Protein 7C8E (pdb70)

B-factor: mean 69.37, std 17.16, range [23.92, 131.04]

Radius of gyration: 26.43 Å; Cα contacts (8 Å, |Δi|>4): 566; chains: 4; bounding box: 63×60×62 Å

Organism: Homo sapiens (NCBI:txid9606)

Foldseek 3Di:
DLVVLLVQLVVCVVVVVLVSNCVSLLVVLVVLAADDVSSLVSNLVSLCSQLVVLLVVLVVLVVVLVVCVVVPVVPVNVVSVVVSVVSLVSLVCSLVVVLCSLVVGQCVSDPALLSNLSSLLSNLLSLLSQLQSDDDPSNVVSLVSSQVSLVSSQVSCVVHPQLLQLSNLVSLQVVLVSCCRRVVHLVCSLVSLVVSLVRNVPVVVDDDPVSVVRSVVSSVSSVVCNVVSD/DLVVLLVQLVVCVVVVVLVSVQVSLLVVLQVLAAQDPSSLVSNVVSLCSQLVVLLVVLVVLVVVLVVCVVVVPVPVNVVSVVVNVVSLVVLVVSLCVVLVSLVPRQCVSDDALLSNLSSLLVNLQSLLSNLQNDDDVSNVVSLVVNVVSLVRSQVSCPPRPALLQLSNLVSLLVVLVSCVRSVVHLPVSLVSLVVSLVSNPPCLVPDDPVSNVSSVVSSVSSVVVNVVSD/DDDDD/DDDDDD

Sequence (471 aa):
DREDLVYQAKLAEQAERYDEMVESMKKVAGMDVELTVEERNLLSVAYKNVIGARRASWRIISSIEQKEENKGGEDKLKMIREYRQMVETELKLICCDILDVLDKHLIPAANTGESKVFYYKMKGDYHRYLAEFATGNDRKEAAENSLVAYKAASDIAMTELPPTHPIRLGLALNFSVFYYEILNSPDRACRLAKAAFDDAIAELDTLSEESYKDSTLIMQLLRDNLTLWTDREDLVYQAKLAEQAERYDEMVESMKKVAGMDVELTVEERNLLSVAYKNVIGARRASWRIISSIEQKEENKGGEDKLKMIREYRQMVETELKLICCDILDVLDKHLIPAANTGESKVFYYKMKGDYHRYLAEFATGNDRKEAAENSLVAYKAASDIAMTELPPTHPIRLGLALNFSVFYYEILNSPDRACRLAKAAFDDAIAELDTLSEESYKDSTLIMQLLRDNLTLWTRRRNNGRRRNN

InterPro domains:
  IPR000308 14-3-3 protein [PIRSF000868] (2-242)
  IPR000308 14-3-3 protein [PR00305] (36-65)
  IPR000308 14-3-3 protein [PR00305] (85-109)
  IPR000308 14-3-3 protein [PR00305] (116-138)
  IPR000308 14-3-3 protein [PR00305] (151-177)
  IPR000308 14-3-3 protein [PR00305] (178-204)
  IPR000308 14-3-3 protein [PR00305] (205-234)
  IPR000308 14-3-3 protein [PTHR18860] (4-235)
  IPR023409 14-3-3 protein, conserved site [PS00796] (42-52)
  IPR023409 14-3-3 protein, conserved site [PS00797] (214-233)
  IPR023410 14-3-3 domain [PF00244] (11-232)
  IPR023410 14-3-3 domain [SM00101] (4-245)
  IPR036815 14-3-3 domain superfamily [G3DSA:1.20.190.20] (1-247)
  IPR036815 14-3-3 domain superfamily [SSF48445] (1-234)

Solvent-accessible surface area: 22714 Å² total

Nearest PDB structures (foldseek):
  7v9b-assembly1_A  TM=9.834E-01  e=3.217E-27  Homo sapiens
  8dgp-assembly2_D  TM=9.892E-01  e=2.354E-26  Homo sapiens
  6gkf-assembly2_D  TM=9.773E-01  e=4.494E-19  Homo sapiens
  6twz-assembly1_A  TM=9.702E-01  e=7.641E-19  Homo sapiens
  3spr-assembly1_A-2  TM=9.731E-01  e=1.484E-18  Homo sapiens

GO terms:
  GO:0005886 plasma membrane (C, IDA)
  GO:0002753 cytoplasmic pattern recognition receptor signaling pathway (P, IDA)
  GO:0035332 positive regulation of hippo signaling (P, IDA)
  GO:0005737 cytoplasm (C, IDA)
  GO:0005783 endoplasmic reticulum (C, IDA)
  GO:0042308 negative regulation of protein import into nucleus (P, IDA)
  GO:0035591 signaling adaptor activity (F, IDA)
  GO:0030007 intracellular potassium ion homeostasis (P, IDA)
  GO:0034122 negative regulation of toll-like receptor signaling pathway (P, IDA)
  GO:0140311 protein sequestering activity (F, IDA)
  GO:0070972 protein localization to endoplasmic reticulum (P, IDA)
  GO:0031966 mitochondrial membrane (C, IC)
  GO:0005246 calcium channel regulator activity (F, IDA)
  GO:0051480 regulation of cytosolic calcium ion concentration (P, IDA)
  GO:1905913 negative regulation of calcium ion export across plasma membrane (P, IDA)
  GO:0019855 calcium channel inhibitor activity (F, IDA)
  GO:0044325 transmembrane transporter binding (F, IPI)
  GO:0031625 ubiquitin protein ligase binding (F, IPI)
  GO:0034605 cellular response to heat (P, IDA)
  GO:0005634 nucleus (C, IDA)

Secondary structure (DSSP, 8-state):
-HHHHHHHHHHHHHHT-HHHHHHHHHHHHTT-----HHHHHHHHHHHHHHHHHHHHHHHHHHHHHHHHHSS---STHHHHHHHHHHHHHHHHHHHHHHHHHIIIIITTT--SHHHHHHHHHHHHHHHHHHHHH--TH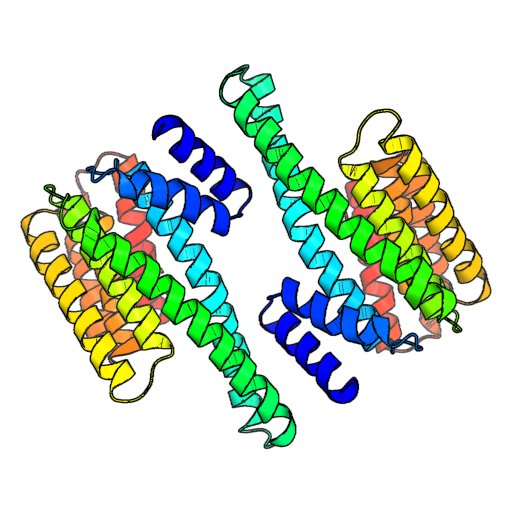HHHHHHHHHHHHHHHHHHHHHHHS-TT-HHHHHHHHHHHHHHHHTS--HHHHHHHHHHHHHHHHHHTTS--HHHHHHHHHHHHHHHHHHHHH-/-HHHHHHHHHHHHHHT-HHHHHHHHHHHHTT-S---HHHHHHHHHHHHHHHHHHHHHHHHHHHHHHHTTSS--TTHHHHHHHHHHHHHHHHHHHHHHHHHHIIIIIHHH--SHHHHHHHHHHHHHHHHHHHHH--HHHHHHHHHHHHHHHHHHHHHHHHHS-TT-HHHHHHHHHHHHHHHHTS--HHHHHHHHHHHHHHHTGGGGGS-HHHHHHHHHHHHHHHHHHHHT-/-----/-PPP--

Structure (mmCIF, N/CA/C/O backbone):
data_7C8E
#
_entry.id   7C8E
#
_cell.length_a   59.470
_cell.length_b   83.350
_cell.length_c   118.810
_cell.angle_alpha   90.000
_cell.angle_beta   90.000
_cell.angle_gamma   90.000
#
_symmetry.space_group_name_H-M   'P 21 21 21'
#
loop_
_entity.id
_entity.type
_entity.pdbx_description
1 polymer '14-3-3 protein epsilon'
2 polymer 9J10
3 non-polymer 2-AMINO-2-HYDROXYMETHYL-PROPANE-1,3-DIOL
4 water water
#
loop_
_atom_site.group_PDB
_atom_site.id
_atom_site.type_symbol
_atom_site.label_atom_id
_atom_site.label_alt_id
_atom_site.label_comp_id
_atom_site.label_asym_id
_atom_site.label_entity_id
_atom_site.label_seq_id
_atom_site.pdbx_PDB_ins_code
_atom_site.Cartn_x
_atom_site.Cartn_y
_atom_site.Cartn_z
_atom_site.occupancy
_atom_site.B_iso_or_equiv
_atom_site.auth_seq_id
_atom_site.auth_comp_id
_atom_site.auth_asym_id
_atom_site.auth_atom_id
_atom_site.pdbx_PDB_model_num
ATOM 1 N N . ASP A 1 37 ? -19.900 7.137 23.746 1.00 99.53 3 ASP A N 1
ATOM 2 C CA . ASP A 1 37 ? -18.554 7.093 24.393 1.00 100.15 3 ASP A CA 1
ATOM 3 C C . ASP A 1 37 ? -17.894 5.750 24.053 1.00 99.80 3 ASP A C 1
ATOM 4 O O . ASP A 1 37 ? -16.849 5.766 23.366 1.00 98.32 3 ASP A O 1
ATOM 9 N N . ARG A 1 38 ? -18.499 4.641 24.502 1.00 96.68 4 ARG A N 1
ATOM 10 C CA . ARG A 1 38 ? -18.028 3.246 24.261 1.00 92.20 4 ARG A CA 1
ATOM 11 C C . ARG A 1 38 ? -17.946 3.004 22.749 1.00 85.51 4 ARG A C 1
ATOM 12 O O . ARG A 1 38 ? -17.014 2.313 22.308 1.00 85.11 4 ARG A O 1
ATOM 20 N N . GLU A 1 39 ? -18.894 3.560 21.991 1.00 82.88 5 GLU A N 1
ATOM 21 C CA . GLU A 1 39 ? -18.980 3.421 20.514 1.00 84.09 5 GLU A CA 1
ATOM 22 C C . GLU A 1 39 ? -17.699 4.007 19.914 1.00 83.66 5 GLU A C 1
ATOM 23 O O . GLU A 1 39 ? -17.072 3.337 19.067 1.00 82.05 5 GLU A O 1
ATOM 29 N N . ASP A 1 40 ? -17.324 5.204 20.378 1.00 86.90 6 ASP A N 1
ATOM 30 C CA . ASP A 1 40 ? -16.132 5.972 19.926 1.00 89.25 6 ASP A CA 1
ATOM 31 C C . ASP A 1 40 ? -14.870 5.185 20.302 1.00 88.50 6 ASP A C 1
ATOM 32 O O . ASP A 1 40 ? -14.027 4.963 19.406 1.00 87.57 6 ASP A O 1
ATOM 37 N N . LEU A 1 41 ? -14.766 4.769 21.573 1.00 82.95 7 LEU A N 1
ATOM 38 C CA . LEU A 1 41 ? -13.619 4.009 22.146 1.00 75.96 7 LEU A CA 1
ATOM 39 C C . LEU A 1 41 ? -13.365 2.725 21.343 1.00 71.40 7 LEU A C 1
ATOM 40 O O . LEU A 1 41 ? -12.185 2.409 21.100 1.00 68.41 7 LEU A O 1
ATOM 45 N N . VAL A 1 42 ? -14.425 2.008 20.958 1.00 69.10 8 VAL A N 1
ATOM 46 C CA . VAL A 1 42 ? -14.330 0.674 20.292 1.00 66.91 8 VAL A CA 1
ATOM 47 C C . VAL A 1 42 ? -13.833 0.857 18.851 1.00 65.67 8 VAL A C 1
ATOM 48 O O . VAL A 1 42 ? -13.005 0.036 18.412 1.00 67.46 8 VAL A O 1
ATOM 52 N N . TYR A 1 43 ? -14.299 1.885 18.137 1.00 65.01 9 TYR A N 1
ATOM 53 C CA . TYR A 1 43 ? -13.874 2.159 16.739 1.00 66.26 9 TYR A CA 1
ATOM 54 C C . TYR A 1 43 ? -12.443 2.715 16.724 1.00 68.84 9 TYR A C 1
ATOM 55 O O . TYR A 1 43 ? -11.738 2.488 15.728 1.00 71.45 9 TYR A O 1
ATOM 64 N N . GLN A 1 44 ? -12.034 3.425 17.781 1.00 71.22 10 GLN A N 1
ATOM 65 C CA . GLN A 1 44 ? -10.636 3.898 17.984 1.00 71.11 10 GLN A CA 1
ATOM 66 C C . GLN A 1 44 ? -9.719 2.686 18.201 1.00 67.90 10 GLN A C 1
ATOM 67 O O . GLN A 1 44 ? -8.563 2.737 17.743 1.00 66.71 10 GLN A O 1
ATOM 73 N N . ALA A 1 45 ? -10.222 1.646 18.876 1.00 67.45 11 ALA A N 1
ATOM 74 C CA . ALA A 1 45 ? -9.498 0.390 19.195 1.00 68.62 11 ALA A CA 1
ATOM 75 C C . ALA A 1 45 ? -9.350 -0.490 17.943 1.00 70.30 11 ALA A C 1
ATOM 76 O O . ALA A 1 45 ? -8.349 -1.229 17.861 1.00 71.67 11 ALA A O 1
ATOM 78 N N . LYS A 1 46 ? -10.309 -0.434 17.012 1.00 70.22 12 LYS A N 1
ATOM 79 C CA . LYS A 1 46 ? -10.230 -1.127 15.696 1.00 68.85 12 LYS A CA 1
ATOM 80 C C . LYS A 1 46 ? -9.156 -0.464 14.826 1.00 67.86 12 LYS A C 1
ATOM 81 O O . LYS A 1 46 ? -8.344 -1.197 14.236 1.00 68.15 12 LYS A O 1
ATOM 87 N N . LEU A 1 47 ? -9.174 0.870 14.737 1.00 67.29 13 LEU A N 1
ATOM 88 C CA . LEU A 1 47 ? -8.154 1.674 14.008 1.00 69.78 13 LEU A CA 1
ATOM 89 C C . LEU A 1 47 ? -6.757 1.322 14.539 1.00 69.10 13 LEU A C 1
ATOM 90 O O . LEU A 1 47 ? -5.840 1.135 13.710 1.00 69.45 13 LEU A O 1
ATOM 95 N N . ALA A 1 48 ? -6.608 1.248 15.867 1.00 66.05 14 ALA A N 1
ATOM 96 C CA . ALA A 1 48 ? -5.351 0.891 16.565 1.00 63.95 14 ALA A CA 1
ATOM 97 C C . ALA A 1 48 ? -4.910 -0.515 16.142 1.00 63.50 14 ALA A C 1
ATOM 98 O O . ALA A 1 48 ? -3.727 -0.678 15.778 1.00 65.04 14 ALA A O 1
ATOM 100 N N . GLU A 1 49 ? -5.830 -1.485 16.175 1.00 61.78 15 GLU A N 1
ATOM 101 C CA . GLU A 1 49 ? -5.589 -2.885 15.728 1.00 61.36 15 GLU A CA 1
ATOM 102 C C . GLU A 1 49 ? -4.971 -2.875 14.326 1.00 60.52 15 GLU A C 1
ATOM 103 O O . GLU A 1 49 ? -3.974 -3.593 14.122 1.00 60.30 15 GLU A O 1
ATOM 109 N N . GLN A 1 50 ? -5.541 -2.085 13.409 1.00 59.54 16 GLN A N 1
ATOM 110 C CA . GLN A 1 50 ? -5.176 -2.059 11.965 1.00 57.96 16 GLN A CA 1
ATOM 111 C C . GLN A 1 50 ? -3.807 -1.399 11.775 1.00 55.20 16 GLN A C 1
ATOM 112 O O . GLN A 1 50 ? -3.034 -1.903 10.944 1.00 54.32 16 GLN A O 1
ATOM 118 N N . ALA A 1 51 ? -3.523 -0.325 12.518 1.00 53.04 17 ALA A N 1
ATOM 119 C CA . ALA A 1 51 ? -2.219 0.378 12.518 1.00 53.35 17 ALA A CA 1
ATOM 120 C C . ALA A 1 51 ? -1.181 -0.451 13.282 1.00 54.62 17 ALA A C 1
ATOM 121 O O . ALA A 1 51 ? 0.017 -0.113 13.211 1.00 55.25 17 ALA A O 1
ATOM 123 N N . GLU A 1 52 ? -1.631 -1.495 13.984 1.00 56.07 18 GLU A N 1
ATOM 124 C CA . GLU A 1 52 ? -0.784 -2.402 14.800 1.00 56.61 18 GLU A CA 1
ATOM 125 C C . GLU A 1 52 ? -0.103 -1.556 15.879 1.00 58.54 18 GLU A C 1
ATOM 126 O O . GLU A 1 52 ? 1.066 -1.829 16.214 1.00 62.51 18 GLU A O 1
ATOM 132 N N . ARG A 1 53 ? -0.836 -0.563 16.390 1.00 57.94 19 ARG A N 1
ATOM 133 C CA . ARG A 1 53 ? -0.438 0.310 17.522 1.00 57.48 19 ARG A CA 1
ATOM 134 C C . ARG A 1 53 ? -1.223 -0.160 18.754 1.00 59.52 19 ARG A C 1
ATOM 135 O O . ARG A 1 53 ? -2.255 0.463 19.086 1.00 61.83 19 ARG A O 1
ATOM 143 N N . TYR A 1 54 ? -0.751 -1.235 19.390 1.00 58.08 20 TYR A N 1
ATOM 144 C CA . TYR A 1 54 ? -1.479 -1.994 20.440 1.00 57.06 20 TYR A CA 1
ATOM 145 C C . TYR A 1 54 ? -1.344 -1.313 21.811 1.00 55.54 20 TYR A C 1
ATOM 146 O O . TYR A 1 54 ? -2.062 -1.726 22.739 1.00 52.99 20 TYR A O 1
ATOM 155 N N . ASP A 1 55 ? -0.460 -0.318 21.945 1.00 55.98 21 ASP A N 1
ATOM 156 C CA . ASP A 1 55 ? -0.325 0.498 23.184 1.00 56.26 21 ASP A CA 1
ATOM 157 C C . ASP A 1 55 ? -1.540 1.427 23.302 1.00 54.43 21 ASP A C 1
ATOM 158 O O . ASP A 1 55 ? -1.987 1.662 24.441 1.00 53.47 21 ASP A O 1
ATOM 163 N N . GLU A 1 56 ? -2.053 1.918 22.168 1.00 53.47 22 GLU A N 1
ATOM 164 C CA . GLU A 1 56 ? -3.265 2.781 22.090 1.00 53.26 22 GLU A CA 1
ATOM 165 C C . GLU A 1 56 ? -4.522 1.903 22.185 1.00 50.61 22 GLU A C 1
ATOM 166 O O . GLU A 1 56 ? -5.466 2.281 22.906 1.00 49.30 22 GLU A O 1
ATOM 172 N N . MET A 1 57 ? -4.527 0.772 21.482 1.00 48.70 23 MET A N 1
ATOM 173 C CA . MET A 1 57 ? -5.616 -0.239 21.510 1.00 49.63 23 MET A CA 1
ATOM 174 C C . MET A 1 57 ? -5.913 -0.640 22.964 1.00 49.78 23 MET A C 1
ATOM 175 O O . MET A 1 57 ? -7.102 -0.730 23.323 1.00 49.33 23 MET A O 1
ATOM 180 N N . VAL A 1 58 ? -4.873 -0.879 23.767 1.00 50.47 24 VAL A N 1
ATOM 181 C CA . VAL A 1 58 ? -5.010 -1.217 25.213 1.00 52.17 24 VAL A CA 1
ATOM 182 C C . VAL A 1 58 ? -5.730 -0.060 25.910 1.00 54.56 24 VAL A C 1
ATOM 183 O O . VAL A 1 58 ? -6.683 -0.346 26.654 1.00 61.06 24 VAL A O 1
ATOM 187 N N . GLU A 1 59 ? -5.298 1.185 25.674 1.00 54.07 25 GLU A N 1
ATOM 188 C CA . GLU A 1 59 ? -5.910 2.401 26.277 1.00 54.64 25 GLU A CA 1
ATOM 189 C C . GLU A 1 59 ? -7.414 2.414 26.007 1.00 56.00 25 GLU A C 1
ATOM 190 O O . GLU A 1 59 ? -8.180 2.379 26.984 1.00 54.12 25 GLU A O 1
ATOM 196 N N . SER A 1 60 ? -7.802 2.463 24.728 1.00 60.28 26 SER A N 1
ATOM 197 C CA . SER A 1 60 ? -9.212 2.455 24.252 1.00 61.70 26 SER A CA 1
ATOM 198 C C . SER A 1 60 ? -10.032 1.438 25.057 1.00 65.23 26 SER A C 1
ATOM 199 O O . SER A 1 60 ? -11.035 1.846 25.678 1.00 68.73 26 SER A O 1
ATOM 202 N N . MET A 1 61 ? -9.602 0.173 25.070 1.00 65.60 27 MET A N 1
ATOM 203 C CA . MET A 1 61 ? -10.391 -0.968 25.608 1.00 65.16 27 MET A CA 1
ATOM 204 C C . MET A 1 61 ? -10.410 -0.954 27.142 1.00 65.31 27 MET A C 1
ATOM 205 O O . MET A 1 61 ? -11.398 -1.456 27.704 1.00 69.86 27 MET A O 1
ATOM 210 N N . LYS A 1 62 ? -9.377 -0.414 27.796 1.00 64.01 28 LYS A N 1
ATOM 211 C CA . LYS A 1 62 ? -9.332 -0.272 29.278 1.00 62.49 28 LYS A CA 1
ATOM 212 C C . LYS A 1 62 ? -10.377 0.751 29.730 1.00 63.82 28 LYS A C 1
ATOM 213 O O . LYS A 1 62 ? -10.946 0.562 30.816 1.00 62.68 28 LYS A O 1
ATOM 219 N N . LYS A 1 63 ? -10.591 1.801 28.934 1.00 67.07 29 LYS A N 1
ATOM 220 C CA . LYS A 1 63 ? -11.591 2.869 29.201 1.00 70.81 29 LYS A CA 1
ATOM 221 C C . LYS A 1 63 ? -12.994 2.256 29.138 1.00 72.50 29 LYS A C 1
ATOM 222 O O . LYS A 1 63 ? -13.818 2.559 30.027 1.00 77.31 29 LYS A O 1
ATOM 228 N N . VAL A 1 64 ? -13.242 1.414 28.132 1.00 71.06 30 VAL A N 1
ATOM 229 C CA . VAL A 1 64 ? -14.490 0.609 27.995 1.00 68.87 30 VAL A CA 1
ATOM 230 C C . VAL A 1 64 ? -14.658 -0.214 29.279 1.00 68.33 30 VAL A C 1
ATOM 231 O O . VAL A 1 64 ? -15.674 -0.029 29.969 1.00 70.58 30 VAL A O 1
ATOM 235 N N . ALA A 1 65 ? -13.657 -1.034 29.612 1.00 68.85 31 ALA A N 1
ATOM 236 C CA . ALA A 1 65 ? -13.672 -2.010 30.728 1.00 72.55 31 ALA A CA 1
ATOM 237 C C . ALA A 1 65 ? -13.814 -1.306 32.087 1.00 77.93 31 ALA A C 1
ATOM 238 O O . ALA A 1 65 ? -14.111 -2.006 33.077 1.00 78.63 31 ALA A O 1
ATOM 240 N N . GLY A 1 66 ? -13.587 0.011 32.143 1.00 85.15 32 GLY A N 1
ATOM 241 C CA . GLY A 1 66 ? -13.758 0.832 33.359 1.00 89.42 32 GLY A CA 1
ATOM 242 C C . GLY A 1 66 ? -15.224 1.073 33.684 1.00 94.43 32 GLY A C 1
ATOM 243 O O . GLY A 1 66 ? -15.532 1.322 34.869 1.00 98.27 32 GLY A O 1
ATOM 244 N N . MET A 1 67 ? -16.100 0.974 32.677 1.00 98.02 33 MET A N 1
ATOM 245 C CA . MET A 1 67 ? -17.548 1.315 32.767 1.00 100.18 33 MET A CA 1
ATOM 246 C C . MET A 1 67 ? -18.335 0.217 33.505 1.00 103.23 33 MET A C 1
ATOM 247 O O . MET A 1 67 ? -19.571 0.368 33.616 1.00 101.27 33 MET A O 1
ATOM 252 N N . ASP A 1 68 ? -17.659 -0.831 34.002 1.00 108.09 34 ASP A N 1
ATOM 253 C CA . ASP A 1 68 ? -18.261 -1.936 34.800 1.00 111.01 34 ASP A CA 1
ATOM 254 C C . ASP A 1 68 ? -19.464 -2.506 34.044 1.00 109.59 34 ASP A C 1
ATOM 255 O O . ASP A 1 68 ? -20.582 -2.446 34.593 1.00 116.25 34 ASP A O 1
ATOM 260 N N . VAL A 1 69 ? -19.240 -3.022 32.833 1.00 103.73 35 VAL A N 1
ATOM 261 C CA . VAL A 1 69 ? -20.313 -3.534 31.926 1.00 99.24 35 VAL A CA 1
ATOM 262 C C . VAL A 1 69 ? -19.979 -4.971 31.517 1.00 97.35 35 VAL A C 1
ATOM 263 O O . VAL A 1 69 ? -18.804 -5.367 31.636 1.00 93.99 35 VAL A O 1
ATOM 267 N N . GLU A 1 70 ? -20.998 -5.717 31.077 1.00 99.08 36 GLU A N 1
ATOM 268 C CA . GLU A 1 70 ? -20.850 -6.956 30.270 1.00 98.61 36 GLU A CA 1
ATOM 269 C C . GLU A 1 70 ? -20.384 -6.529 28.873 1.00 93.89 36 GLU A C 1
ATOM 270 O O . GLU A 1 70 ? -21.152 -5.820 28.195 1.00 94.22 36 GLU A O 1
ATOM 276 N N . LEU A 1 71 ? -19.163 -6.905 28.482 1.00 87.71 37 LEU A N 1
ATOM 277 C CA . LEU A 1 71 ? -18.586 -6.583 27.150 1.00 85.97 37 LEU A CA 1
ATOM 278 C C . LEU A 1 71 ? -19.287 -7.440 26.090 1.00 84.76 37 LEU A C 1
ATOM 279 O O . LEU A 1 71 ? -19.575 -8.615 26.396 1.00 87.85 37 LEU A O 1
ATOM 284 N N . THR A 1 72 ? -19.542 -6.885 24.897 1.00 79.54 38 THR A N 1
ATOM 285 C CA . THR A 1 72 ? -19.944 -7.664 23.690 1.00 75.76 38 THR A CA 1
ATOM 286 C C . THR A 1 72 ? -18.745 -8.534 23.306 1.00 73.48 38 THR A C 1
ATOM 287 O O . THR A 1 72 ? -17.627 -8.194 23.730 1.00 75.18 38 THR A O 1
ATOM 291 N N . VAL A 1 73 ? -18.955 -9.603 22.537 1.00 72.15 39 VAL A N 1
ATOM 292 C CA . VAL A 1 73 ? -17.871 -10.573 22.195 1.00 73.71 39 VAL A CA 1
ATOM 293 C C . VAL A 1 73 ? -16.741 -9.822 21.477 1.00 75.15 39 VAL A C 1
ATOM 294 O O . VAL A 1 73 ? -15.567 -10.199 21.684 1.00 76.87 39 VAL A O 1
ATOM 298 N N . GLU A 1 74 ? -17.085 -8.802 20.679 1.00 74.26 40 GLU A N 1
ATOM 299 C CA . GLU A 1 74 ? -16.124 -7.936 19.938 1.00 74.27 40 GLU A CA 1
ATOM 300 C C . GLU A 1 74 ? -15.207 -7.209 20.932 1.00 73.10 40 GLU A C 1
ATOM 301 O O . GLU A 1 74 ? -13.977 -7.300 20.778 1.00 77.82 40 GLU A O 1
ATOM 307 N N . GLU A 1 75 ? -15.790 -6.518 21.914 1.00 70.04 41 GLU A N 1
ATOM 308 C CA . GLU A 1 75 ? -15.052 -5.804 22.991 1.00 67.00 41 GLU A CA 1
ATOM 309 C C . GLU A 1 75 ? -14.123 -6.793 23.708 1.00 64.66 41 GLU A C 1
ATOM 310 O O . GLU A 1 75 ? -12.958 -6.435 23.948 1.00 63.34 41 GLU A O 1
ATOM 316 N N . ARG A 1 76 ? -14.613 -7.999 24.014 1.00 64.82 42 ARG A N 1
ATOM 317 C CA . ARG A 1 76 ? -13.835 -9.061 24.710 1.00 67.68 42 ARG A CA 1
ATOM 318 C C . ARG A 1 76 ? -12.601 -9.422 23.877 1.00 65.94 42 ARG A C 1
ATOM 319 O O . ARG A 1 76 ? -11.498 -9.479 24.455 1.00 65.76 42 ARG A O 1
ATOM 327 N N . ASN A 1 77 ? -12.786 -9.664 22.576 1.00 64.82 43 ASN A N 1
ATOM 328 C CA . ASN A 1 77 ? -11.703 -10.092 21.648 1.00 66.04 43 ASN A CA 1
ATOM 329 C C . ASN A 1 77 ? -10.706 -8.943 21.477 1.00 63.36 43 ASN A C 1
ATOM 330 O O . ASN A 1 77 ? -9.492 -9.180 21.628 1.00 61.33 43 ASN A O 1
ATOM 335 N N . LEU A 1 78 ? -11.212 -7.747 21.169 1.00 62.34 44 LEU A N 1
ATOM 336 C CA . LEU A 1 78 ? -10.401 -6.514 21.015 1.00 62.08 44 LEU A CA 1
ATOM 337 C C . LEU A 1 78 ? -9.526 -6.348 22.263 1.00 62.34 44 LEU A C 1
ATOM 338 O O . LEU A 1 78 ? -8.311 -6.133 22.100 1.00 64.18 44 LEU A O 1
ATOM 343 N N . LEU A 1 79 ? -10.114 -6.475 23.458 1.00 60.03 45 LEU A N 1
ATOM 344 C CA . LEU A 1 79 ? -9.378 -6.356 24.745 1.00 59.19 45 LEU A CA 1
ATOM 345 C C . LEU A 1 79 ? -8.265 -7.404 24.765 1.00 58.04 45 LEU A C 1
ATOM 346 O O . LEU A 1 79 ? -7.096 -7.018 24.968 1.00 58.36 45 LEU A O 1
ATOM 351 N N . SER A 1 80 ? -8.626 -8.673 24.549 1.00 57.73 46 SER A N 1
ATOM 352 C CA . SER A 1 80 ? -7.705 -9.838 24.627 1.00 58.75 46 SER A CA 1
ATOM 353 C C . SER A 1 80 ? -6.517 -9.620 23.683 1.00 58.38 46 SER A C 1
ATOM 354 O O . SER A 1 80 ? -5.372 -9.666 24.175 1.00 60.65 46 SER A O 1
ATOM 357 N N . VAL A 1 81 ? -6.794 -9.362 22.398 1.00 55.27 47 VAL A N 1
ATOM 358 C CA . VAL A 1 81 ? -5.786 -9.172 21.310 1.00 51.31 47 VAL A CA 1
ATOM 359 C C . VAL A 1 81 ? -4.828 -8.041 21.689 1.00 50.06 47 VAL A C 1
ATOM 360 O O . VAL A 1 81 ? -3.609 -8.279 21.644 1.00 51.50 47 VAL A O 1
ATOM 364 N N . ALA A 1 82 ? -5.372 -6.865 22.027 1.00 49.47 48 ALA A N 1
ATOM 365 C CA . ALA A 1 82 ? -4.630 -5.630 22.395 1.00 49.59 48 ALA A CA 1
ATOM 366 C C . ALA A 1 82 ? -3.580 -5.926 23.475 1.00 48.73 48 ALA A C 1
ATOM 367 O O . ALA A 1 82 ? -2.433 -5.447 23.343 1.00 46.42 48 ALA A O 1
ATOM 369 N N . TYR A 1 83 ? -3.968 -6.675 24.511 1.00 47.91 49 TYR A N 1
ATOM 370 C CA . TYR A 1 83 ? -3.099 -7.064 25.653 1.00 47.02 49 TYR A CA 1
ATOM 371 C C . TYR A 1 83 ? -2.175 -8.212 25.236 1.00 45.75 49 TYR A C 1
ATOM 372 O O . TYR A 1 83 ? -0.995 -8.180 25.619 1.00 42.17 49 TYR A O 1
ATOM 381 N N . LYS A 1 84 ? -2.707 -9.184 24.485 1.00 48.38 50 LYS A N 1
ATOM 382 C CA . LYS A 1 84 ? -1.965 -10.354 23.933 1.00 50.72 50 LYS A CA 1
ATOM 383 C C . LYS A 1 84 ? -0.735 -9.857 23.167 1.00 50.30 50 LYS A C 1
ATOM 384 O O . LYS A 1 84 ? 0.366 -10.399 23.392 1.00 50.25 50 LYS A O 1
ATOM 390 N N . ASN A 1 85 ? -0.925 -8.858 22.301 1.00 48.78 51 ASN A N 1
ATOM 391 C CA . ASN A 1 85 ? 0.130 -8.302 21.413 1.00 48.21 51 ASN A CA 1
ATOM 392 C C . ASN A 1 85 ? 1.167 -7.534 22.241 1.00 49.59 51 ASN A C 1
ATOM 393 O O . ASN A 1 85 ? 2.376 -7.750 21.997 1.00 50.69 51 ASN A O 1
ATOM 398 N N . VAL A 1 86 ? 0.725 -6.684 23.178 1.00 49.64 52 VAL A N 1
ATOM 399 C CA . VAL A 1 86 ? 1.620 -5.832 24.022 1.00 47.73 52 VAL A CA 1
ATOM 400 C C . VAL A 1 86 ? 2.505 -6.740 24.884 1.00 46.60 52 VAL A C 1
ATOM 401 O O . VAL A 1 86 ? 3.723 -6.514 24.882 1.00 47.43 52 VAL A O 1
ATOM 405 N N . ILE A 1 87 ? 1.927 -7.721 25.586 1.00 45.41 53 ILE A N 1
ATOM 406 C CA . ILE A 1 87 ? 2.704 -8.761 26.328 1.00 45.27 53 ILE A CA 1
ATOM 407 C C . ILE A 1 87 ? 3.480 -9.589 25.296 1.00 45.72 53 ILE A C 1
ATOM 408 O O . ILE A 1 87 ? 4.671 -9.867 25.536 1.00 48.27 53 ILE A O 1
ATOM 413 N N . GLY A 1 88 ? 2.840 -9.944 24.177 1.00 44.08 54 GLY A N 1
ATOM 414 C CA . GLY A 1 88 ? 3.447 -10.775 23.121 1.00 43.46 54 GLY A CA 1
ATOM 415 C C . GLY A 1 88 ? 4.865 -10.328 22.826 1.00 43.03 54 GLY A C 1
ATOM 416 O O . GLY A 1 88 ? 5.793 -11.134 23.036 1.00 42.80 54 GLY A O 1
ATOM 417 N N . ALA A 1 89 ? 5.011 -9.067 22.403 1.00 43.36 55 ALA A N 1
ATOM 418 C CA . ALA A 1 89 ? 6.273 -8.411 21.978 1.00 43.43 55 ALA A CA 1
ATOM 419 C C . ALA A 1 89 ? 7.354 -8.554 23.060 1.00 44.34 55 ALA A C 1
ATOM 420 O O . ALA A 1 89 ? 8.488 -8.955 22.724 1.00 43.54 55 ALA A O 1
ATOM 422 N N . ARG A 1 90 ? 7.010 -8.229 24.308 1.00 45.13 56 ARG A N 1
ATOM 423 C CA . ARG A 1 90 ? 7.908 -8.324 25.490 1.00 46.18 56 ARG A CA 1
ATOM 424 C C . ARG A 1 90 ? 8.407 -9.764 25.662 1.00 44.89 56 ARG A C 1
ATOM 425 O O . ARG A 1 90 ? 9.603 -9.942 25.959 1.00 43.94 56 ARG A O 1
ATOM 433 N N . ARG A 1 91 ? 7.516 -10.745 25.501 1.00 44.76 57 ARG A N 1
ATOM 434 C CA . ARG A 1 91 ? 7.823 -12.186 25.685 1.00 46.30 57 ARG A CA 1
ATOM 435 C C . ARG A 1 91 ? 8.840 -12.632 24.628 1.00 48.74 57 ARG A C 1
ATOM 436 O O . ARG A 1 91 ? 9.798 -13.342 25.000 1.00 50.04 57 ARG A O 1
ATOM 444 N N . ALA A 1 92 ? 8.630 -12.227 23.369 1.00 50.27 58 ALA A N 1
ATOM 445 C CA . ALA A 1 92 ? 9.525 -12.492 22.215 1.00 49.72 58 ALA A CA 1
ATOM 446 C C . ALA A 1 92 ? 10.906 -11.875 22.473 1.00 50.59 58 ALA A C 1
ATOM 447 O O . ALA A 1 92 ? 11.907 -12.565 22.215 1.00 50.30 58 ALA A O 1
ATOM 449 N N . SER A 1 93 ? 10.949 -10.629 22.967 1.00 52.31 59 SER A N 1
ATOM 450 C CA . SER A 1 93 ? 12.180 -9.930 23.431 1.00 52.19 59 SER A CA 1
ATOM 451 C C . SER A 1 93 ? 12.878 -10.783 24.497 1.00 50.85 59 SER A C 1
ATOM 452 O O . SER A 1 93 ? 14.025 -11.212 24.253 1.00 50.43 59 SER A O 1
ATOM 455 N N . TRP A 1 94 ? 12.193 -11.038 25.617 1.00 49.29 60 TRP A N 1
ATOM 456 C CA . TRP A 1 94 ? 12.719 -11.805 26.778 1.00 49.62 60 TRP A CA 1
ATOM 457 C C . TRP A 1 94 ? 13.343 -13.123 26.305 1.00 48.48 60 TRP A C 1
ATOM 458 O O . TRP A 1 94 ? 14.476 -13.416 26.728 1.00 48.37 60 TRP A O 1
ATOM 469 N N . ARG A 1 95 ? 12.628 -13.882 25.470 1.00 48.06 61 ARG A N 1
ATOM 470 C CA . ARG A 1 95 ? 13.136 -15.141 24.862 1.00 50.06 61 ARG A CA 1
ATOM 471 C C . ARG A 1 95 ? 14.486 -14.861 24.188 1.00 50.77 61 ARG A C 1
ATOM 472 O O . ARG A 1 95 ? 15.465 -15.569 24.495 1.00 49.81 61 ARG A O 1
ATOM 480 N N . ILE A 1 96 ? 14.535 -13.845 23.326 1.00 51.97 62 ILE A N 1
ATOM 481 C CA . ILE A 1 96 ? 15.719 -13.516 22.477 1.00 54.02 62 ILE A CA 1
ATOM 482 C C . ILE A 1 96 ? 16.872 -13.018 23.366 1.00 54.29 62 ILE A C 1
ATOM 483 O O . ILE A 1 96 ? 18.030 -13.381 23.075 1.00 53.56 62 ILE A O 1
ATOM 488 N N . ILE A 1 97 ? 16.585 -12.230 24.407 1.00 54.30 63 ILE A N 1
ATOM 489 C CA . ILE A 1 97 ? 17.629 -11.719 25.348 1.00 57.28 63 ILE A CA 1
ATOM 490 C C . ILE A 1 97 ? 18.149 -12.888 26.194 1.00 58.26 63 ILE A C 1
ATOM 491 O O . ILE A 1 97 ? 19.385 -12.995 26.346 1.00 55.95 63 ILE A O 1
ATOM 496 N N . SER A 1 98 ? 17.246 -13.719 26.729 1.00 59.05 64 SER A N 1
ATOM 497 C CA . SER A 1 98 ? 17.575 -14.951 27.497 1.00 60.80 64 SER A CA 1
ATOM 498 C C . SER A 1 98 ? 18.468 -15.873 26.655 1.00 62.36 64 SER A C 1
ATOM 499 O O . SER A 1 98 ? 19.369 -16.503 27.239 1.00 64.27 64 SER A O 1
ATOM 502 N N . SER A 1 99 ? 18.225 -15.951 25.340 1.00 64.01 65 SER A N 1
ATOM 503 C CA . SER A 1 99 ? 19.013 -16.765 24.375 1.00 65.14 65 SER A CA 1
ATOM 504 C C . SER A 1 99 ? 20.451 -16.245 24.313 1.00 64.42 65 SER A C 1
ATOM 505 O O . SER A 1 99 ? 21.382 -17.063 24.433 1.00 62.82 65 SER A O 1
ATOM 508 N N . ILE A 1 100 ? 20.610 -14.932 24.127 1.00 66.60 66 ILE A N 1
ATOM 509 C CA . ILE A 1 100 ? 21.929 -14.239 24.020 1.00 68.29 66 ILE A CA 1
ATOM 510 C C . ILE A 1 100 ? 22.699 -14.449 25.331 1.00 74.08 66 ILE A C 1
ATOM 511 O O . ILE A 1 100 ? 23.920 -14.689 25.251 1.00 74.56 66 ILE A O 1
ATOM 516 N N . GLU A 1 101 ? 22.003 -14.389 26.477 1.00 81.06 67 GLU A N 1
ATOM 517 C CA . GLU A 1 101 ? 22.565 -14.615 27.841 1.00 81.31 67 GLU A CA 1
ATOM 518 C C . GLU A 1 101 ? 23.084 -16.054 27.947 1.00 83.69 67 GLU A C 1
ATOM 519 O O . GLU A 1 101 ? 24.234 -16.223 28.388 1.00 85.72 67 GLU A O 1
ATOM 525 N N . GLN A 1 102 ? 22.267 -17.038 27.551 1.00 88.94 68 GLN A N 1
ATOM 526 C CA . GLN A 1 102 ? 22.587 -18.493 27.626 1.00 95.86 68 GLN A CA 1
ATOM 527 C C . GLN A 1 102 ? 23.668 -18.854 26.595 1.00 100.16 68 GLN A C 1
ATOM 528 O O . GLN A 1 102 ? 24.425 -19.813 26.855 1.00 104.17 68 GLN A O 1
ATOM 534 N N . LYS A 1 103 ? 23.742 -18.116 25.481 1.00 100.50 69 LYS A N 1
ATOM 535 C CA . LYS A 1 103 ? 24.751 -18.310 24.403 1.00 101.44 69 LYS A CA 1
ATOM 536 C C . LYS A 1 103 ? 26.033 -17.530 24.734 1.00 102.61 69 LYS A C 1
ATOM 537 O O . LYS A 1 103 ? 26.988 -17.626 23.940 1.00 105.44 69 LYS A O 1
ATOM 543 N N . GLU A 1 104 ? 26.049 -16.777 25.844 1.00 102.58 70 GLU A N 1
ATOM 544 C CA . GLU A 1 104 ? 27.232 -16.020 26.349 1.00 103.43 70 GLU A CA 1
ATOM 545 C C . GLU A 1 104 ? 27.697 -16.581 27.704 1.00 105.41 70 GLU A C 1
ATOM 546 O O . GLU A 1 104 ? 28.843 -16.285 28.090 1.00 104.59 70 GLU A O 1
ATOM 552 N N . GLU A 1 105 ? 26.847 -17.339 28.407 1.00 109.87 71 GLU A N 1
ATOM 553 C CA . GLU A 1 105 ? 27.243 -18.159 29.586 1.00 112.36 71 GLU A CA 1
ATOM 554 C C . GLU A 1 105 ? 28.098 -19.337 29.107 1.00 118.82 71 GLU A C 1
ATOM 555 O O . GLU A 1 105 ? 29.167 -19.564 29.706 1.00 122.24 71 GLU A O 1
ATOM 561 N N . ASN A 1 106 ? 27.630 -20.044 28.067 1.00 123.98 72 ASN A N 1
ATOM 562 C CA . ASN A 1 106 ? 28.271 -21.254 27.476 1.00 122.54 72 ASN A CA 1
ATOM 563 C C . ASN A 1 106 ? 29.615 -20.885 26.835 1.00 118.86 72 ASN A C 1
ATOM 564 O O . ASN A 1 106 ? 30.629 -21.522 27.192 1.00 115.91 72 ASN A O 1
ATOM 569 N N . LYS A 1 107 ? 29.620 -19.909 25.919 1.00 115.43 73 LYS A N 1
ATOM 570 C CA . LYS A 1 107 ? 30.850 -19.385 25.260 1.00 114.23 73 LYS A CA 1
ATOM 571 C C . LYS A 1 107 ? 31.829 -18.887 26.334 1.00 116.86 73 LYS A C 1
ATOM 572 O O . LYS A 1 107 ? 33.049 -18.950 26.084 1.00 124.21 73 LYS A O 1
ATOM 578 N N . GLY A 1 108 ? 31.312 -18.404 27.472 1.00 112.95 74 GLY A N 1
ATOM 579 C CA . GLY A 1 108 ? 32.098 -18.065 28.675 1.00 110.42 74 GLY A CA 1
ATOM 580 C C . GLY A 1 108 ? 32.602 -16.628 28.672 1.00 111.32 74 GLY A C 1
ATOM 581 O O . GLY A 1 108 ? 33.415 -16.301 29.559 1.00 116.45 74 GLY A O 1
ATOM 582 N N . GLY A 1 109 ? 32.151 -15.800 27.721 1.00 108.81 75 GLY A N 1
ATOM 583 C CA . GLY A 1 109 ? 32.414 -14.346 27.690 1.00 106.23 75 GLY A CA 1
ATOM 584 C C . GLY A 1 109 ? 31.543 -13.620 28.703 1.00 105.78 75 GLY A C 1
ATOM 585 O O . GLY A 1 109 ? 30.400 -13.264 28.348 1.00 105.76 75 GLY A O 1
ATOM 586 N N . GLU A 1 110 ? 32.071 -13.396 29.912 1.00 105.49 76 GLU A N 1
ATOM 587 C CA . GLU A 1 110 ? 31.297 -13.056 31.141 1.00 105.37 76 GLU A CA 1
ATOM 588 C C . GLU A 1 110 ? 31.108 -11.538 31.289 1.00 104.80 76 GLU A C 1
ATOM 589 O O . GLU A 1 110 ? 30.096 -11.134 31.895 1.00 105.79 76 GLU A O 1
ATOM 595 N N . ASP A 1 111 ? 32.036 -10.727 30.776 1.00 106.06 77 ASP A N 1
ATOM 596 C CA . ASP A 1 111 ? 32.101 -9.266 31.066 1.00 111.87 77 ASP A CA 1
ATOM 597 C C . ASP A 1 111 ? 30.957 -8.531 30.343 1.00 114.81 77 ASP A C 1
ATOM 598 O O . ASP A 1 111 ? 30.444 -7.539 30.915 1.00 114.06 77 ASP A O 1
ATOM 603 N N . LYS A 1 112 ? 30.551 -9.009 29.158 1.00 113.27 78 LYS A N 1
ATOM 604 C CA . LYS A 1 112 ? 29.423 -8.449 28.358 1.00 105.60 78 LYS A CA 1
ATOM 605 C C . LYS A 1 112 ? 28.081 -8.811 29.014 1.00 100.99 78 LYS A C 1
ATOM 606 O O . LYS A 1 112 ? 27.114 -8.047 28.830 1.00 104.24 78 LYS A O 1
ATOM 608 N N . LEU A 1 113 ? 28.029 -9.917 29.767 1.00 92.12 79 LEU A N 1
ATOM 609 C CA . LEU A 1 113 ? 26.787 -10.473 30.374 1.00 88.24 79 LEU A CA 1
ATOM 610 C C . LEU A 1 113 ? 26.281 -9.582 31.519 1.00 87.74 79 LEU A C 1
ATOM 611 O O . LEU A 1 113 ? 25.179 -9.868 32.028 1.00 87.60 79 LEU A O 1
ATOM 613 N N . LYS A 1 114 ? 27.046 -8.559 31.921 1.00 88.29 80 LYS A N 1
ATOM 614 C CA . LYS A 1 114 ? 26.668 -7.599 32.995 1.00 85.58 80 LYS A CA 1
ATOM 615 C C . LYS A 1 114 ? 25.504 -6.725 32.510 1.00 83.46 80 LYS A C 1
ATOM 616 O O . LYS A 1 114 ? 24.542 -6.547 33.279 1.00 76.82 80 LYS A O 1
ATOM 618 N N . MET A 1 115 ? 25.608 -6.204 31.281 1.00 85.11 81 MET A N 1
ATOM 619 C CA . MET A 1 115 ? 24.585 -5.350 30.610 1.00 82.36 81 MET A CA 1
ATOM 620 C C . MET A 1 115 ? 23.301 -6.151 30.379 1.00 79.71 81 MET A C 1
ATOM 621 O O . MET A 1 115 ? 22.220 -5.627 30.691 1.00 79.58 81 MET A O 1
ATOM 626 N N . ILE A 1 116 ? 23.437 -7.364 29.835 1.00 77.71 82 ILE A N 1
ATOM 627 C CA . ILE A 1 116 ? 22.319 -8.229 29.346 1.00 74.82 82 ILE A CA 1
ATOM 628 C C . ILE A 1 116 ? 21.332 -8.484 30.493 1.00 74.60 82 ILE A C 1
ATOM 629 O O . ILE A 1 116 ? 20.109 -8.420 30.254 1.00 77.35 82 ILE A O 1
ATOM 634 N N . ARG A 1 117 ? 21.839 -8.765 31.693 1.00 72.37 83 ARG A N 1
ATOM 635 C CA . ARG A 1 117 ? 21.018 -9.234 32.838 1.00 71.44 83 ARG A CA 1
ATOM 636 C C . ARG A 1 117 ? 20.213 -8.064 33.408 1.00 67.84 83 ARG A C 1
ATOM 637 O O . ARG A 1 117 ? 19.172 -8.337 34.014 1.00 65.75 83 ARG A O 1
ATOM 645 N N . GLU A 1 118 ? 20.671 -6.824 33.201 1.00 70.18 84 GLU A N 1
ATOM 646 C CA . GLU A 1 118 ? 19.911 -5.576 33.502 1.00 72.42 84 GLU A CA 1
ATOM 647 C C . GLU A 1 118 ? 18.846 -5.364 32.420 1.00 72.62 84 GLU A C 1
ATOM 648 O O . GLU A 1 118 ? 17.753 -4.857 32.746 1.00 74.66 84 GLU A O 1
ATOM 654 N N . TYR A 1 119 ? 19.177 -5.719 31.175 1.00 72.76 85 TYR A N 1
ATOM 655 C CA . TYR A 1 119 ? 18.314 -5.547 29.979 1.00 71.50 85 TYR A CA 1
ATOM 656 C C . TYR A 1 119 ? 17.233 -6.628 29.962 1.00 69.50 85 TYR A C 1
ATOM 657 O O . TYR A 1 119 ? 16.127 -6.333 29.487 1.00 73.14 85 TYR A O 1
ATOM 666 N N . ARG A 1 120 ? 17.542 -7.835 30.447 1.00 67.48 86 ARG A N 1
ATOM 667 C CA . ARG A 1 120 ? 16.524 -8.892 30.678 1.00 68.50 86 ARG A CA 1
ATOM 668 C C . ARG A 1 120 ? 15.584 -8.423 31.796 1.00 69.28 86 ARG A C 1
ATOM 669 O O . ARG A 1 120 ? 14.357 -8.404 31.560 1.00 73.95 86 ARG A O 1
ATOM 677 N N . GLN A 1 121 ? 16.148 -8.052 32.952 1.00 65.09 87 GLN A N 1
ATOM 678 C CA . GLN A 1 121 ? 15.399 -7.617 34.162 1.00 64.60 87 GLN A CA 1
ATOM 679 C C . GLN A 1 121 ? 14.477 -6.442 33.811 1.00 63.17 87 GLN A C 1
ATOM 680 O O . GLN A 1 121 ? 13.339 -6.426 34.323 1.00 63.44 87 GLN A O 1
ATOM 686 N N . MET A 1 122 ? 14.936 -5.498 32.979 1.00 61.35 88 MET A N 1
ATOM 687 C CA . MET A 1 122 ? 14.094 -4.379 32.473 1.00 62.06 88 MET A CA 1
ATOM 688 C C . MET A 1 122 ? 12.827 -4.961 31.833 1.00 58.23 88 MET A C 1
ATOM 689 O O . MET A 1 122 ? 11.720 -4.569 32.240 1.00 54.58 88 MET A O 1
ATOM 694 N N . VAL A 1 123 ? 12.997 -5.878 30.878 1.00 55.63 89 VAL A N 1
ATOM 695 C CA . VAL A 1 123 ? 11.887 -6.513 30.108 1.00 52.87 89 VAL A CA 1
ATOM 696 C C . VAL A 1 123 ? 10.995 -7.290 31.080 1.00 50.75 89 VAL A C 1
ATOM 697 O O . VAL A 1 123 ? 9.762 -7.206 30.944 1.00 49.63 89 VAL A O 1
ATOM 701 N N . GLU A 1 124 ? 11.601 -8.009 32.026 1.00 51.48 90 GLU A N 1
ATOM 702 C CA . GLU A 1 124 ? 10.875 -8.759 33.088 1.00 52.73 90 GLU A CA 1
ATOM 703 C C . GLU A 1 124 ? 9.945 -7.789 33.833 1.00 51.64 90 GLU A C 1
ATOM 704 O O . GLU A 1 124 ? 8.791 -8.172 34.090 1.00 51.62 90 GLU A O 1
ATOM 710 N N . THR A 1 125 ? 10.403 -6.567 34.128 1.00 50.10 91 THR A N 1
ATOM 711 C CA . THR A 1 125 ? 9.601 -5.531 34.836 1.00 50.22 91 THR A CA 1
ATOM 712 C C . THR A 1 125 ? 8.387 -5.155 33.974 1.00 51.22 91 THR A C 1
ATOM 713 O O . THR A 1 125 ? 7.251 -5.189 34.506 1.00 51.91 91 THR A O 1
ATOM 717 N N . GLU A 1 126 ? 8.618 -4.816 32.698 1.00 50.31 92 GLU A N 1
ATOM 718 C CA . GLU A 1 126 ? 7.557 -4.449 31.721 1.00 47.33 92 GLU A CA 1
ATOM 719 C C . GLU A 1 126 ? 6.510 -5.563 31.691 1.00 44.97 92 GLU A C 1
ATOM 720 O O . GLU A 1 126 ? 5.316 -5.244 31.784 1.00 44.60 92 GLU A O 1
ATOM 726 N N . LEU A 1 127 ? 6.955 -6.817 31.579 1.00 42.34 93 LEU A N 1
ATOM 727 C CA . LEU A 1 127 ? 6.067 -8.008 31.625 1.00 42.40 93 LEU A CA 1
ATOM 728 C C . LEU A 1 127 ? 5.240 -7.957 32.913 1.00 42.20 93 LEU A C 1
ATOM 729 O O . LEU A 1 127 ? 3.996 -7.888 32.816 1.00 39.93 93 LEU A O 1
ATOM 734 N N . LYS A 1 128 ? 5.916 -7.965 34.068 1.00 43.29 94 LYS A N 1
ATOM 735 C CA . LYS A 1 128 ? 5.274 -8.026 35.408 1.00 44.22 94 LYS A CA 1
ATOM 736 C C . LYS A 1 128 ? 4.204 -6.936 35.465 1.00 45.99 94 LYS A C 1
ATOM 737 O O . LYS A 1 128 ? 3.107 -7.228 35.962 1.00 50.27 94 LYS A O 1
ATOM 739 N N . LEU A 1 129 ? 4.505 -5.748 34.932 1.00 45.90 95 LEU A N 1
ATOM 740 C CA . LEU A 1 129 ? 3.602 -4.567 34.989 1.00 47.59 95 LEU A CA 1
ATOM 741 C C . LEU A 1 129 ? 2.386 -4.776 34.076 1.00 46.05 95 LEU A C 1
ATOM 742 O O . LEU A 1 129 ? 1.263 -4.472 34.528 1.00 45.58 95 LEU A O 1
ATOM 747 N N . ILE A 1 130 ? 2.590 -5.282 32.855 1.00 45.92 96 ILE A N 1
ATOM 748 C CA . ILE A 1 130 ? 1.486 -5.558 31.883 1.00 46.10 96 ILE A CA 1
ATOM 749 C C . ILE A 1 130 ? 0.543 -6.594 32.508 1.00 44.36 96 ILE A C 1
ATOM 750 O O . ILE A 1 130 ? -0.641 -6.264 32.690 1.00 43.26 96 ILE A O 1
ATOM 755 N N . CYS A 1 131 ? 1.062 -7.785 32.832 1.00 43.37 97 CYS A N 1
ATOM 756 C CA . CYS A 1 131 ? 0.327 -8.899 33.494 1.00 42.60 97 CYS A CA 1
ATOM 757 C C . CYS A 1 131 ? -0.479 -8.357 34.682 1.00 43.33 97 CYS A C 1
ATOM 758 O O . CYS A 1 131 ? -1.702 -8.583 34.722 1.00 44.63 97 CYS A O 1
ATOM 761 N N . CYS A 1 132 ? 0.177 -7.643 35.601 1.00 43.31 98 CYS A N 1
ATOM 762 C CA . CYS A 1 132 ? -0.454 -7.028 36.798 1.00 43.41 98 CYS A CA 1
ATOM 763 C C . CYS A 1 132 ? -1.550 -6.046 36.383 1.00 44.79 98 CYS A C 1
ATOM 764 O O . CYS A 1 132 ? -2.590 -6.011 37.070 1.00 46.93 98 CYS A O 1
ATOM 767 N N . ASP A 1 133 ? -1.322 -5.270 35.319 1.00 45.95 99 ASP A N 1
ATOM 768 C CA . ASP A 1 133 ? -2.280 -4.236 34.843 1.00 46.93 99 ASP A CA 1
ATOM 769 C C . ASP A 1 133 ? -3.596 -4.908 34.434 1.00 47.43 99 ASP A C 1
ATOM 770 O O . ASP A 1 133 ? -4.656 -4.462 34.919 1.00 46.83 99 ASP A O 1
ATOM 775 N N . ILE A 1 134 ? -3.525 -5.930 33.573 1.00 47.76 100 ILE A N 1
ATOM 776 C CA . ILE A 1 134 ? -4.716 -6.669 33.056 1.00 46.86 100 ILE A CA 1
ATOM 777 C C . ILE A 1 134 ? -5.384 -7.407 34.222 1.00 46.56 100 ILE A C 1
ATOM 778 O O . ILE A 1 134 ? -6.616 -7.289 34.345 1.00 47.13 100 ILE A O 1
ATOM 783 N N . LEU A 1 135 ? -4.617 -8.113 35.060 1.00 45.62 101 LEU A N 1
ATOM 784 C CA . LEU A 1 135 ? -5.174 -8.900 36.196 1.00 45.50 101 LEU A CA 1
ATOM 785 C C . LEU A 1 135 ? -5.982 -7.972 37.110 1.00 46.03 101 LEU A C 1
ATOM 786 O O . LEU A 1 135 ? -7.105 -8.344 37.486 1.00 42.99 101 LEU A O 1
ATOM 791 N N . ASP A 1 136 ? -5.430 -6.803 37.435 1.00 50.71 102 ASP A N 1
ATOM 792 C CA . ASP A 1 136 ? -6.123 -5.746 38.220 1.00 56.95 102 ASP A CA 1
ATOM 793 C C . ASP A 1 136 ? -7.449 -5.410 37.511 1.00 59.23 102 ASP A C 1
ATOM 794 O O . ASP A 1 136 ? -8.486 -5.337 38.201 1.00 61.16 102 ASP A O 1
ATOM 799 N N . VAL A 1 137 ? -7.431 -5.256 36.181 1.00 58.27 103 VAL A N 1
ATOM 800 C CA . VAL A 1 137 ? -8.638 -4.965 35.343 1.00 55.25 103 VAL A CA 1
ATOM 801 C C . VAL A 1 137 ? -9.600 -6.162 35.401 1.00 54.17 103 VAL A C 1
ATOM 802 O O . VAL A 1 137 ? -10.807 -5.928 35.571 1.00 56.15 103 VAL A O 1
ATOM 806 N N . LEU A 1 138 ? -9.092 -7.392 35.269 1.00 52.05 104 LEU A N 1
ATOM 807 C CA . LEU A 1 138 ? -9.906 -8.639 35.339 1.00 52.03 104 LEU A CA 1
ATOM 808 C C . LEU A 1 138 ? -10.551 -8.757 36.724 1.00 52.72 104 LEU A C 1
ATOM 809 O O . LEU A 1 138 ? -11.771 -8.987 36.780 1.00 51.26 104 LEU A O 1
ATOM 814 N N . ASP A 1 139 ? -9.751 -8.602 37.783 1.00 56.58 105 ASP A N 1
ATOM 815 C CA . ASP A 1 139 ? -10.150 -8.838 39.197 1.00 61.19 105 ASP A CA 1
ATOM 816 C C . ASP A 1 139 ? -11.175 -7.789 39.643 1.00 64.07 105 ASP A C 1
ATOM 817 O O . ASP A 1 139 ? -12.131 -8.180 40.336 1.00 65.56 105 ASP A O 1
ATOM 822 N N . LYS A 1 140 ? -10.984 -6.518 39.270 1.00 67.44 106 LYS A N 1
ATOM 823 C CA . LYS A 1 140 ? -11.719 -5.366 39.868 1.00 71.06 106 LYS A CA 1
ATOM 824 C C . LYS A 1 140 ? -12.975 -5.016 39.056 1.00 71.24 106 LYS A C 1
ATOM 825 O O . LYS A 1 140 ? -13.889 -4.421 39.661 1.00 73.19 106 LYS A O 1
ATOM 831 N N . HIS A 1 141 ? -13.037 -5.356 37.762 1.00 71.76 107 HIS A N 1
ATOM 832 C CA . HIS A 1 141 ? -14.082 -4.853 36.823 1.00 74.11 107 HIS A CA 1
ATOM 833 C C . HIS A 1 141 ? -14.794 -5.999 36.095 1.00 70.43 107 HIS A C 1
ATOM 834 O O . HIS A 1 141 ? -16.016 -6.141 36.274 1.00 68.03 107 HIS A O 1
ATOM 841 N N . LEU A 1 142 ? -14.058 -6.769 35.294 1.00 69.75 108 LEU A N 1
ATOM 842 C CA . LEU A 1 142 ? -14.628 -7.733 34.318 1.00 69.67 108 LEU A CA 1
ATOM 843 C C . LEU A 1 142 ? -15.290 -8.898 35.066 1.00 68.68 108 LEU A C 1
ATOM 844 O O . LEU A 1 142 ? -16.510 -9.070 34.878 1.00 69.60 108 LEU A O 1
ATOM 849 N N . ILE A 1 143 ? -14.536 -9.636 35.895 1.00 64.89 109 ILE A N 1
ATOM 850 C CA . ILE A 1 143 ? -15.034 -10.831 36.649 1.00 64.10 109 ILE A CA 1
ATOM 851 C C . ILE A 1 143 ? -16.157 -10.418 37.602 1.00 66.89 109 ILE A C 1
ATOM 852 O O . ILE A 1 143 ? -17.199 -11.071 37.632 1.00 67.92 109 ILE A O 1
ATOM 857 N N . PRO A 1 144 ? -15.993 -9.355 38.425 1.00 71.00 110 PRO A N 1
ATOM 858 C CA . PRO A 1 144 ? -17.088 -8.865 39.265 1.00 72.58 110 PRO A CA 1
ATOM 859 C C . PRO A 1 144 ? -18.392 -8.610 38.489 1.00 74.30 110 PRO A C 1
ATOM 860 O O . PRO A 1 144 ? -19.443 -8.979 38.979 1.00 76.91 110 PRO A O 1
ATOM 864 N N . ALA A 1 145 ? -18.292 -8.013 37.298 1.00 75.91 111 ALA A N 1
ATOM 865 C CA . ALA A 1 145 ? -19.437 -7.548 36.481 1.00 77.91 111 ALA A CA 1
ATOM 866 C C . ALA A 1 145 ? -19.649 -8.471 35.274 1.00 79.06 111 ALA A C 1
ATOM 867 O O . ALA A 1 145 ? -20.035 -7.956 34.206 1.00 80.72 111 ALA A O 1
ATOM 869 N N . ALA A 1 146 ? -19.418 -9.778 35.437 1.00 80.35 112 ALA A N 1
ATOM 870 C CA . ALA A 1 146 ? -19.606 -10.803 34.382 1.00 83.88 112 ALA A CA 1
ATOM 871 C C . ALA A 1 146 ? -20.586 -11.873 34.874 1.00 89.57 112 ALA A C 1
ATOM 872 O O . ALA A 1 146 ? -20.137 -12.820 35.558 1.00 93.39 112 ALA A O 1
ATOM 874 N N . ASN A 1 147 ? -21.871 -11.708 34.538 1.00 95.02 113 ASN A N 1
ATOM 875 C CA . ASN A 1 147 ? -22.967 -12.684 34.792 1.00 97.52 113 ASN A CA 1
ATOM 876 C C . ASN A 1 147 ? -23.400 -13.278 33.445 1.00 99.60 113 ASN A C 1
ATOM 877 O O . ASN A 1 147 ? -24.401 -12.794 32.877 1.00 103.05 113 ASN A O 1
ATOM 882 N N . THR A 1 148 ? -22.649 -14.276 32.961 1.00 96.18 114 THR A N 1
ATOM 883 C CA . THR A 1 148 ? -22.780 -14.915 31.620 1.00 91.64 114 THR A CA 1
ATOM 884 C C . THR A 1 148 ? -21.732 -16.026 31.504 1.00 84.78 114 THR A C 1
ATOM 885 O O .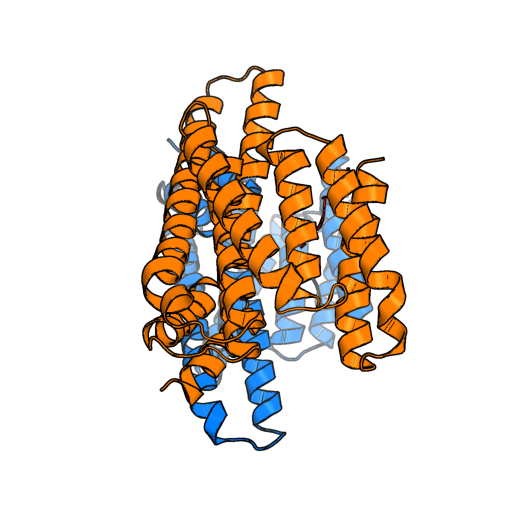 THR A 1 148 ? -20.546 -15.749 31.766 1.00 80.26 114 THR A O 1
ATOM 889 N N . GLY A 1 149 ? -22.158 -17.231 31.121 1.00 82.63 115 GLY A N 1
ATOM 890 C CA . GLY A 1 149 ? -21.302 -18.432 31.087 1.00 86.90 115 GLY A CA 1
ATOM 891 C C . GLY A 1 149 ? -20.007 -18.184 30.333 1.00 88.01 115 GLY A C 1
ATOM 892 O O . GLY A 1 149 ? -18.931 -18.474 30.899 1.00 83.11 115 GLY A O 1
ATOM 893 N N . GLU A 1 150 ? -20.110 -17.663 29.104 1.00 90.65 116 GLU A N 1
ATOM 894 C CA . GLU A 1 150 ? -18.966 -17.430 28.182 1.00 89.11 116 GLU A CA 1
ATOM 895 C C . GLU A 1 150 ? -17.957 -16.499 28.862 1.00 87.69 116 GLU A C 1
ATOM 896 O O . GLU A 1 150 ? -16.874 -16.986 29.245 1.00 88.73 116 GLU A O 1
ATOM 902 N N . SER A 1 151 ? -18.319 -15.221 29.026 1.00 83.42 117 SER A N 1
ATOM 903 C CA . SER A 1 151 ? -17.464 -14.146 29.598 1.00 79.47 117 SER A CA 1
ATOM 904 C C . SER A 1 151 ? -16.711 -14.669 30.828 1.00 74.37 117 SER A C 1
ATOM 905 O O . SER A 1 151 ? -15.476 -14.512 30.869 1.00 74.74 117 SER A O 1
ATOM 908 N N . LYS A 1 152 ? -17.424 -15.283 31.779 1.00 67.56 118 LYS A N 1
ATOM 909 C CA . LYS A 1 152 ? -16.829 -15.856 33.016 1.00 68.19 118 LYS A CA 1
ATOM 910 C C . LYS A 1 152 ? -15.657 -16.779 32.645 1.00 66.43 118 LYS A C 1
ATOM 911 O O . LYS A 1 152 ? -14.551 -16.555 33.166 1.00 65.15 118 LYS A O 1
ATOM 917 N N . VAL A 1 153 ? -15.881 -17.760 31.765 1.00 66.11 119 VAL A N 1
ATOM 918 C CA . VAL A 1 153 ? -14.843 -18.735 31.305 1.00 65.46 119 VAL A CA 1
ATOM 919 C C . VAL A 1 153 ? -13.704 -17.960 30.631 1.00 66.28 119 VAL A C 1
ATOM 920 O O . VAL A 1 153 ? -12.528 -18.213 30.969 1.00 66.82 119 VAL A O 1
ATOM 924 N N . PHE A 1 154 ? -14.064 -17.063 29.707 1.00 65.63 120 PHE A N 1
ATOM 925 C CA . PHE A 1 154 ? -13.150 -16.197 28.918 1.00 62.67 120 PHE A CA 1
ATOM 926 C C . PHE A 1 154 ? -12.199 -15.451 29.859 1.00 64.36 120 PHE A C 1
ATOM 927 O O . PHE A 1 154 ? -10.984 -15.473 29.602 1.00 71.99 120 PHE A O 1
ATOM 935 N N . TYR A 1 155 ? -12.736 -14.823 30.912 1.00 61.17 121 TYR A N 1
ATOM 936 C CA . TYR A 1 155 ? -11.984 -13.947 31.851 1.00 58.06 121 TYR A CA 1
ATOM 937 C C . TYR A 1 155 ? -11.104 -14.785 32.786 1.00 58.51 121 TYR A C 1
ATOM 938 O O . TYR A 1 155 ? -9.978 -14.349 33.084 1.00 58.17 121 TYR A O 1
ATOM 947 N N . TYR A 1 156 ? -11.588 -15.940 33.247 1.00 60.84 122 TYR A N 1
ATOM 948 C CA . TYR A 1 156 ? -10.808 -16.864 34.112 1.00 62.13 122 TYR A CA 1
ATOM 949 C C . TYR A 1 156 ? -9.680 -17.472 33.273 1.00 60.33 122 TYR A C 1
ATOM 950 O O . TYR A 1 156 ? -8.575 -17.681 33.815 1.00 59.24 122 TYR A O 1
ATOM 959 N N . LYS A 1 157 ? -9.943 -17.719 31.985 1.00 59.77 123 LYS A N 1
ATOM 960 C CA . LYS A 1 157 ? -8.921 -18.161 30.997 1.00 59.37 123 LYS A CA 1
ATOM 961 C C . LYS A 1 157 ? -7.827 -17.087 30.924 1.00 58.34 123 LYS A C 1
ATOM 962 O O . LYS A 1 157 ? -6.664 -17.380 31.287 1.00 57.53 123 LYS A O 1
ATOM 968 N N . MET A 1 158 ? -8.214 -15.886 30.493 1.00 55.69 124 MET A N 1
ATOM 969 C CA . MET A 1 158 ? -7.368 -14.665 30.425 1.00 54.86 124 MET A CA 1
ATOM 970 C C . MET A 1 158 ? -6.517 -14.540 31.697 1.00 52.44 124 MET A C 1
ATOM 971 O O . MET A 1 158 ? -5.298 -14.359 31.578 1.00 50.14 124 MET A O 1
ATOM 976 N N . LYS A 1 159 ? -7.140 -14.648 32.872 1.00 52.13 125 LYS A N 1
ATOM 977 C CA . LYS A 1 159 ? -6.450 -14.592 34.190 1.00 52.02 125 LYS A CA 1
ATOM 978 C C . LYS A 1 159 ? -5.352 -15.667 34.241 1.00 49.07 125 LYS A C 1
ATOM 979 O O . LYS A 1 159 ? -4.225 -15.345 34.670 1.00 44.86 125 LYS A O 1
ATOM 985 N N . GLY A 1 160 ? -5.671 -16.893 33.819 1.00 47.99 126 GLY A N 1
ATOM 986 C CA . GLY A 1 160 ? -4.728 -18.026 33.800 1.00 49.02 126 GLY A CA 1
ATOM 987 C C . GLY A 1 160 ? -3.567 -17.768 32.857 1.00 49.25 126 GLY A C 1
ATOM 988 O O . GLY A 1 160 ? -2.407 -17.998 33.262 1.00 48.99 126 GLY A O 1
ATOM 989 N N . ASP A 1 161 ? -3.870 -17.297 31.644 1.00 49.01 127 ASP A N 1
ATOM 990 C CA . ASP A 1 161 ? -2.875 -16.989 30.584 1.00 48.69 127 ASP A CA 1
ATOM 991 C C . ASP A 1 161 ? -1.817 -16.030 31.140 1.00 48.87 127 ASP A C 1
ATOM 992 O O . ASP A 1 161 ? -0.624 -16.266 30.880 1.00 49.92 127 ASP A O 1
ATOM 997 N N . TYR A 1 162 ? -2.234 -15.002 31.887 1.00 48.89 128 TYR A N 1
ATOM 998 C CA . TYR A 1 162 ? -1.353 -13.893 32.345 1.00 47.64 128 TYR A CA 1
ATOM 999 C C . TYR A 1 162 ? -0.526 -14.370 33.547 1.00 48.35 128 TYR A C 1
ATOM 1000 O O . TYR A 1 162 ? 0.701 -14.142 33.544 1.00 49.99 128 TYR A O 1
ATOM 1009 N N . HIS A 1 163 ? -1.138 -15.077 34.498 1.00 48.37 129 HIS A N 1
ATOM 1010 C CA . HIS A 1 163 ? -0.405 -15.836 35.549 1.00 48.30 129 HIS A CA 1
ATOM 1011 C C . HIS A 1 163 ? 0.643 -16.745 34.882 1.00 47.16 129 HIS A C 1
ATOM 1012 O O . HIS A 1 163 ? 1.759 -16.867 35.434 1.00 46.28 129 HIS A O 1
ATOM 1019 N N . ARG A 1 164 ? 0.306 -17.356 33.737 1.00 45.17 130 ARG A N 1
ATOM 1020 C CA . ARG A 1 164 ? 1.227 -18.248 32.977 1.00 43.62 130 ARG A CA 1
ATOM 1021 C C . ARG A 1 164 ? 2.412 -17.427 32.462 1.00 43.43 130 ARG A C 1
ATOM 1022 O O . ARG A 1 164 ? 3.555 -17.885 32.637 1.00 42.56 130 ARG A O 1
ATOM 1030 N N . TYR A 1 165 ? 2.147 -16.260 31.865 1.00 43.56 131 TYR A N 1
ATOM 1031 C CA . TYR A 1 165 ? 3.187 -15.353 31.308 1.00 44.40 131 TYR A CA 1
ATOM 1032 C C . TYR A 1 165 ? 4.079 -14.845 32.450 1.00 45.97 131 TYR A C 1
ATOM 1033 O O . TYR A 1 165 ? 5.290 -14.631 32.207 1.00 45.72 131 TYR A O 1
ATOM 1042 N N . LEU A 1 166 ? 3.501 -14.670 33.648 1.00 46.47 132 LEU A N 1
ATOM 1043 C CA . LEU A 1 166 ? 4.242 -14.384 34.910 1.00 46.96 132 LEU A CA 1
ATOM 1044 C C . LEU A 1 166 ? 5.128 -15.589 35.265 1.00 48.66 132 LEU A C 1
ATOM 1045 O O . LEU A 1 166 ? 6.310 -15.370 35.600 1.00 49.42 132 LEU A O 1
ATOM 1050 N N . ALA A 1 167 ? 4.580 -16.807 35.176 1.00 50.19 133 ALA A N 1
ATOM 1051 C CA . ALA A 1 167 ? 5.283 -18.090 35.431 1.00 50.48 133 ALA A CA 1
ATOM 1052 C C . ALA A 1 167 ? 6.432 -18.292 34.428 1.00 50.58 133 ALA A C 1
ATOM 1053 O O . ALA A 1 167 ? 7.450 -18.904 34.811 1.00 48.73 133 ALA A O 1
ATOM 1055 N N . GLU A 1 168 ? 6.274 -17.806 33.192 1.00 51.34 134 GLU A N 1
ATOM 1056 C CA . GLU A 1 168 ? 7.240 -18.019 32.080 1.00 53.55 134 GLU A CA 1
ATOM 1057 C C . GLU A 1 168 ? 8.641 -17.563 32.505 1.00 56.33 134 GLU A C 1
ATOM 1058 O O . GLU A 1 168 ? 9.572 -18.372 32.387 1.00 57.96 134 GLU A O 1
ATOM 1064 N N . PHE A 1 169 ? 8.782 -16.323 32.986 1.00 59.75 135 PHE A N 1
ATOM 1065 C CA . PHE A 1 169 ? 10.092 -15.669 33.256 1.00 60.86 135 PHE A CA 1
ATOM 1066 C C . PHE A 1 169 ? 10.454 -15.731 34.747 1.00 64.16 135 PHE A C 1
ATOM 1067 O O . PHE A 1 169 ? 11.626 -15.446 35.061 1.00 67.37 135 PHE A O 1
ATOM 1075 N N . ALA A 1 170 ? 9.504 -16.075 35.627 1.00 65.69 136 ALA A N 1
ATOM 1076 C CA . ALA A 1 170 ? 9.709 -16.180 37.095 1.00 66.54 136 ALA A CA 1
ATOM 1077 C C . ALA A 1 170 ? 10.624 -17.369 37.424 1.00 68.44 136 ALA A C 1
ATOM 1078 O O . ALA A 1 170 ? 10.827 -18.229 36.539 1.00 72.86 136 ALA A O 1
ATOM 1080 N N . THR A 1 171 ? 11.168 -17.392 38.648 1.00 67.63 137 THR A N 1
ATOM 1081 C CA . THR A 1 171 ? 11.980 -18.503 39.223 1.00 65.16 137 THR A CA 1
ATOM 1082 C C . THR A 1 171 ? 11.836 -18.501 40.748 1.00 63.79 137 THR A C 1
ATOM 1083 O O . THR A 1 171 ? 11.650 -17.411 41.322 1.00 61.12 137 THR A O 1
ATOM 1087 N N . GLY A 1 172 ? 11.935 -19.681 41.367 1.00 65.85 138 GLY A N 1
ATOM 1088 C CA . GLY A 1 172 ? 11.799 -19.875 42.824 1.00 68.37 138 GLY A CA 1
ATOM 1089 C C . GLY A 1 172 ? 10.363 -19.681 43.274 1.00 69.39 138 GLY A C 1
ATOM 1090 O O . GLY A 1 172 ? 9.464 -19.804 42.423 1.00 69.67 138 GLY A O 1
ATOM 1091 N N . ASN A 1 173 ? 10.157 -19.359 44.556 1.00 72.69 139 ASN A N 1
ATOM 1092 C CA . ASN A 1 173 ? 8.817 -19.181 45.185 1.00 73.82 139 ASN A CA 1
ATOM 1093 C C . ASN A 1 173 ? 7.903 -18.367 44.253 1.00 77.78 139 ASN A C 1
ATOM 1094 O O . ASN A 1 173 ? 6.673 -18.593 44.301 1.00 85.32 139 ASN A O 1
ATOM 1096 N N . ASP A 1 174 ? 8.471 -17.461 43.442 1.00 75.59 140 ASP A N 1
ATOM 1097 C CA . ASP A 1 174 ? 7.736 -16.622 42.452 1.00 71.87 140 ASP A CA 1
ATOM 1098 C C . ASP A 1 174 ? 7.029 -17.528 41.440 1.00 66.25 140 ASP A C 1
ATOM 1099 O O . ASP A 1 174 ? 5.794 -17.449 41.325 1.00 59.89 140 ASP A O 1
ATOM 1104 N N . ARG A 1 175 ? 7.804 -18.359 40.742 1.00 66.82 141 ARG A N 1
ATOM 1105 C CA . ARG A 1 175 ? 7.318 -19.274 39.675 1.00 69.07 141 ARG A CA 1
ATOM 1106 C C . ARG A 1 175 ? 6.237 -20.208 40.236 1.00 69.06 141 ARG A C 1
ATOM 1107 O O . ARG A 1 175 ? 5.246 -20.439 39.514 1.00 67.53 141 ARG A O 1
ATOM 1115 N N . LYS A 1 176 ? 6.426 -20.720 41.461 1.00 70.46 142 LYS A N 1
ATOM 1116 C CA . LYS A 1 176 ? 5.466 -21.615 42.172 1.00 72.26 142 LYS A CA 1
ATOM 1117 C C . LYS A 1 176 ? 4.158 -20.856 42.452 1.00 70.63 142 LYS A C 1
ATOM 1118 O O . LYS A 1 176 ? 3.073 -21.439 42.214 1.00 69.72 142 LYS A O 1
ATOM 1124 N N . GLU A 1 177 ? 4.256 -19.618 42.950 1.00 65.92 143 GLU A N 1
ATOM 1125 C CA . GLU A 1 177 ? 3.093 -18.772 43.330 1.00 63.68 143 GLU A CA 1
ATOM 1126 C C . GLU A 1 177 ? 2.224 -18.538 42.088 1.00 61.09 143 GLU A C 1
ATOM 1127 O O . GLU A 1 177 ? 1.004 -18.803 42.155 1.00 58.49 143 GLU A O 1
ATOM 1129 N N . ALA A 1 178 ? 2.850 -18.086 40.996 1.00 61.42 144 ALA A N 1
ATOM 1130 C CA . ALA A 1 178 ? 2.205 -17.746 39.706 1.00 60.22 144 ALA A CA 1
ATOM 1131 C C . ALA A 1 178 ? 1.604 -19.007 39.076 1.00 58.66 144 ALA A C 1
ATOM 1132 O O . ALA A 1 178 ? 0.460 -18.931 38.598 1.00 59.83 144 ALA A O 1
ATOM 1134 N N . ALA A 1 179 ? 2.347 -20.120 39.078 1.00 56.77 145 ALA A N 1
ATOM 1135 C CA . ALA A 1 179 ? 1.913 -21.430 38.534 1.00 54.20 145 ALA A CA 1
ATOM 1136 C C . ALA A 1 179 ? 0.639 -21.893 39.252 1.00 53.30 145 ALA A C 1
ATOM 1137 O O . ALA A 1 179 ? -0.278 -22.374 38.553 1.00 52.62 145 ALA A O 1
ATOM 1139 N N . GLU A 1 180 ? 0.581 -21.737 40.582 1.00 51.76 146 GLU A N 1
ATOM 1140 C CA . GLU A 1 180 ? -0.599 -22.087 41.420 1.00 52.68 146 GLU A CA 1
ATOM 1141 C C . GLU A 1 180 ? -1.808 -21.264 40.956 1.00 54.50 146 GLU A C 1
ATOM 1142 O O . GLU A 1 180 ? -2.867 -21.869 40.709 1.00 55.68 146 GLU A O 1
ATOM 1144 N N . ASN A 1 181 ? -1.643 -19.944 40.814 1.00 55.17 147 ASN A N 1
ATOM 1145 C CA . ASN A 1 181 ? -2.720 -18.991 40.414 1.00 57.36 147 ASN A CA 1
ATOM 1146 C C . ASN A 1 181 ? -3.177 -19.255 38.971 1.00 56.00 147 ASN A C 1
ATOM 1147 O O . ASN A 1 181 ? -4.395 -19.150 38.701 1.00 54.07 147 ASN A O 1
ATOM 1152 N N . SER A 1 182 ? -2.225 -19.528 38.074 1.00 54.35 148 SER A N 1
ATOM 1153 C CA . SER A 1 182 ? -2.453 -19.907 36.655 1.00 52.01 148 SER A CA 1
ATOM 1154 C C . SER A 1 182 ? -3.354 -21.147 36.615 1.00 52.64 148 SER A C 1
ATOM 1155 O O . SER A 1 182 ? -4.433 -21.084 35.978 1.00 50.04 148 SER A O 1
ATOM 1158 N N . LEU A 1 183 ? -2.924 -22.218 37.296 1.00 51.82 149 LEU A N 1
ATOM 1159 C CA . LEU A 1 183 ? -3.655 -23.509 37.411 1.00 51.92 149 LEU A CA 1
ATOM 1160 C C . LEU A 1 183 ? -5.060 -23.229 37.952 1.00 52.21 149 LEU A C 1
ATOM 1161 O O . LEU A 1 183 ? -6.033 -23.482 37.218 1.00 55.13 149 LEU A O 1
ATOM 1166 N N . VAL A 1 184 ? -5.143 -22.691 39.170 1.00 49.59 150 VAL A N 1
ATOM 1167 C CA . VAL A 1 184 ? -6.423 -22.417 39.886 1.00 50.48 150 VAL A CA 1
ATOM 1168 C C . VAL A 1 184 ? -7.388 -21.720 38.915 1.00 51.28 150 VAL A C 1
ATOM 1169 O O . VAL A 1 184 ? -8.566 -22.102 38.884 1.00 51.65 150 VAL A O 1
ATOM 1173 N N . ALA A 1 185 ? -6.902 -20.752 38.135 1.00 54.37 151 ALA A N 1
ATOM 1174 C CA . ALA A 1 185 ? -7.705 -19.954 37.178 1.00 56.58 151 ALA A CA 1
ATOM 1175 C C . ALA A 1 185 ? -8.176 -20.830 36.007 1.00 57.29 151 ALA A C 1
ATOM 1176 O O . ALA A 1 185 ? -9.315 -20.636 35.559 1.00 58.22 151 ALA A O 1
ATOM 1178 N N . TYR A 1 186 ? -7.341 -21.756 35.526 1.00 59.65 152 TYR A N 1
ATOM 1179 C CA . TYR A 1 186 ? -7.670 -22.673 34.401 1.00 61.68 152 TYR A CA 1
ATOM 1180 C C . TYR A 1 186 ? -8.677 -23.745 34.854 1.00 64.84 152 TYR A C 1
ATOM 1181 O O . TYR A 1 186 ? -9.599 -24.040 34.067 1.00 67.23 152 TYR A O 1
ATOM 1190 N N . LYS A 1 187 ? -8.505 -24.315 36.057 1.00 65.70 153 LYS A N 1
ATOM 1191 C CA . LYS A 1 187 ? -9.453 -25.289 36.679 1.00 64.25 153 LYS A CA 1
ATOM 1192 C C . LYS A 1 187 ? -10.801 -24.602 36.946 1.00 65.12 153 LYS A C 1
ATOM 1193 O O . LYS A 1 187 ? -11.847 -25.259 36.764 1.00 66.42 153 LYS A O 1
ATOM 1199 N N . ALA A 1 188 ? -10.773 -23.334 37.373 1.00 65.61 154 ALA A N 1
ATOM 1200 C CA . ALA A 1 188 ? -11.967 -22.508 37.674 1.00 66.09 154 ALA A CA 1
ATOM 1201 C C . ALA A 1 188 ? -12.719 -22.177 36.378 1.00 66.37 154 ALA A C 1
ATOM 1202 O O . ALA A 1 188 ? -13.959 -22.103 36.430 1.00 70.11 154 ALA A O 1
ATOM 1204 N N . ALA A 1 189 ? -11.998 -21.984 35.267 1.00 65.00 155 ALA A N 1
ATOM 1205 C CA . ALA A 1 189 ? -12.562 -21.748 33.916 1.00 64.67 155 ALA A CA 1
ATOM 1206 C C . ALA A 1 189 ? -13.057 -23.071 33.320 1.00 66.80 155 ALA A C 1
ATOM 1207 O O . ALA A 1 189 ? -14.144 -23.066 32.704 1.00 69.25 155 ALA A O 1
ATOM 1209 N N . SER A 1 190 ? -12.286 -24.153 33.485 1.00 66.82 156 SER A N 1
ATOM 1210 C CA . SER A 1 190 ? -12.606 -25.516 32.983 1.00 69.63 156 SER A CA 1
ATOM 1211 C C . SER A 1 190 ? -13.927 -25.987 33.592 1.00 74.17 156 SER A C 1
ATOM 1212 O O . SER A 1 190 ? -14.851 -26.318 32.822 1.00 74.75 156 SER A O 1
ATOM 1215 N N . ASP A 1 191 ? -13.998 -26.003 34.925 1.00 80.11 157 ASP A N 1
ATOM 1216 C CA . ASP A 1 191 ? -15.217 -26.345 35.704 1.00 82.42 157 ASP A CA 1
ATOM 1217 C C . ASP A 1 191 ? -16.431 -25.678 35.046 1.00 77.96 157 ASP A C 1
ATOM 1218 O O . ASP A 1 191 ? -17.384 -26.403 34.715 1.00 77.86 157 ASP A O 1
ATOM 1223 N N . ILE A 1 192 ? -16.368 -24.357 34.842 1.00 74.05 158 ILE A N 1
ATOM 1224 C CA 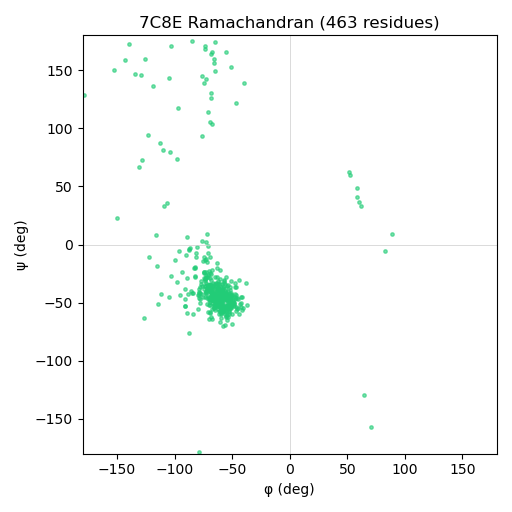. ILE A 1 192 ? -17.493 -23.505 34.346 1.00 73.24 158 ILE A CA 1
ATOM 1225 C C . ILE A 1 192 ? -17.744 -23.807 32.863 1.00 71.77 158 ILE A C 1
ATOM 1226 O O . ILE A 1 192 ? -18.924 -23.831 32.462 1.00 70.13 158 ILE A O 1
ATOM 1231 N N . ALA A 1 193 ? -16.681 -24.026 32.085 1.00 72.07 159 ALA A N 1
ATOM 1232 C CA . ALA A 1 193 ? -16.740 -24.335 30.636 1.00 75.24 159 ALA A CA 1
ATOM 1233 C C . ALA A 1 193 ? -17.491 -25.655 30.405 1.00 73.36 159 ALA A C 1
ATOM 1234 O O . ALA A 1 193 ? -18.348 -25.701 29.498 1.00 69.09 159 ALA A O 1
ATOM 1236 N N . MET A 1 194 ? -17.181 -26.683 31.201 1.00 72.29 160 MET A N 1
ATOM 1237 C CA . MET A 1 194 ? -17.745 -28.053 31.065 1.00 73.33 160 MET A CA 1
ATOM 1238 C C . MET A 1 194 ? -19.245 -28.066 31.403 1.00 72.35 160 MET A C 1
ATOM 1239 O O . MET A 1 194 ? -19.920 -28.997 30.934 1.00 70.64 160 MET A O 1
ATOM 1244 N N . THR A 1 195 ? -19.753 -27.088 32.168 1.00 72.87 161 THR A N 1
ATOM 1245 C CA . THR A 1 195 ? -21.174 -27.025 32.621 1.00 71.88 161 THR A CA 1
ATOM 1246 C C . THR A 1 195 ? -22.010 -26.105 31.717 1.00 71.96 161 THR A C 1
ATOM 1247 O O . THR A 1 195 ? -23.210 -26.399 31.564 1.00 72.95 161 THR A O 1
ATOM 1251 N N . GLU A 1 196 ? -21.427 -25.041 31.151 1.00 71.90 162 GLU A N 1
ATOM 1252 C CA . GLU A 1 196 ? -22.201 -23.955 30.486 1.00 75.85 162 GLU A CA 1
ATOM 1253 C C . GLU A 1 196 ? -21.801 -23.755 29.017 1.00 79.22 162 GLU A C 1
ATOM 1254 O O . GLU A 1 196 ? -22.526 -23.006 28.331 1.00 81.18 162 GLU A O 1
ATOM 1260 N N . LEU A 1 197 ? -20.711 -24.373 28.543 1.00 82.38 163 LEU A N 1
ATOM 1261 C CA . LEU A 1 197 ? -20.316 -24.358 27.105 1.00 81.08 163 LEU A CA 1
ATOM 1262 C C . LEU A 1 197 ? -20.308 -25.787 26.568 1.00 78.60 163 LEU A C 1
ATOM 1263 O O . LEU A 1 197 ? -19.803 -26.694 27.230 1.00 75.80 163 LEU A O 1
ATOM 1268 N N . PRO A 1 198 ? -20.857 -26.032 25.353 1.00 74.66 164 PRO A N 1
ATOM 1269 C CA . PRO A 1 198 ? -20.672 -27.318 24.683 1.00 72.61 164 PRO A CA 1
ATOM 1270 C C . PRO A 1 198 ? -19.204 -27.470 24.287 1.00 73.00 164 PRO A C 1
ATOM 1271 O O . PRO A 1 198 ? -18.456 -26.493 24.303 1.00 76.67 164 PRO A O 1
ATOM 1275 N N . PRO A 1 199 ? -18.732 -28.685 23.925 1.00 68.97 165 PRO A N 1
ATOM 1276 C CA . PRO A 1 199 ? -17.314 -28.894 23.635 1.00 68.18 165 PRO A CA 1
ATOM 1277 C C . PRO A 1 199 ? -16.879 -28.219 22.322 1.00 66.12 165 PRO A C 1
ATOM 1278 O O . PRO A 1 199 ? -15.697 -27.946 22.172 1.00 67.43 165 PRO A O 1
ATOM 1282 N N . THR A 1 200 ? -17.835 -27.960 21.422 1.00 62.81 166 THR A N 1
ATOM 1283 C CA . THR A 1 200 ? -17.633 -27.287 20.110 1.00 63.08 166 THR A CA 1
ATOM 1284 C C . THR A 1 200 ? -17.189 -25.833 20.314 1.00 64.77 166 THR A C 1
ATOM 1285 O O . THR A 1 200 ? -16.356 -25.360 19.514 1.00 65.62 166 THR A O 1
ATOM 1289 N N . HIS A 1 201 ? -17.738 -25.159 21.333 1.00 63.75 167 HIS A N 1
ATOM 1290 C CA . HIS A 1 201 ? -17.527 -23.716 21.638 1.00 60.43 167 HIS A CA 1
ATOM 1291 C C . HIS A 1 201 ? -16.040 -23.371 21.575 1.00 58.00 167 HIS A C 1
ATOM 1292 O O . HIS A 1 201 ? -15.241 -23.950 22.309 1.00 58.64 167 HIS A O 1
ATOM 1299 N N . PRO A 1 202 ? -15.620 -22.417 20.711 1.00 56.01 168 PRO A N 1
ATOM 1300 C CA . PRO A 1 202 ? -14.197 -22.122 20.528 1.00 55.85 168 PRO A CA 1
ATOM 1301 C C . PRO A 1 202 ? -13.524 -21.625 21.818 1.00 54.75 168 PRO A C 1
ATOM 1302 O O . PRO A 1 202 ? -12.408 -22.029 22.077 1.00 53.75 168 PRO A O 1
ATOM 1306 N N . ILE A 1 203 ? -14.217 -20.805 22.612 1.00 55.91 169 ILE A N 1
ATOM 1307 C CA . ILE A 1 203 ? -13.684 -20.245 23.892 1.00 59.39 169 ILE A CA 1
ATOM 1308 C C . ILE A 1 203 ? -13.351 -21.393 24.858 1.00 60.66 169 ILE A C 1
ATOM 1309 O O . ILE A 1 203 ? -12.419 -21.215 25.662 1.00 63.94 169 ILE A O 1
ATOM 1314 N N . ARG A 1 204 ? -14.049 -22.530 24.780 1.00 60.20 170 ARG A N 1
ATOM 1315 C CA . ARG A 1 204 ? -13.757 -23.710 25.640 1.00 62.28 170 ARG A CA 1
ATOM 1316 C C . ARG A 1 204 ? -12.543 -24.470 25.087 1.00 60.43 170 ARG A C 1
ATOM 1317 O O . ARG A 1 204 ? -11.744 -24.983 25.903 1.00 59.72 170 ARG A O 1
ATOM 1325 N N . LEU A 1 205 ? -12.427 -24.575 23.761 1.00 57.96 171 LEU A N 1
ATOM 1326 C CA . LEU A 1 205 ? -11.258 -25.210 23.095 1.00 56.53 171 LEU A CA 1
ATOM 1327 C C . LEU A 1 205 ? -10.026 -24.335 23.354 1.00 53.69 171 LEU A C 1
ATOM 1328 O O . LEU A 1 205 ? -8.983 -24.887 23.754 1.00 51.76 171 LEU A O 1
ATOM 1333 N N . GLY A 1 206 ? -10.160 -23.021 23.149 1.00 51.46 172 GLY A N 1
ATOM 1334 C CA . GLY A 1 206 ? -9.122 -22.023 23.471 1.00 51.78 172 GLY A CA 1
ATOM 1335 C C . GLY A 1 206 ? -8.551 -22.263 24.858 1.00 51.70 172 GLY A C 1
ATOM 1336 O O . GLY A 1 206 ? -7.330 -22.467 24.969 1.00 53.91 172 GLY A O 1
ATOM 1337 N N . LEU A 1 207 ? -9.419 -22.260 25.874 1.00 50.86 173 LEU A N 1
ATOM 1338 C CA . LEU A 1 207 ? -9.092 -22.590 27.289 1.00 49.22 173 LEU A CA 1
ATOM 1339 C C . LEU A 1 207 ? -8.361 -23.940 27.340 1.00 47.13 173 LEU A C 1
ATOM 1340 O O . LEU A 1 207 ? -7.314 -24.036 28.020 1.00 44.32 173 LEU A O 1
ATOM 1345 N N . ALA A 1 208 ? -8.890 -24.943 26.638 1.00 45.47 174 ALA A N 1
ATOM 1346 C CA . ALA A 1 208 ? -8.325 -26.309 26.592 1.00 46.27 174 ALA A CA 1
ATOM 1347 C C . ALA A 1 208 ? -6.953 -26.282 25.904 1.00 45.62 174 ALA A C 1
ATOM 1348 O O . ALA A 1 208 ? -6.081 -27.090 26.300 1.00 46.65 174 ALA A O 1
ATOM 1350 N N . LEU A 1 209 ? -6.768 -25.396 24.918 1.00 42.94 175 LEU A N 1
ATOM 1351 C CA . LEU A 1 209 ? -5.500 -25.269 24.151 1.00 41.74 175 LEU A CA 1
ATOM 1352 C C . LEU A 1 209 ? -4.427 -24.683 25.073 1.00 40.89 175 LEU A C 1
ATOM 1353 O O . LEU A 1 209 ? -3.356 -25.299 25.184 1.00 39.62 175 LEU A O 1
ATOM 1358 N N . ASN A 1 210 ? -4.734 -23.555 25.723 1.00 41.99 176 ASN A N 1
ATOM 1359 C CA . ASN A 1 210 ? -3.807 -22.783 26.597 1.00 42.00 176 ASN A CA 1
ATOM 1360 C C . ASN A 1 210 ? -3.526 -23.568 27.887 1.00 43.25 176 ASN A C 1
ATOM 1361 O O . ASN A 1 210 ? -2.384 -23.493 28.378 1.00 42.21 176 ASN A O 1
ATOM 1366 N N . PHE A 1 211 ? -4.512 -24.297 28.419 1.00 45.79 177 PHE A N 1
ATOM 1367 C CA . PHE A 1 211 ? -4.329 -25.174 29.607 1.00 50.24 177 PHE A CA 1
ATOM 1368 C C . PHE A 1 211 ? -3.310 -26.274 29.262 1.00 49.90 177 PHE A C 1
ATOM 1369 O O . PHE A 1 211 ? -2.418 -26.547 30.085 1.00 50.67 177 PHE A O 1
ATOM 1377 N N . SER A 1 212 ? -3.426 -26.885 28.077 1.00 48.90 178 SER A N 1
ATOM 1378 C CA . SER A 1 212 ? -2.499 -27.943 27.593 1.00 48.03 178 SER A CA 1
ATOM 1379 C C . SER A 1 212 ? -1.097 -27.341 27.464 1.00 46.54 178 SER A C 1
ATOM 1380 O O . SER A 1 212 ? -0.116 -28.038 27.774 1.00 44.11 178 SER A O 1
ATOM 1383 N N . VAL A 1 213 ? -1.021 -26.083 27.025 1.00 47.63 179 VAL A N 1
ATOM 1384 C CA . VAL A 1 213 ? 0.256 -25.326 26.860 1.00 49.03 179 VAL A CA 1
ATOM 1385 C C . VAL A 1 213 ? 0.844 -25.098 28.258 1.00 51.10 179 VAL A C 1
ATOM 1386 O O . VAL A 1 213 ? 2.065 -25.300 28.427 1.00 53.88 179 VAL A O 1
ATOM 1390 N N . PHE A 1 214 ? 0.001 -24.719 29.224 1.00 50.33 180 PHE A N 1
ATOM 1391 C CA . PHE A 1 214 ? 0.384 -24.535 30.648 1.00 50.48 180 PHE A CA 1
ATOM 1392 C C . PHE A 1 214 ? 1.075 -25.814 31.149 1.00 50.06 180 PHE A C 1
ATOM 1393 O O . PHE A 1 214 ? 2.239 -25.735 31.589 1.00 48.21 180 PHE A O 1
ATOM 1401 N N . TYR A 1 215 ? 0.387 -26.957 31.055 1.00 50.45 181 TYR A N 1
ATOM 1402 C CA . TYR A 1 215 ? 0.895 -28.295 31.466 1.00 50.73 181 TYR A CA 1
ATOM 1403 C C . TYR A 1 215 ? 2.251 -28.566 30.799 1.00 48.16 181 TYR A C 1
ATOM 1404 O O . TYR A 1 215 ? 3.208 -28.899 31.512 1.00 44.97 181 TYR A O 1
ATOM 1413 N N . TYR A 1 216 ? 2.337 -28.407 29.478 1.00 48.76 182 TYR A N 1
ATOM 1414 C CA . TYR A 1 216 ? 3.556 -28.716 28.688 1.00 50.93 182 TYR A CA 1
ATOM 1415 C C . TYR A 1 216 ? 4.713 -27.817 29.131 1.00 52.59 182 TYR A C 1
ATOM 1416 O O . TYR A 1 216 ? 5.806 -28.346 29.399 1.00 53.91 182 TYR A O 1
ATOM 1425 N N . GLU A 1 217 ? 4.482 -26.502 29.184 1.00 54.87 183 GLU A N 1
ATOM 1426 C CA . GLU A 1 217 ? 5.555 -25.477 29.308 1.00 55.22 183 GLU A CA 1
ATOM 1427 C C . GLU A 1 217 ? 5.881 -25.214 30.785 1.00 53.69 183 GLU A C 1
ATOM 1428 O O . GLU A 1 217 ? 7.075 -25.130 31.089 1.00 56.51 183 GLU A O 1
ATOM 1434 N N . ILE A 1 218 ? 4.878 -25.101 31.663 1.00 52.78 184 ILE A N 1
ATOM 1435 C CA . ILE A 1 218 ? 5.055 -24.609 33.066 1.00 53.43 184 ILE A CA 1
ATOM 1436 C C . ILE A 1 218 ? 5.331 -25.787 34.015 1.00 56.02 184 ILE A C 1
ATOM 1437 O O . ILE A 1 218 ? 6.346 -25.720 34.737 1.00 57.84 184 ILE A O 1
ATOM 1442 N N . LEU A 1 219 ? 4.478 -26.819 34.018 1.00 57.98 185 LEU A N 1
ATOM 1443 C CA . LEU A 1 219 ? 4.618 -28.019 34.896 1.00 57.07 185 LEU A CA 1
ATOM 1444 C C . LEU A 1 219 ? 5.620 -29.016 34.286 1.00 56.77 185 LEU A C 1
ATOM 1445 O O . LEU A 1 219 ? 5.932 -30.015 34.961 1.00 55.04 185 LEU A O 1
ATOM 1450 N N . ASN A 1 220 ? 6.082 -28.768 33.054 1.00 57.23 186 ASN A N 1
ATOM 1451 C CA . ASN A 1 220 ? 7.056 -29.614 32.312 1.00 57.37 186 ASN A CA 1
ATOM 1452 C C . ASN A 1 220 ? 6.474 -31.025 32.172 1.00 54.98 186 ASN A C 1
ATOM 1453 O O . ASN A 1 220 ? 7.194 -31.993 32.450 1.00 55.62 186 ASN A O 1
ATOM 1458 N N . SER A 1 221 ? 5.219 -31.122 31.727 1.00 54.38 187 SER A N 1
ATOM 1459 C CA . SER A 1 221 ? 4.387 -32.354 31.765 1.00 53.10 187 SER A CA 1
ATOM 1460 C C . SER A 1 221 ? 3.799 -32.640 30.385 1.00 51.08 187 SER A C 1
ATOM 1461 O O . SER A 1 221 ? 2.606 -32.434 30.168 1.00 49.73 187 SER A O 1
ATOM 1466 N N . PRO A 1 222 ? 4.627 -33.104 29.414 1.00 50.21 188 PRO A N 1
ATOM 1467 C CA . PRO A 1 222 ? 4.175 -33.381 28.046 1.00 48.81 188 PRO A CA 1
ATOM 1468 C C . PRO A 1 222 ? 2.964 -34.315 27.876 1.00 50.25 188 PRO A C 1
ATOM 1469 O O . PRO A 1 222 ? 2.212 -34.091 26.948 1.00 49.30 188 PRO A O 1
ATOM 1473 N N . ASP A 1 223 ? 2.817 -35.337 28.729 1.00 53.18 189 ASP A N 1
ATOM 1474 C CA . ASP A 1 223 ? 1.729 -36.350 28.627 1.00 55.50 189 ASP A CA 1
ATOM 1475 C C . ASP A 1 223 ? 0.387 -35.684 28.922 1.00 54.66 189 ASP A C 1
ATOM 1476 O O . ASP A 1 223 ? -0.510 -35.784 28.077 1.00 52.36 189 ASP A O 1
ATOM 1481 N N . ARG A 1 224 ? 0.272 -35.036 30.084 1.00 58.27 190 ARG A N 1
ATOM 1482 C CA . ARG A 1 224 ? -0.968 -34.351 30.544 1.00 62.18 190 ARG A CA 1
ATOM 1483 C C . ARG A 1 224 ? -1.328 -33.247 29.541 1.00 59.39 190 ARG A C 1
ATOM 1484 O O . ARG A 1 224 ? -2.538 -33.030 29.319 1.00 57.04 190 ARG A O 1
ATOM 1492 N N . ALA A 1 225 ? -0.316 -32.611 28.939 1.00 56.35 191 ALA A N 1
ATOM 1493 C CA . ALA A 1 225 ? -0.451 -31.589 27.873 1.00 56.29 191 ALA A CA 1
ATOM 1494 C C . ALA A 1 225 ? -1.116 -32.203 26.638 1.00 55.92 191 ALA A C 1
ATOM 1495 O O . ALA A 1 225 ? -2.110 -31.633 26.158 1.00 56.64 191 ALA A O 1
ATOM 1497 N N . CYS A 1 226 ? -0.571 -33.317 26.140 1.00 56.61 192 CYS A N 1
ATOM 1498 C CA . CYS A 1 226 ? -1.098 -34.070 24.970 1.00 56.62 192 CYS A CA 1
ATOM 1499 C C . CYS A 1 226 ? -2.476 -34.651 25.313 1.00 58.21 192 CYS A C 1
ATOM 1500 O O . CYS A 1 226 ? -3.410 -34.485 24.503 1.00 59.50 192 CYS A O 1
ATOM 1503 N N . ARG A 1 227 ? -2.597 -35.293 26.481 1.00 59.43 193 ARG A N 1
ATOM 1504 C CA . ARG A 1 227 ? -3.852 -35.934 26.959 1.00 58.59 193 ARG A CA 1
ATOM 1505 C C . ARG A 1 227 ? -4.952 -34.871 27.083 1.00 56.26 193 ARG A C 1
ATOM 1506 O O . ARG A 1 227 ? -6.072 -35.150 26.635 1.00 55.13 193 ARG A O 1
ATOM 1514 N N . LEU A 1 228 ? -4.648 -33.695 27.639 1.00 57.21 194 LEU A N 1
ATOM 1515 C CA . LEU A 1 228 ? -5.658 -32.617 27.839 1.00 61.00 194 LEU A CA 1
ATOM 1516 C C . LEU A 1 228 ? -6.070 -32.037 26.479 1.00 61.00 194 LEU A C 1
ATOM 1517 O O . LEU A 1 228 ? -7.291 -31.874 26.254 1.00 60.68 194 LEU A O 1
ATOM 1522 N N . ALA A 1 229 ? -5.093 -31.740 25.616 1.00 59.65 195 ALA A N 1
ATOM 1523 C CA . ALA A 1 229 ? -5.291 -31.141 24.276 1.00 61.24 195 ALA A CA 1
ATOM 1524 C C . ALA A 1 229 ? -6.193 -32.047 23.429 1.00 65.75 195 ALA A C 1
ATOM 1525 O O . ALA A 1 229 ? -7.240 -31.556 22.962 1.00 71.78 195 ALA A O 1
ATOM 1527 N N . LYS A 1 230 ? -5.798 -33.313 23.244 1.00 65.88 196 LYS A N 1
ATOM 1528 C CA . LYS A 1 230 ? -6.537 -34.334 22.446 1.00 64.10 196 LYS A CA 1
ATOM 1529 C C . LYS A 1 230 ? -7.957 -34.506 22.999 1.00 63.27 196 LYS A C 1
ATOM 1530 O O . LYS A 1 230 ? -8.897 -34.500 22.186 1.00 66.00 196 LYS A O 1
ATOM 1536 N N . ALA A 1 231 ? -8.099 -34.657 24.322 1.00 62.55 197 ALA A N 1
ATOM 1537 C CA . ALA A 1 231 ? -9.381 -34.889 25.038 1.00 62.08 197 ALA A CA 1
ATOM 1538 C C . ALA A 1 231 ? -10.426 -33.838 24.642 1.00 60.95 197 ALA A C 1
ATOM 1539 O O . ALA A 1 231 ? -11.620 -34.195 24.575 1.00 58.37 197 ALA A O 1
ATOM 1541 N N . ALA A 1 232 ? -9.993 -32.591 24.425 1.00 59.45 198 ALA A N 1
ATOM 1542 C CA . ALA A 1 232 ? -10.840 -31.447 24.016 1.00 59.85 198 ALA A CA 1
ATOM 1543 C C . ALA A 1 232 ? -11.196 -31.586 22.534 1.00 62.32 198 ALA A C 1
ATOM 1544 O O . ALA A 1 232 ? -12.371 -31.363 22.174 1.00 65.22 198 ALA A O 1
ATOM 1546 N N . PHE A 1 233 ? -10.196 -31.916 21.714 1.00 63.53 199 PHE A N 1
ATOM 1547 C CA . PHE A 1 233 ? -10.340 -32.214 20.266 1.00 64.12 199 PHE A CA 1
ATOM 1548 C C . PHE A 1 233 ? -11.444 -33.265 20.099 1.00 63.76 199 PHE A C 1
ATOM 1549 O O . PHE A 1 233 ? -12.404 -33.007 19.351 1.00 62.18 199 PHE A O 1
ATOM 1557 N N . ASP A 1 234 ? -11.340 -34.371 20.845 1.00 65.92 200 ASP A N 1
ATOM 1558 C CA . ASP A 1 234 ? -12.134 -35.618 20.658 1.00 68.79 200 ASP A CA 1
ATOM 1559 C C . ASP A 1 234 ? -13.540 -35.508 21.272 1.00 73.11 200 ASP A C 1
ATOM 1560 O O . ASP A 1 234 ? -14.300 -36.494 21.134 1.00 81.25 200 ASP A O 1
ATOM 1565 N N . ASP A 1 235 ? -13.890 -34.387 21.915 1.00 71.08 201 ASP A N 1
ATOM 1566 C CA . ASP A 1 235 ? -15.266 -34.128 22.424 1.00 69.19 201 ASP A CA 1
ATOM 1567 C C . ASP A 1 235 ? -16.043 -33.318 21.381 1.00 69.76 201 ASP A C 1
ATOM 1568 O O . ASP A 1 235 ? -17.225 -33.640 21.134 1.00 68.13 201 ASP A O 1
ATOM 1573 N N . ALA A 1 236 ? -15.386 -32.307 20.804 1.00 71.71 202 ALA A N 1
ATOM 1574 C CA . ALA A 1 236 ? -15.955 -31.322 19.856 1.00 72.35 202 ALA A CA 1
ATOM 1575 C C . ALA A 1 236 ? -16.327 -32.007 18.536 1.00 73.90 202 ALA A C 1
ATOM 1576 O O . ALA A 1 236 ? -17.402 -31.694 17.992 1.00 75.00 202 ALA A O 1
ATOM 1578 N N . ILE A 1 237 ? -15.440 -32.878 18.043 1.00 75.72 203 ILE A N 1
ATOM 1579 C CA . ILE A 1 237 ? -15.592 -33.716 16.812 1.00 74.29 203 ILE A CA 1
ATOM 1580 C C . ILE A 1 237 ? -17.014 -34.289 16.712 1.00 76.48 203 ILE A C 1
ATOM 1581 O O . ILE A 1 237 ? -17.593 -34.225 15.612 1.00 74.32 203 ILE A O 1
ATOM 1586 N N . ALA A 1 238 ? -17.550 -34.824 17.813 1.00 82.29 204 ALA A N 1
ATOM 1587 C CA . ALA A 1 238 ? -18.821 -35.589 17.863 1.00 83.30 204 ALA A CA 1
ATOM 1588 C C . ALA A 1 238 ? -20.020 -34.659 17.632 1.00 82.81 204 ALA A C 1
ATOM 1589 O O . ALA A 1 238 ? -20.710 -34.833 16.612 1.00 80.98 204 ALA A O 1
ATOM 1591 N N . GLU A 1 239 ? -20.241 -33.702 18.540 1.00 85.88 205 GLU A N 1
ATOM 1592 C CA . GLU A 1 239 ? -21.391 -32.752 18.528 1.00 88.16 205 GLU A CA 1
ATOM 1593 C C . GLU A 1 239 ? -21.216 -31.735 17.387 1.00 83.33 205 GLU A C 1
ATOM 1594 O O . GLU A 1 239 ? -22.116 -30.880 17.194 1.00 78.01 205 GLU A O 1
ATOM 1600 N N . LEU A 1 240 ? -20.112 -31.834 16.640 1.00 79.82 206 LEU A N 1
ATOM 1601 C CA . LEU A 1 240 ? -19.758 -30.898 15.540 1.00 80.71 206 LEU A CA 1
ATOM 1602 C C . LEU A 1 240 ? -20.793 -31.002 14.407 1.00 81.67 206 LEU A C 1
ATOM 1603 O O . LEU A 1 240 ? -20.994 -29.968 13.726 1.00 78.52 206 LEU A O 1
ATOM 1608 N N . ASP A 1 241 ? -21.442 -32.173 14.230 1.00 80.98 207 ASP A N 1
ATOM 1609 C CA . ASP A 1 241 ? -22.403 -32.464 13.120 1.00 71.29 207 ASP A CA 1
ATOM 1610 C C . ASP A 1 241 ? -23.256 -31.220 12.825 1.00 71.28 207 ASP A C 1
ATOM 1611 O O . ASP A 1 241 ? -23.597 -31.033 11.652 1.00 63.94 207 ASP A O 1
ATOM 1616 N N . THR A 1 242 ? -23.559 -30.407 13.852 1.00 77.86 208 THR A N 1
ATOM 1617 C CA . THR A 1 242 ? -24.733 -29.504 13.938 1.00 79.27 208 THR A CA 1
ATOM 1618 C C . THR A 1 242 ? -24.334 -28.084 14.364 1.00 77.82 208 THR A C 1
ATOM 1619 O O . THR A 1 242 ? -24.752 -27.668 15.461 1.00 76.35 208 THR A O 1
ATOM 1621 N N . LEU A 1 243 ? -23.585 -27.357 13.527 1.00 78.61 209 LEU A N 1
ATOM 1622 C CA . LEU A 1 243 ? -23.204 -25.934 13.771 1.00 79.36 209 LEU A CA 1
ATOM 1623 C C . LEU A 1 243 ? -23.533 -25.076 12.545 1.00 80.25 209 LEU A C 1
ATOM 1624 O O . LEU A 1 243 ? -23.385 -25.573 11.409 1.00 80.73 209 LEU A O 1
ATOM 1629 N N . SER A 1 244 ? -23.927 -23.819 12.776 1.00 79.86 210 SER A N 1
ATOM 1630 C CA . SER A 1 244 ? -23.959 -22.743 11.752 1.00 78.38 210 SER A CA 1
ATOM 1631 C C . SER A 1 244 ? -22.591 -22.695 11.071 1.00 81.91 210 SER A C 1
ATOM 1632 O O . SER A 1 244 ? -21.600 -23.084 11.720 1.00 89.41 210 SER A O 1
ATOM 1635 N N . GLU A 1 245 ? -22.537 -22.235 9.822 1.00 85.74 211 GLU A N 1
ATOM 1636 C CA . GLU A 1 245 ? -21.289 -22.208 9.012 1.00 91.07 211 GLU A CA 1
ATOM 1637 C C . GLU A 1 245 ? -20.176 -21.498 9.801 1.00 89.71 211 GLU A C 1
ATOM 1638 O O . GLU A 1 245 ? -19.154 -22.150 10.088 1.00 90.96 211 GLU A O 1
ATOM 1644 N N . GLU A 1 246 ? -20.392 -20.228 10.171 1.00 85.58 212 GLU A N 1
ATOM 1645 C CA . GLU A 1 246 ? -19.364 -19.313 10.743 1.00 81.41 212 GLU A CA 1
ATOM 1646 C C . GLU A 1 246 ? -18.855 -19.855 12.089 1.00 77.83 212 GLU A C 1
ATOM 1647 O O . GLU A 1 246 ? -17.751 -19.451 12.488 1.00 82.42 212 GLU A O 1
ATOM 1653 N N . SER A 1 247 ? -19.609 -20.737 12.755 1.00 74.57 213 SER A N 1
ATOM 1654 C CA . SER A 1 247 ? -19.189 -21.416 14.011 1.00 76.26 213 SER A CA 1
ATOM 1655 C C . SER A 1 247 ? -18.212 -22.549 13.686 1.00 77.42 213 SER A C 1
ATOM 1656 O O . SER A 1 247 ? -17.163 -22.637 14.356 1.00 83.61 213 SER A O 1
ATOM 1659 N N . TYR A 1 248 ? -18.544 -23.380 12.695 1.00 75.08 214 TYR A N 1
ATOM 1660 C CA . TYR A 1 248 ? -17.664 -24.462 12.181 1.00 75.34 214 TYR A CA 1
ATOM 1661 C C . TYR A 1 248 ? -16.283 -23.863 11.866 1.00 74.20 214 TYR A C 1
ATOM 1662 O O . TYR A 1 248 ? -15.271 -24.478 12.248 1.00 73.32 214 TYR A O 1
ATOM 1671 N N . LYS A 1 249 ? -16.242 -22.684 11.232 1.00 72.76 215 LYS A N 1
ATOM 1672 C CA . LYS A 1 249 ? -14.985 -21.943 10.940 1.00 74.14 215 LYS A CA 1
ATOM 1673 C C . LYS A 1 249 ? -14.235 -21.702 12.254 1.00 68.84 215 LYS A C 1
ATOM 1674 O O . LYS A 1 249 ? -13.007 -21.910 12.279 1.00 69.28 215 LYS A O 1
ATOM 1680 N N . ASP A 1 250 ? -14.950 -21.274 13.296 1.00 65.21 216 ASP A N 1
ATOM 1681 C CA . ASP A 1 250 ? -14.365 -20.968 14.628 1.00 67.11 216 ASP A CA 1
ATOM 1682 C C . ASP A 1 250 ? -13.865 -22.276 15.254 1.00 65.15 216 ASP A C 1
ATOM 1683 O O . ASP A 1 250 ? -12.637 -22.408 15.446 1.00 67.81 216 ASP A O 1
ATOM 1688 N N . SER A 1 251 ? -14.779 -23.208 15.534 1.00 61.57 217 SER A N 1
ATOM 1689 C CA . SER A 1 251 ? -14.499 -24.506 16.205 1.00 60.69 217 SER A CA 1
ATOM 1690 C C . SER A 1 251 ? -13.293 -25.195 15.551 1.00 59.86 217 SER A C 1
ATOM 1691 O O . SER A 1 251 ? -12.368 -25.585 16.293 1.00 56.70 217 SER A O 1
ATOM 1694 N N . THR A 1 252 ? -13.311 -25.309 14.216 1.00 61.61 218 THR A N 1
ATOM 1695 C CA . THR A 1 252 ? -12.283 -25.982 13.370 1.00 60.88 218 THR A CA 1
ATOM 1696 C C . THR A 1 252 ? -10.939 -25.261 13.507 1.00 56.92 218 THR A C 1
ATOM 1697 O O . THR A 1 252 ? -9.912 -25.955 13.661 1.00 54.22 218 THR A O 1
ATOM 1701 N N . LEU A 1 253 ? -10.946 -23.927 13.447 1.00 54.81 219 LEU A N 1
ATOM 1702 C CA . LEU A 1 253 ? -9.723 -23.094 13.585 1.00 55.92 219 LEU A CA 1
ATOM 1703 C C . LEU A 1 253 ? -8.961 -23.544 14.837 1.00 57.78 219 LEU A C 1
ATOM 1704 O O . LEU A 1 253 ? -7.763 -23.869 14.711 1.00 61.53 219 LEU A O 1
ATOM 1706 N N . ILE A 1 254 ? -9.639 -23.616 15.987 1.00 55.77 220 ILE A N 1
ATOM 1707 C CA . ILE A 1 254 ? -8.996 -23.907 17.305 1.00 55.53 220 ILE A CA 1
ATOM 1708 C C . ILE A 1 254 ? -8.601 -25.390 17.350 1.00 56.89 220 ILE A C 1
ATOM 1709 O O . ILE A 1 254 ? -7.621 -25.715 18.054 1.00 57.93 220 ILE A O 1
ATOM 1714 N N . MET A 1 255 ? -9.318 -26.252 16.622 1.00 56.78 221 MET A N 1
ATOM 1715 C CA . MET A 1 255 ? -9.056 -27.716 16.579 1.00 56.91 221 MET A CA 1
ATOM 1716 C C . MET A 1 255 ? -7.788 -27.989 15.763 1.00 58.46 221 MET A C 1
ATOM 1717 O O . MET A 1 255 ? -7.036 -28.911 16.144 1.00 57.74 221 MET A O 1
ATOM 1722 N N . GLN A 1 256 ? -7.557 -27.211 14.700 1.00 60.13 222 GLN A N 1
ATOM 1723 C CA . GLN A 1 256 ? -6.282 -27.200 13.931 1.00 62.25 222 GLN A CA 1
ATOM 1724 C C . GLN A 1 256 ? -5.123 -26.911 14.893 1.00 59.90 222 GLN A C 1
ATOM 1725 O O . GLN A 1 256 ? -4.123 -27.653 14.839 1.00 57.70 222 GLN A O 1
ATOM 1731 N N . LEU A 1 257 ? -5.270 -25.879 15.739 1.00 56.89 223 LEU A N 1
ATOM 1732 C CA . LEU A 1 257 ? -4.251 -25.418 16.728 1.00 55.53 223 LEU A CA 1
ATOM 1733 C C . LEU A 1 257 ? -3.978 -26.518 17.758 1.00 53.63 223 LEU A C 1
ATOM 1734 O O . LEU A 1 257 ? -2.823 -26.655 18.202 1.00 50.27 223 LEU A O 1
ATOM 1739 N N . LEU A 1 258 ? -5.019 -27.245 18.155 1.00 54.46 224 LEU A N 1
ATOM 1740 C CA . LEU A 1 258 ? -4.905 -28.407 19.070 1.00 56.11 224 LEU A CA 1
ATOM 1741 C C . LEU A 1 258 ? -4.184 -29.542 18.328 1.00 56.82 224 LEU A C 1
ATOM 1742 O O . LEU A 1 258 ? -3.194 -30.063 18.880 1.00 56.17 224 LEU A O 1
ATOM 1747 N N . ARG A 1 259 ? -4.627 -29.867 17.106 1.00 56.86 225 ARG A N 1
ATOM 1748 C CA . ARG A 1 259 ? -4.054 -30.958 16.269 1.00 57.48 225 ARG A CA 1
ATOM 1749 C C . ARG A 1 259 ? -2.585 -30.649 15.938 1.00 57.33 225 ARG A C 1
ATOM 1750 O O . ARG A 1 259 ? -1.781 -31.591 15.955 1.00 60.47 225 ARG A O 1
ATOM 1752 N N . ASP A 1 260 ? -2.237 -29.389 15.657 1.00 55.79 226 ASP A N 1
ATOM 1753 C CA . ASP A 1 260 ? -0.842 -28.975 15.340 1.00 57.15 226 ASP A CA 1
ATOM 1754 C C . ASP A 1 260 ? 0.062 -29.198 16.556 1.00 56.83 226 ASP A C 1
ATOM 1755 O O . ASP A 1 260 ? 1.177 -29.726 16.374 1.00 57.52 226 ASP A O 1
ATOM 1760 N N . ASN A 1 261 ? -0.390 -28.771 17.739 1.00 56.17 227 ASN A N 1
ATOM 1761 C CA . ASN A 1 261 ? 0.377 -28.888 19.006 1.00 53.72 227 ASN A CA 1
ATOM 1762 C C . ASN A 1 261 ? 0.681 -30.369 19.235 1.00 53.88 227 ASN A C 1
ATOM 1763 O O . ASN A 1 261 ? 1.863 -30.694 19.402 1.00 57.71 227 ASN A O 1
ATOM 1768 N N . LEU A 1 262 ? -0.338 -31.228 19.180 1.00 54.18 228 LEU A N 1
ATOM 1769 C CA . LEU A 1 262 ? -0.182 -32.703 19.287 1.00 56.26 228 LEU A CA 1
ATOM 1770 C C . LEU A 1 262 ? 0.814 -33.183 18.223 1.00 58.44 228 LEU A C 1
ATOM 1771 O O . LEU A 1 262 ? 1.696 -33.989 18.570 1.00 58.39 228 LEU A O 1
ATOM 1776 N N . THR A 1 263 ? 0.694 -32.678 16.989 1.00 62.46 229 THR A N 1
ATOM 1777 C CA . THR A 1 263 ? 1.577 -32.997 15.830 1.00 64.62 229 THR A CA 1
ATOM 1778 C C . THR A 1 263 ? 3.018 -32.604 16.176 1.00 67.31 229 THR A C 1
ATOM 1779 O O . THR A 1 263 ? 3.906 -33.487 16.103 1.00 70.24 229 THR A O 1
ATOM 1783 N N . LEU A 1 264 ? 3.231 -31.334 16.538 1.00 66.94 230 LEU A N 1
ATOM 1784 C CA . LEU A 1 264 ? 4.556 -30.772 16.916 1.00 67.02 230 LEU A CA 1
ATOM 1785 C C . LEU A 1 264 ? 5.126 -31.566 18.102 1.00 66.58 230 LEU A C 1
ATOM 1786 O O . LEU A 1 264 ? 6.303 -31.975 18.009 1.00 67.89 230 LEU A O 1
ATOM 1791 N N . TRP A 1 265 ? 4.306 -31.816 19.139 1.00 63.59 231 TRP A N 1
ATOM 1792 C CA . TRP A 1 265 ? 4.703 -32.440 20.437 1.00 59.01 231 TRP A CA 1
ATOM 1793 C C . TRP A 1 265 ? 4.971 -33.948 20.293 1.00 58.73 231 TRP A C 1
ATOM 1794 O O . TRP A 1 265 ? 5.550 -34.515 21.239 1.00 62.03 231 TRP A O 1
ATOM 1805 N N . THR A 1 266 ? 4.583 -34.580 19.177 1.00 57.24 232 THR A N 1
ATOM 1806 C CA . THR A 1 266 ? 4.738 -36.045 18.941 1.00 54.56 232 THR A CA 1
ATOM 1807 C C . THR A 1 266 ? 5.137 -36.324 17.483 1.00 53.09 232 THR A C 1
ATOM 1808 O O . THR A 1 266 ? 5.676 -35.504 16.726 1.00 51.69 232 THR A O 1
ATOM 1812 N N . ASP B 1 37 ? 32.258 3.943 28.101 1.00 111.87 3 ASP B N 1
ATOM 1813 C CA . ASP B 1 37 ? 30.858 4.077 27.583 1.00 111.32 3 ASP B CA 1
ATOM 1814 C C . ASP B 1 37 ? 30.766 3.467 26.179 1.00 110.70 3 ASP B C 1
ATOM 1815 O O . ASP B 1 37 ? 30.286 2.321 26.076 1.00 107.54 3 ASP B O 1
ATOM 1820 N N . ARG B 1 38 ? 31.238 4.199 25.159 1.00 112.43 4 ARG B N 1
ATOM 1821 C CA . ARG B 1 38 ? 31.011 3.941 23.706 1.00 112.82 4 ARG B CA 1
ATOM 1822 C C . ARG B 1 38 ? 31.264 2.465 23.350 1.00 111.77 4 ARG B C 1
ATOM 1823 O O . ARG B 1 38 ? 30.540 1.951 22.474 1.00 111.58 4 ARG B O 1
ATOM 1825 N N . GLU B 1 39 ? 32.254 1.819 23.982 1.00 108.57 5 GLU B N 1
ATOM 1826 C CA . GLU B 1 39 ? 32.561 0.368 23.816 1.00 104.60 5 GLU B CA 1
ATOM 1827 C C . GLU B 1 39 ? 31.347 -0.464 24.252 1.00 103.05 5 GLU B C 1
ATOM 1828 O O . GLU B 1 39 ? 31.062 -1.482 23.594 1.00 99.70 5 GLU B O 1
ATOM 1830 N N . ASP B 1 40 ? 30.679 -0.041 25.330 1.00 102.34 6 ASP B N 1
ATOM 1831 C CA . ASP B 1 40 ? 29.465 -0.687 25.897 1.00 101.33 6 ASP B CA 1
ATOM 1832 C C . ASP B 1 40 ? 28.230 -0.272 25.082 1.00 99.99 6 ASP B C 1
ATOM 1833 O O . ASP B 1 40 ? 27.532 -1.174 24.573 1.00 101.19 6 ASP B O 1
ATOM 1835 N N . LEU B 1 41 ? 27.983 1.039 24.950 1.00 95.17 7 LEU B N 1
ATOM 1836 C CA . LEU B 1 41 ? 26.751 1.631 24.347 1.00 91.95 7 LEU B CA 1
ATOM 1837 C C . LEU B 1 41 ? 26.391 0.954 23.019 1.00 90.32 7 LEU B C 1
ATOM 1838 O O . LEU B 1 41 ? 25.186 0.851 22.724 1.00 91.25 7 LEU B O 1
ATOM 1843 N N . VAL B 1 42 ? 27.391 0.575 22.222 1.00 89.57 8 VAL B N 1
ATOM 1844 C CA . VAL B 1 42 ? 27.189 -0.101 20.906 1.00 90.92 8 VAL B CA 1
ATOM 1845 C C . VAL B 1 42 ? 26.599 -1.494 21.157 1.00 88.41 8 VAL B C 1
ATOM 1846 O O . VAL B 1 42 ? 25.717 -1.905 20.376 1.00 91.60 8 VAL B O 1
ATOM 1850 N N . TYR B 1 43 ? 27.044 -2.184 22.210 1.00 82.99 9 TYR B N 1
ATOM 1851 C CA . TYR B 1 43 ? 26.512 -3.514 22.606 1.00 81.16 9 TYR B CA 1
ATOM 1852 C C . TYR B 1 43 ? 25.082 -3.361 23.143 1.00 85.73 9 TYR B C 1
ATOM 1853 O O . TYR B 1 43 ? 24.229 -4.220 22.820 1.00 83.71 9 TYR B O 1
ATOM 1862 N N . GLN B 1 44 ? 24.825 -2.308 23.930 1.00 87.04 10 GLN B N 1
ATOM 1863 C CA . GLN B 1 44 ? 23.459 -1.923 24.385 1.00 89.64 10 GLN B CA 1
ATOM 1864 C C . GLN B 1 44 ? 22.543 -1.791 23.158 1.00 88.92 10 GLN B C 1
ATOM 1865 O O . GLN B 1 44 ? 21.380 -2.229 23.249 1.00 89.83 10 GLN B O 1
ATOM 1871 N N . ALA B 1 45 ? 23.057 -1.223 22.059 1.00 87.28 11 ALA B N 1
ATOM 1872 C CA . ALA B 1 45 ? 22.325 -0.972 20.793 1.00 85.59 11 ALA B CA 1
ATOM 1873 C C . ALA B 1 45 ? 22.186 -2.266 19.982 1.00 84.26 11 ALA B C 1
ATOM 1874 O O . ALA B 1 45 ? 21.191 -2.391 19.245 1.00 89.01 11 ALA B O 1
ATOM 1876 N N . LYS B 1 46 ? 23.155 -3.179 20.087 1.00 81.43 12 LYS B N 1
ATOM 1877 C CA . LYS B 1 46 ? 23.096 -4.517 19.438 1.00 80.79 12 LYS B CA 1
ATOM 1878 C C . LYS B 1 46 ? 21.961 -5.331 20.072 1.00 77.71 12 LYS B C 1
ATOM 1879 O O . LYS B 1 46 ? 21.159 -5.911 19.315 1.00 77.03 12 LYS B O 1
ATOM 1885 N N . LEU B 1 47 ? 21.888 -5.355 21.407 1.00 73.20 13 LEU B N 1
ATOM 1886 C CA . LEU B 1 47 ? 20.852 -6.103 22.173 1.00 68.73 13 LEU B CA 1
ATOM 1887 C C . LEU B 1 47 ? 19.455 -5.621 21.763 1.00 61.87 13 LEU B C 1
ATOM 1888 O O . LEU B 1 47 ? 18.586 -6.478 21.541 1.00 61.80 13 LEU B O 1
ATOM 1893 N N . ALA B 1 48 ? 19.260 -4.302 21.674 1.00 56.17 14 ALA B N 1
ATOM 1894 C CA . ALA B 1 48 ? 17.980 -3.650 21.306 1.00 53.61 14 ALA B CA 1
ATOM 1895 C C . ALA B 1 48 ? 17.543 -4.116 19.915 1.00 50.97 14 ALA B C 1
ATOM 1896 O O . ALA B 1 48 ? 16.335 -4.330 19.730 1.00 48.02 14 ALA B O 1
ATOM 1898 N N . GLU B 1 49 ? 18.499 -4.263 18.991 1.00 51.70 15 GLU B N 1
ATOM 1899 C CA . GLU B 1 49 ? 18.284 -4.762 17.603 1.00 53.48 15 GLU B CA 1
ATOM 1900 C C . GLU B 1 49 ? 17.712 -6.187 17.646 1.00 55.94 15 GLU B C 1
ATOM 1901 O O . GLU B 1 49 ? 16.717 -6.450 16.932 1.00 57.53 15 GLU B O 1
ATOM 1907 N N . GLN B 1 50 ? 18.324 -7.065 18.451 1.00 55.27 16 GLN B N 1
ATOM 1908 C CA . GLN B 1 50 ? 17.927 -8.492 18.609 1.00 52.96 16 GLN B CA 1
ATOM 1909 C C . GLN B 1 50 ? 16.539 -8.538 19.250 1.00 50.64 16 GLN B C 1
ATOM 1910 O O . GLN B 1 50 ? 15.645 -9.188 18.687 1.00 49.53 16 GLN B O 1
ATOM 1916 N N . ALA B 1 51 ? 16.377 -7.838 20.374 1.00 52.00 17 ALA B N 1
ATOM 1917 C CA . ALA B 1 51 ? 15.112 -7.704 21.133 1.00 54.46 17 ALA B CA 1
ATOM 1918 C C . ALA B 1 51 ? 14.046 -7.047 20.252 1.00 56.13 17 ALA B C 1
ATOM 1919 O O . ALA B 1 51 ? 12.846 -7.205 20.562 1.00 58.88 17 ALA B O 1
ATOM 1921 N N . GLU B 1 52 ? 14.479 -6.325 19.213 1.00 56.22 18 GLU B N 1
ATOM 1922 C CA . GLU B 1 52 ? 13.607 -5.564 18.282 1.00 57.02 18 GLU B CA 1
ATOM 1923 C C . GLU B 1 52 ? 12.869 -4.484 19.080 1.00 55.66 18 GLU B C 1
ATOM 1924 O O . GLU B 1 52 ? 11.712 -4.191 18.739 1.00 59.48 18 GLU B O 1
ATOM 1930 N N . ARG B 1 53 ? 13.519 -3.937 20.113 1.00 53.92 19 ARG B N 1
ATOM 1931 C CA . ARG B 1 53 ? 13.066 -2.744 20.877 1.00 52.55 19 ARG B CA 1
ATOM 1932 C C . ARG B 1 53 ? 13.822 -1.535 20.313 1.00 53.08 19 ARG B C 1
ATOM 1933 O O . ARG B 1 53 ? 14.760 -1.050 20.974 1.00 54.95 19 ARG B O 1
ATOM 1941 N N . TYR B 1 54 ? 13.431 -1.091 19.117 1.00 52.58 20 TYR B N 1
ATOM 1942 C CA . TYR B 1 54 ? 14.184 -0.126 18.272 1.00 53.29 20 TYR B CA 1
ATOM 1943 C C . TYR B 1 54 ? 14.189 1.276 18.910 1.00 54.73 20 TYR B C 1
ATOM 1944 O O . TYR B 1 54 ? 15.126 2.050 18.626 1.00 54.11 20 TYR B O 1
ATOM 1953 N N . ASP B 1 55 ? 13.199 1.595 19.753 1.00 55.84 21 ASP B N 1
ATOM 1954 C CA . ASP B 1 55 ? 13.090 2.904 20.452 1.00 56.43 21 ASP B CA 1
ATOM 1955 C C . ASP B 1 55 ? 14.298 3.093 21.375 1.00 55.26 21 ASP B C 1
ATOM 1956 O O . ASP B 1 55 ? 14.743 4.242 21.531 1.00 56.22 21 ASP B O 1
ATOM 1961 N N . GLU B 1 56 ? 14.803 2.008 21.965 1.00 56.07 22 GLU B N 1
ATOM 1962 C CA . GLU B 1 56 ? 16.059 2.003 22.767 1.00 58.12 22 GLU B CA 1
ATOM 1963 C C . GLU B 1 56 ? 17.269 1.998 21.822 1.00 60.95 22 GLU B C 1
ATOM 1964 O O . GLU B 1 56 ? 18.168 2.844 22.013 1.00 61.26 22 GLU B O 1
ATOM 1970 N N . MET B 1 57 ? 17.286 1.088 20.840 1.00 63.24 23 MET B N 1
ATOM 1971 C CA . MET B 1 57 ? 18.361 0.985 19.813 1.00 63.17 23 MET B CA 1
ATOM 1972 C C . MET B 1 57 ? 18.734 2.395 19.338 1.00 64.68 23 MET B C 1
ATOM 1973 O O . MET B 1 57 ? 19.947 2.685 19.239 1.00 63.47 23 MET B O 1
ATOM 1978 N N . VAL B 1 58 ? 17.722 3.229 19.068 1.00 65.46 24 VAL B N 1
ATOM 1979 C CA . VAL B 1 58 ? 17.878 4.672 18.716 1.00 68.32 24 VAL B CA 1
ATOM 1980 C C . VAL B 1 58 ? 18.668 5.367 19.832 1.00 72.67 24 VAL B C 1
ATOM 1981 O O . VAL B 1 58 ? 19.837 5.744 19.580 1.00 75.34 24 VAL B O 1
ATOM 1985 N N . GLU B 1 59 ? 18.057 5.500 21.015 1.00 73.34 25 GLU B N 1
ATOM 1986 C CA . GLU B 1 59 ? 18.602 6.248 22.182 1.00 74.63 25 GLU B CA 1
ATOM 1987 C C . GLU B 1 59 ? 20.068 5.867 22.432 1.00 76.68 25 GLU B C 1
ATOM 1988 O O . GLU B 1 59 ? 20.879 6.790 22.652 1.00 76.59 25 GLU B O 1
ATOM 1994 N N . SER B 1 60 ? 20.400 4.572 22.400 1.00 79.36 26 SER B N 1
ATOM 1995 C CA . SER B 1 60 ? 21.794 4.065 22.531 1.00 81.10 26 SER B CA 1
ATOM 1996 C C . SER B 1 60 ? 22.689 4.735 21.481 1.00 84.95 26 SER B C 1
ATOM 1997 O O . SER B 1 60 ? 23.732 5.293 21.873 1.00 90.02 26 SER B O 1
ATOM 2000 N N . MET B 1 61 ? 22.282 4.695 20.207 1.00 84.46 27 MET B N 1
ATOM 2001 C CA . MET B 1 61 ? 23.130 5.087 19.050 1.00 85.19 27 MET B CA 1
ATOM 2002 C C . MET B 1 61 ? 23.109 6.609 18.853 1.00 85.03 27 MET B C 1
ATOM 2003 O O . MET B 1 61 ? 24.030 7.117 18.189 1.00 83.65 27 MET B O 1
ATOM 2008 N N . LYS B 1 62 ? 22.117 7.311 19.407 1.00 86.34 28 LYS B N 1
ATOM 2009 C CA . LYS B 1 62 ? 22.133 8.798 19.510 1.00 89.63 28 LYS B CA 1
ATOM 2010 C C . LYS B 1 62 ? 23.201 9.225 20.528 1.00 94.51 28 LYS B C 1
ATOM 2011 O O . LYS B 1 62 ? 23.841 10.273 20.301 1.00 94.71 28 LYS B O 1
ATOM 2017 N N . LYS B 1 63 ? 23.372 8.448 21.605 1.00 97.95 29 LYS B N 1
ATOM 2018 C CA . LYS B 1 63 ? 24.397 8.668 22.666 1.00 99.01 29 LYS B CA 1
ATOM 2019 C C . LYS B 1 63 ? 25.803 8.427 22.092 1.00 100.52 29 LYS B C 1
ATOM 2020 O O . LYS B 1 63 ? 26.768 8.998 22.647 1.00 102.35 29 LYS B O 1
ATOM 2022 N N . VAL B 1 64 ? 25.917 7.610 21.037 1.00 96.29 30 VAL B N 1
ATOM 2023 C CA . VAL B 1 64 ? 27.194 7.352 20.303 1.00 95.92 30 VAL B CA 1
ATOM 2024 C C . VAL B 1 64 ? 27.387 8.452 19.251 1.00 95.40 30 VAL B C 1
ATOM 2025 O O . VAL B 1 64 ? 28.527 8.932 19.107 1.00 102.77 30 VAL B O 1
ATOM 2029 N N . ALA B 1 65 ? 26.318 8.837 18.548 1.00 92.01 31 ALA B N 1
ATOM 2030 C CA . ALA B 1 65 ? 26.306 9.959 17.579 1.00 93.27 31 ALA B CA 1
ATOM 2031 C C . ALA B 1 65 ? 26.731 11.256 18.283 1.00 95.51 31 ALA B C 1
ATOM 2032 O O . ALA B 1 65 ? 27.562 11.992 17.716 1.00 95.14 31 ALA B O 1
ATOM 2034 N N . GLY B 1 66 ? 26.200 11.500 19.487 1.00 96.95 32 GLY B N 1
ATOM 2035 C CA . GLY B 1 66 ? 26.441 12.717 20.287 1.00 95.94 32 GLY B CA 1
ATOM 2036 C C . GLY B 1 66 ? 27.842 12.780 20.878 1.00 95.94 32 GLY B C 1
ATOM 2037 O O . GLY B 1 66 ? 28.072 13.671 21.717 1.00 95.76 32 GLY B O 1
ATOM 2038 N N . MET B 1 67 ? 28.745 11.874 20.482 1.00 96.17 33 MET B N 1
ATOM 2039 C CA . MET B 1 67 ? 30.191 11.925 20.833 1.00 98.09 33 MET B CA 1
ATOM 2040 C C . MET B 1 67 ? 30.956 12.727 19.769 1.00 98.39 33 MET B C 1
ATOM 2041 O O . MET B 1 67 ? 32.142 13.030 20.013 1.00 97.46 33 MET B O 1
ATOM 2046 N N . ASP B 1 68 ? 30.300 13.069 18.651 1.00 98.88 34 ASP B N 1
ATOM 2047 C CA . ASP B 1 68 ? 30.873 13.863 17.527 1.00 100.34 34 ASP B CA 1
ATOM 2048 C C . ASP B 1 68 ? 32.205 13.238 17.098 1.00 104.82 34 ASP B C 1
ATOM 2049 O O . ASP B 1 68 ? 33.245 13.912 17.228 1.00 113.34 34 ASP B O 1
ATOM 2054 N N . VAL B 1 69 ? 32.174 11.989 16.625 1.00 105.36 35 VAL B N 1
ATOM 2055 C CA . VAL B 1 69 ? 33.383 11.237 16.171 1.00 106.67 35 VAL B CA 1
ATOM 2056 C C . VAL B 1 69 ? 33.033 10.444 14.908 1.00 107.49 35 VAL B C 1
ATOM 2057 O O . VAL B 1 69 ? 31.847 10.427 14.522 1.00 103.66 35 VAL B O 1
ATOM 2061 N N . GLU B 1 70 ? 34.052 9.839 14.289 1.00 110.69 36 GLU B N 1
ATOM 2062 C CA . GLU B 1 70 ? 33.944 8.949 13.102 1.00 110.51 36 GLU B CA 1
ATOM 2063 C C . GLU B 1 70 ? 33.262 7.643 13.521 1.00 107.13 36 GLU B C 1
ATOM 2064 O O . GLU B 1 70 ? 33.933 6.826 14.178 1.00 113.38 36 GLU B O 1
ATOM 2070 N N . LEU B 1 71 ? 31.988 7.453 13.157 1.00 100.34 37 LEU B N 1
ATOM 2071 C CA . LEU B 1 71 ? 31.235 6.193 13.410 1.00 96.88 37 LEU B CA 1
ATOM 2072 C C . LEU B 1 71 ? 31.823 5.075 12.542 1.00 94.54 37 LEU B C 1
ATOM 2073 O O . LEU B 1 71 ? 31.977 5.313 11.326 1.00 98.02 37 LEU B O 1
ATOM 2078 N N . THR B 1 72 ? 32.120 3.909 13.136 1.00 87.68 38 THR B N 1
ATOM 2079 C CA . THR B 1 72 ? 32.606 2.696 12.419 1.00 84.99 38 THR B CA 1
ATOM 2080 C C . THR B 1 72 ? 31.485 2.197 11.501 1.00 85.99 38 THR B C 1
ATOM 2081 O O . THR B 1 72 ? 30.310 2.507 11.791 1.00 83.82 38 THR B O 1
ATOM 2085 N N . VAL B 1 73 ? 31.829 1.459 10.441 1.00 88.49 39 VAL B N 1
ATOM 2086 C CA . VAL B 1 73 ? 30.840 0.934 9.449 1.00 91.51 39 VAL B CA 1
ATOM 2087 C C . VAL B 1 73 ? 29.665 0.339 10.237 1.00 92.86 39 VAL B C 1
ATOM 2088 O O . VAL B 1 73 ? 28.504 0.643 9.893 1.00 93.96 39 VAL B O 1
ATOM 2092 N N . GLU B 1 74 ? 29.977 -0.458 11.266 1.00 89.93 40 GLU B N 1
ATOM 2093 C CA . GLU B 1 74 ? 29.009 -1.024 12.245 1.00 88.02 40 GLU B CA 1
ATOM 2094 C C . GLU B 1 74 ? 28.121 0.101 12.794 1.00 87.16 40 GLU B C 1
ATOM 2095 O O . GLU B 1 74 ? 26.923 0.122 12.448 1.00 90.20 40 GLU B O 1
ATOM 2101 N N . GLU B 1 75 ? 28.696 1.013 13.586 1.00 85.00 41 GLU B N 1
ATOM 2102 C CA . GLU B 1 75 ? 27.971 2.132 14.250 1.00 82.80 41 GLU B CA 1
ATOM 2103 C C . GLU B 1 75 ? 27.116 2.870 13.213 1.00 80.07 41 GLU B C 1
ATOM 2104 O O . GLU B 1 75 ? 25.954 3.170 13.530 1.00 79.83 41 GLU B O 1
ATOM 2110 N N . ARG B 1 76 ? 27.667 3.133 12.021 1.00 80.54 42 ARG B N 1
ATOM 2111 C CA . ARG B 1 76 ? 26.953 3.790 10.888 1.00 80.71 42 ARG B CA 1
ATOM 2112 C C . ARG B 1 76 ? 25.651 3.035 10.599 1.00 75.64 42 ARG B C 1
ATOM 2113 O O . ARG B 1 76 ? 24.609 3.696 10.439 1.00 71.52 42 ARG B O 1
ATOM 2121 N N . ASN B 1 77 ? 25.730 1.702 10.535 1.00 72.30 43 ASN B N 1
ATOM 2122 C CA . ASN B 1 77 ? 24.622 0.804 10.113 1.00 69.19 43 ASN B CA 1
ATOM 2123 C C . ASN B 1 77 ? 23.635 0.624 11.272 1.00 65.11 43 ASN B C 1
ATOM 2124 O O . ASN B 1 77 ? 22.416 0.738 11.016 1.00 60.35 43 ASN B O 1
ATOM 2129 N N . LEU B 1 78 ? 24.136 0.370 12.489 1.00 62.74 44 LEU B N 1
ATOM 2130 C CA . LEU B 1 78 ? 23.298 0.246 13.714 1.00 62.56 44 LEU B CA 1
ATOM 2131 C C . LEU B 1 78 ? 22.400 1.487 13.824 1.00 63.20 44 LEU B C 1
ATOM 2132 O O . LEU B 1 78 ? 21.166 1.310 13.878 1.00 67.62 44 LEU B O 1
ATOM 2137 N N . LEU B 1 79 ? 22.980 2.693 13.812 1.00 59.95 45 LEU B N 1
ATOM 2138 C CA . LEU B 1 79 ? 22.202 3.962 13.787 1.00 58.94 45 LEU B CA 1
ATOM 2139 C C . LEU B 1 79 ? 21.203 3.895 12.626 1.00 57.55 45 LEU B C 1
ATOM 2140 O O . LEU B 1 79 ? 20.006 4.121 12.864 1.00 59.40 45 LEU B O 1
ATOM 2145 N N . SER B 1 80 ? 21.684 3.581 11.422 1.00 55.90 46 SER B N 1
ATOM 2146 C CA . SER B 1 80 ? 20.882 3.560 10.169 1.00 57.32 46 SER B CA 1
ATOM 2147 C C . SER B 1 80 ? 19.621 2.713 10.382 1.00 58.58 46 SER B C 1
ATOM 2148 O O . SER B 1 80 ? 18.504 3.210 10.091 1.00 5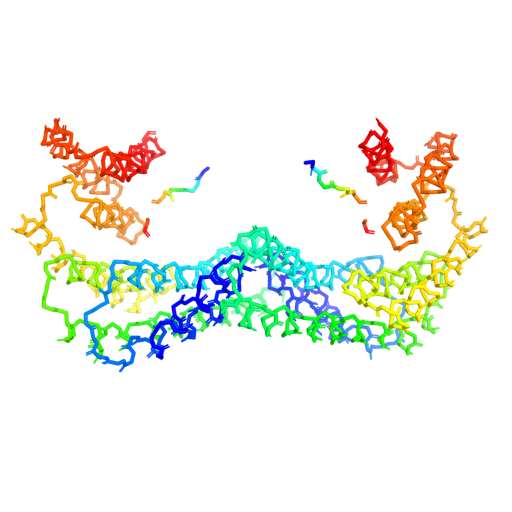5.62 46 SER B O 1
ATOM 2151 N N . VAL B 1 81 ? 19.818 1.490 10.886 1.00 58.93 47 VAL B N 1
ATOM 2152 C CA . VAL B 1 81 ? 18.779 0.433 11.075 1.00 57.01 47 VAL B CA 1
ATOM 2153 C C . VAL B 1 81 ? 17.752 0.903 12.111 1.00 55.40 47 VAL B C 1
ATOM 2154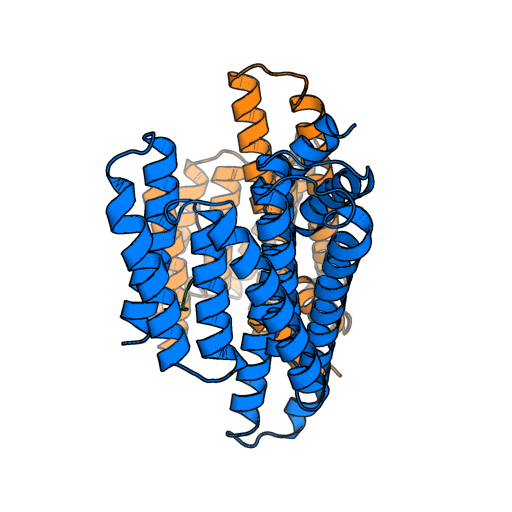 O O . VAL B 1 81 ? 16.543 0.782 11.834 1.00 54.39 47 VAL B O 1
ATOM 2158 N N . ALA B 1 82 ? 18.226 1.406 13.255 1.00 54.82 48 ALA B N 1
ATOM 2159 C CA . ALA B 1 82 ? 17.402 1.830 14.413 1.00 55.76 48 ALA B CA 1
ATOM 2160 C C . ALA B 1 82 ? 16.284 2.771 13.951 1.00 54.08 48 ALA B C 1
ATOM 2161 O O . ALA B 1 82 ? 15.111 2.480 14.247 1.00 51.91 48 ALA B O 1
ATOM 2163 N N . TYR B 1 83 ? 16.642 3.849 13.247 1.00 53.25 49 TYR B N 1
ATOM 2164 C CA . TYR B 1 83 ? 15.704 4.904 12.778 1.00 52.79 49 TYR B CA 1
ATOM 2165 C C . TYR B 1 83 ? 14.800 4.341 11.678 1.00 51.24 49 TYR B C 1
ATOM 2166 O O . TYR B 1 83 ? 13.599 4.664 11.693 1.00 49.83 49 TYR B O 1
ATOM 2175 N N . LYS B 1 84 ? 15.354 3.519 10.780 1.00 52.12 50 LYS B N 1
ATOM 2176 C CA . LYS B 1 84 ? 14.614 2.886 9.651 1.00 54.27 50 LYS B CA 1
ATOM 2177 C C . LYS B 1 84 ? 13.409 2.108 10.210 1.00 53.84 50 LYS B C 1
ATOM 2178 O O . LYS B 1 84 ? 12.284 2.270 9.673 1.00 52.51 50 LYS B O 1
ATOM 2182 N N . ASN B 1 85 ? 13.630 1.313 11.262 1.00 52.62 51 ASN B N 1
ATOM 2183 C CA . ASN B 1 85 ? 12.585 0.490 11.933 1.00 52.25 51 ASN B CA 1
ATOM 2184 C C . ASN B 1 85 ? 11.573 1.396 12.649 1.00 51.98 51 ASN B C 1
ATOM 2185 O O . ASN B 1 85 ? 10.362 1.119 12.539 1.00 52.39 51 ASN B O 1
ATOM 2190 N N . VAL B 1 86 ? 12.050 2.416 13.372 1.00 51.00 52 VAL B N 1
ATOM 2191 C CA . VAL B 1 86 ? 11.198 3.333 14.188 1.00 50.23 52 VAL B CA 1
ATOM 2192 C C . VAL B 1 86 ? 10.236 4.052 13.240 1.00 52.46 52 VAL B C 1
ATOM 2193 O O . VAL B 1 86 ? 9.011 3.928 13.451 1.00 52.80 52 VAL B O 1
ATOM 2197 N N . ILE B 1 87 ? 10.772 4.756 12.234 1.00 54.99 53 ILE B N 1
ATOM 2198 C CA . ILE B 1 87 ? 9.971 5.436 11.168 1.00 56.64 53 ILE B CA 1
ATOM 2199 C C . ILE B 1 87 ? 9.137 4.365 10.444 1.00 55.02 53 ILE B C 1
ATOM 2200 O O . ILE B 1 87 ? 7.904 4.574 10.300 1.00 49.31 53 ILE B O 1
ATOM 2205 N N . GLY B 1 88 ? 9.774 3.242 10.076 1.00 53.74 54 GLY B N 1
ATOM 2206 C CA . GLY B 1 88 ? 9.144 2.081 9.418 1.00 52.25 54 GLY B CA 1
ATOM 2207 C C . GLY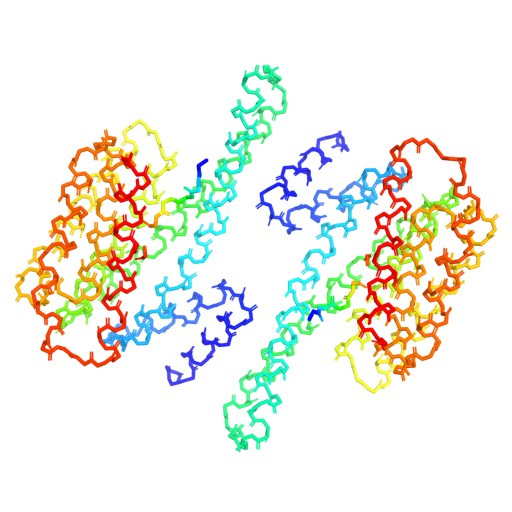 B 1 88 ? 7.780 1.781 10.013 1.00 51.45 54 GLY B C 1
ATOM 2208 O O . GLY B 1 88 ? 6.798 1.758 9.255 1.00 50.93 54 GLY B O 1
ATOM 2209 N N . ALA B 1 89 ? 7.723 1.599 11.335 1.00 52.67 55 ALA B N 1
ATOM 2210 C CA . ALA B 1 89 ? 6.491 1.307 12.106 1.00 51.60 55 ALA B CA 1
ATOM 2211 C C . ALA B 1 89 ? 5.416 2.349 11.773 1.00 51.38 55 ALA B C 1
ATOM 2212 O O . ALA B 1 89 ? 4.297 1.952 11.392 1.00 47.98 55 ALA B O 1
ATOM 2214 N N . ARG B 1 90 ? 5.756 3.635 11.891 1.00 52.83 56 ARG B N 1
ATOM 2215 C CA . ARG B 1 90 ? 4.798 4.760 11.712 1.00 53.55 56 ARG B CA 1
ATOM 2216 C C . ARG B 1 90 ? 4.369 4.819 10.243 1.00 52.36 56 ARG B C 1
ATOM 2217 O O . ARG B 1 90 ? 3.164 4.985 9.976 1.00 53.15 56 ARG B O 1
ATOM 2225 N N . ARG B 1 91 ? 5.326 4.673 9.330 1.00 50.44 57 ARG B N 1
ATOM 2226 C CA . ARG B 1 91 ? 5.065 4.687 7.870 1.00 49.67 57 ARG B CA 1
ATOM 2227 C C . ARG B 1 91 ? 4.040 3.595 7.541 1.00 48.73 57 ARG B C 1
ATOM 2228 O O . ARG B 1 91 ? 3.000 3.932 6.938 1.00 48.26 57 ARG B O 1
ATOM 2236 N N . ALA B 1 92 ? 4.312 2.351 7.956 1.00 47.97 58 ALA B N 1
ATOM 2237 C CA . ALA B 1 92 ? 3.424 1.174 7.782 1.00 47.77 58 ALA B CA 1
ATOM 2238 C C . ALA B 1 92 ? 2.014 1.521 8.271 1.00 49.20 58 ALA B C 1
ATOM 2239 O O . ALA B 1 92 ? 1.040 1.287 7.518 1.00 46.90 58 ALA B O 1
ATOM 2241 N N . SER B 1 93 ? 1.923 2.060 9.492 1.00 50.63 59 SER B N 1
ATOM 2242 C CA . SER B 1 93 ? 0.660 2.522 10.123 1.00 49.64 59 SER B CA 1
ATOM 2243 C C . SER B 1 93 ? -0.043 3.479 9.161 1.00 51.23 59 SER B C 1
ATOM 2244 O O . SER B 1 93 ? -1.198 3.196 8.791 1.00 50.32 59 SER B O 1
ATOM 2247 N N . TRP B 1 94 ? 0.662 4.539 8.747 1.00 54.45 60 TRP B N 1
ATOM 2248 C CA . TRP B 1 94 ? 0.137 5.623 7.874 1.00 59.43 60 TRP B CA 1
ATOM 2249 C C . TRP B 1 94 ? -0.547 5.023 6.637 1.00 61.77 60 TRP B C 1
ATOM 2250 O O . TRP B 1 94 ? -1.756 5.289 6.449 1.00 61.74 60 TRP B O 1
ATOM 2261 N N . ARG B 1 95 ? 0.190 4.254 5.823 1.00 61.79 61 ARG B N 1
ATOM 2262 C CA . ARG B 1 95 ? -0.340 3.615 4.584 1.00 61.67 61 ARG B CA 1
ATOM 2263 C C . ARG B 1 95 ? -1.650 2.895 4.924 1.00 59.61 61 ARG B C 1
ATOM 2264 O O . ARG B 1 95 ? -2.640 3.093 4.201 1.00 58.13 61 ARG B O 1
ATOM 2272 N N . ILE B 1 96 ? -1.639 2.103 6.000 1.00 60.51 62 ILE B N 1
ATOM 2273 C CA . ILE B 1 96 ? -2.801 1.292 6.475 1.00 61.78 62 ILE B CA 1
ATOM 2274 C C . ILE B 1 96 ? -3.959 2.235 6.823 1.00 62.46 62 ILE B C 1
ATOM 2275 O O . ILE B 1 96 ? -5.090 1.971 6.370 1.00 58.75 62 ILE B O 1
ATOM 2280 N N . ILE B 1 97 ? -3.679 3.294 7.591 1.00 65.54 63 ILE B N 1
ATOM 2281 C CA . ILE B 1 97 ? -4.695 4.286 8.059 1.00 68.60 63 ILE B CA 1
ATOM 2282 C C . ILE B 1 97 ? -5.341 4.947 6.835 1.00 69.50 63 ILE B C 1
ATOM 2283 O O . ILE B 1 97 ? -6.582 5.105 6.837 1.00 68.85 63 ILE B O 1
ATOM 2288 N N . SER B 1 98 ? -4.528 5.302 5.833 1.00 69.74 64 SER B N 1
ATOM 2289 C CA . SER B 1 98 ? -4.961 5.913 4.548 1.00 67.05 64 SER B CA 1
ATOM 2290 C C . SER B 1 98 ? -5.790 4.905 3.743 1.00 68.89 64 SER B C 1
ATOM 2291 O O . SER B 1 98 ? -6.712 5.352 3.044 1.00 71.42 64 SER B O 1
ATOM 2294 N N . SER B 1 99 ? -5.472 3.607 3.849 1.00 71.61 65 SER B N 1
ATOM 2295 C CA . SER B 1 99 ? -6.192 2.479 3.191 1.00 73.82 65 SER B CA 1
ATOM 2296 C C . SER B 1 99 ? -7.637 2.393 3.696 1.00 76.94 65 SER B C 1
ATOM 2297 O O . SER B 1 99 ? -8.501 1.937 2.921 1.00 81.30 65 SER B O 1
ATOM 2300 N N . ILE B 1 100 ? -7.881 2.782 4.950 1.00 79.77 66 ILE B N 1
ATOM 2301 C CA . ILE B 1 100 ? -9.232 2.772 5.589 1.00 82.85 66 ILE B CA 1
ATOM 2302 C C . ILE B 1 100 ? -9.959 4.067 5.198 1.00 85.11 66 ILE B C 1
ATOM 2303 O O . ILE B 1 100 ? -11.169 3.991 4.886 1.00 81.08 66 ILE B O 1
ATOM 2308 N N . GLU B 1 101 ? -9.235 5.197 5.213 1.00 88.87 67 GLU B N 1
ATOM 2309 C CA . GLU B 1 101 ? -9.718 6.559 4.844 1.00 89.44 67 GLU B CA 1
ATOM 2310 C C . GLU B 1 101 ? -10.216 6.541 3.395 1.00 90.30 67 GLU B C 1
ATOM 2311 O O . GLU B 1 101 ? -11.334 7.027 3.158 1.00 94.41 67 GLU B O 1
ATOM 2317 N N . GLN B 1 102 ? -9.408 5.991 2.481 1.00 91.85 68 GLN B N 1
ATOM 2318 C CA . GLN B 1 102 ? -9.716 5.814 1.033 1.00 90.56 68 GLN B CA 1
ATOM 2319 C C . GLN B 1 102 ? -10.809 4.749 0.851 1.00 85.68 68 GLN B C 1
ATOM 2320 O O . GLN B 1 102 ? -11.623 4.907 -0.074 1.00 82.04 68 GLN B O 1
ATOM 2326 N N . LYS B 1 103 ? -10.815 3.704 1.689 1.00 85.17 69 LYS B N 1
ATOM 2327 C CA . LYS B 1 103 ? -11.828 2.610 1.676 1.00 85.11 69 LYS B CA 1
ATOM 2328 C C . LYS B 1 103 ? -13.151 3.106 2.277 1.00 86.44 69 LYS B C 1
ATOM 2329 O O . LYS B 1 103 ? -14.160 2.387 2.120 1.00 83.89 69 LYS B O 1
ATOM 2331 N N . GLU B 1 104 ? -13.140 4.263 2.955 1.00 89.85 70 GLU B N 1
ATOM 2332 C CA . GLU B 1 104 ? -14.337 4.916 3.557 1.00 93.64 70 GLU B CA 1
ATOM 2333 C C . GLU B 1 104 ? -14.612 6.272 2.886 1.00 94.90 70 GLU B C 1
ATOM 2334 O O . GLU B 1 104 ? -15.487 7.008 3.386 1.00 91.90 70 GLU B O 1
ATOM 2340 N N . GLU B 1 105 ? -13.895 6.592 1.803 1.00 99.98 71 GLU B N 1
ATOM 2341 C CA . GLU B 1 105 ? -14.252 7.674 0.844 1.00 104.39 71 GLU B CA 1
ATOM 2342 C C . GLU B 1 105 ? -15.111 7.051 -0.263 1.00 108.06 71 GLU B C 1
ATOM 2343 O O . GLU B 1 105 ? -16.165 7.631 -0.594 1.00 108.24 71 GLU B O 1
ATOM 2349 N N . ASN B 1 106 ? -14.669 5.903 -0.791 1.00 114.03 72 ASN B N 1
ATOM 2350 C CA . ASN B 1 106 ? -15.416 5.055 -1.761 1.00 115.97 72 ASN B CA 1
ATOM 2351 C C . ASN B 1 106 ? -16.722 4.571 -1.113 1.00 121.24 72 ASN B C 1
ATOM 2352 O O . ASN B 1 106 ? -17.738 4.513 -1.833 1.00 131.04 72 ASN B O 1
ATOM 2357 N N . LYS B 1 107 ? -16.693 4.241 0.187 1.00 119.82 73 LYS B N 1
ATOM 2358 C CA . LYS B 1 107 ? -17.862 3.748 0.974 1.00 111.93 73 LYS B CA 1
ATOM 2359 C C . LYS B 1 107 ? -18.706 4.935 1.458 1.00 106.73 73 LYS B C 1
ATOM 2360 O O . LYS B 1 107 ? -19.876 4.708 1.824 1.00 102.54 73 LYS B O 1
ATOM 2362 N N . GLY B 1 108 ? -18.119 6.138 1.498 1.00 102.02 74 GLY B N 1
ATOM 2363 C CA . GLY B 1 108 ? -18.836 7.417 1.679 1.00 100.62 74 GLY B CA 1
ATOM 2364 C C . GLY B 1 108 ? -19.150 7.739 3.133 1.00 99.05 74 GLY B C 1
ATOM 2365 O O . GLY B 1 108 ? -19.658 8.852 3.378 1.00 92.44 74 GLY B O 1
ATOM 2366 N N . GLY B 1 109 ? -18.865 6.820 4.065 1.00 101.37 75 GLY B N 1
ATOM 2367 C CA . GLY B 1 109 ? -19.156 6.973 5.505 1.00 107.96 75 GLY B CA 1
ATOM 2368 C C . GLY B 1 109 ? -18.316 8.070 6.142 1.00 110.12 75 GLY B C 1
ATOM 2369 O O . GLY B 1 109 ? -17.123 7.813 6.406 1.00 110.67 75 GLY B O 1
ATOM 2370 N N . GLU B 1 110 ? -18.921 9.235 6.409 1.00 110.59 76 GLU B N 1
ATOM 2371 C CA . GLU B 1 110 ? -18.214 10.503 6.747 1.00 112.19 76 GLU B CA 1
ATOM 2372 C C . GLU B 1 110 ? -18.415 10.876 8.225 1.00 113.17 76 GLU B C 1
ATOM 2373 O O . GLU B 1 110 ? -18.445 12.087 8.522 1.00 112.19 76 GLU B O 1
ATOM 2375 N N . ASP B 1 111 ? -18.518 9.883 9.116 1.00 114.19 77 ASP B N 1
ATOM 2376 C CA . ASP B 1 111 ? -18.607 10.069 10.592 1.00 114.58 77 ASP B CA 1
ATOM 2377 C C . ASP B 1 111 ? -17.347 9.477 11.236 1.00 110.34 77 ASP B C 1
ATOM 2378 O O . ASP B 1 111 ? -16.695 10.178 12.041 1.00 96.48 77 ASP B O 1
ATOM 2383 N N . LYS B 1 112 ? -17.035 8.224 10.885 1.00 108.39 78 LYS B N 1
ATOM 2384 C CA . LYS B 1 112 ? -15.749 7.543 11.187 1.00 103.79 78 LYS B CA 1
ATOM 2385 C C . LYS B 1 112 ? -14.594 8.361 10.593 1.00 98.84 78 LYS B C 1
ATOM 2386 O O . LYS B 1 112 ? -13.572 8.507 11.289 1.00 100.36 78 LYS B O 1
ATOM 2388 N N . LEU B 1 113 ? -14.765 8.884 9.369 1.00 92.46 79 LEU B N 1
ATOM 2389 C CA . LEU B 1 113 ? -13.731 9.645 8.605 1.00 92.25 79 LEU B CA 1
ATOM 2390 C C . LEU B 1 113 ? -13.144 10.769 9.470 1.00 91.83 79 LEU B C 1
ATOM 2391 O O . LEU B 1 113 ? -11.956 11.108 9.272 1.00 84.87 79 LEU B O 1
ATOM 2396 N N . LYS B 1 114 ? -13.949 11.328 10.377 1.00 94.60 80 LYS B N 1
ATOM 2397 C CA . LYS B 1 114 ? -13.546 12.421 11.303 1.00 97.92 80 LYS B CA 1
ATOM 2398 C C . LYS B 1 114 ? -12.462 11.901 12.257 1.00 91.08 80 LYS B C 1
ATOM 2399 O O . LYS B 1 114 ? -11.403 12.545 12.351 1.00 90.53 80 LYS B O 1
ATOM 2405 N N . MET B 1 115 ? -12.719 10.773 12.926 1.00 86.78 81 MET B N 1
ATOM 2406 C CA . MET B 1 115 ? -11.776 10.111 13.870 1.00 84.53 81 MET B CA 1
ATOM 2407 C C . MET B 1 115 ? -10.535 9.614 13.112 1.00 81.60 81 MET B C 1
ATOM 2408 O O . MET B 1 115 ? -9.420 9.767 13.650 1.00 77.32 81 MET B O 1
ATOM 2413 N N . ILE B 1 116 ? -10.727 9.052 11.911 1.00 79.94 82 ILE B N 1
ATOM 2414 C CA . ILE B 1 116 ? -9.665 8.414 11.070 1.00 77.96 82 ILE B CA 1
ATOM 2415 C C . ILE B 1 116 ? -8.605 9.460 10.695 1.00 78.89 82 ILE B C 1
ATOM 2416 O O . ILE B 1 116 ? -7.402 9.166 10.850 1.00 77.34 82 ILE B O 1
ATOM 2421 N N . ARG B 1 117 ? -9.034 10.627 10.203 1.00 81.22 83 ARG B N 1
ATOM 2422 C CA . ARG B 1 117 ? -8.136 11.747 9.804 1.00 81.30 83 ARG B CA 1
ATOM 2423 C C . ARG B 1 117 ? -7.488 12.349 11.059 1.00 78.59 83 ARG B C 1
ATOM 2424 O O . ARG B 1 117 ? -6.316 12.773 10.975 1.00 77.80 83 ARG B O 1
ATOM 2432 N N . GLU B 1 118 ? -8.215 12.363 12.181 1.00 74.99 84 GLU B N 1
ATOM 2433 C CA . GLU B 1 118 ? -7.676 12.701 13.526 1.00 71.78 84 GLU B CA 1
ATOM 2434 C C . GLU B 1 118 ? -6.536 11.729 13.859 1.00 69.58 84 GLU B C 1
ATOM 2435 O O . GLU B 1 118 ? -5.542 12.170 14.469 1.00 68.13 84 GLU B O 1
ATOM 2437 N N . TYR B 1 119 ? -6.674 10.462 13.454 1.00 68.59 85 TYR B N 1
ATOM 2438 C CA . TYR B 1 119 ? -5.714 9.365 13.748 1.00 67.73 85 TYR B CA 1
ATOM 2439 C C . TYR B 1 119 ? -4.507 9.448 12.810 1.00 67.03 85 TYR B C 1
ATOM 2440 O O . TYR B 1 119 ? -3.380 9.223 13.290 1.00 66.55 85 TYR B O 1
ATOM 2449 N N . ARG B 1 120 ? -4.723 9.742 11.523 1.00 65.72 86 ARG B N 1
ATOM 2450 C CA . ARG B 1 120 ? -3.622 9.816 10.524 1.00 67.88 86 ARG B CA 1
ATOM 2451 C C . ARG B 1 120 ? -2.663 10.952 10.895 1.00 70.87 86 ARG B C 1
ATOM 2452 O O . ARG B 1 120 ? -1.441 10.753 10.775 1.00 71.45 86 ARG B O 1
ATOM 2460 N N . GLN B 1 121 ? -3.200 12.102 11.311 1.00 74.16 87 GLN B N 1
ATOM 2461 C CA . GLN B 1 121 ? -2.409 13.312 11.663 1.00 77.88 87 GLN B CA 1
ATOM 2462 C C . GLN B 1 121 ? -1.557 13.020 12.911 1.00 78.37 87 GLN B C 1
ATOM 2463 O O . GLN B 1 121 ? -0.361 13.388 12.916 1.00 72.47 87 GLN B O 1
ATOM 2469 N N . MET B 1 122 ? -2.145 12.351 13.909 1.00 81.39 88 MET B N 1
ATOM 2470 C CA . MET B 1 122 ? -1.466 11.880 15.150 1.00 82.42 88 MET B CA 1
ATOM 2471 C C . MET B 1 122 ? -0.151 11.183 14.778 1.00 73.33 88 MET B C 1
ATOM 2472 O O . MET B 1 122 ? 0.880 11.485 15.408 1.00 69.38 88 MET B O 1
ATOM 2477 N N . VAL B 1 123 ? -0.204 10.291 13.785 1.00 66.76 89 VAL B N 1
ATOM 2478 C CA . VAL B 1 123 ? 0.972 9.569 13.215 1.00 63.54 89 VAL B CA 1
ATOM 2479 C C . VAL B 1 123 ? 1.873 10.585 12.499 1.00 62.83 89 VAL B C 1
ATOM 2480 O O . VAL B 1 123 ? 3.100 10.549 12.731 1.00 61.14 89 VAL B O 1
ATOM 2484 N N . GLU B 1 124 ? 1.283 11.452 11.666 1.00 61.34 90 GLU B N 1
ATOM 2485 C CA . GLU B 1 124 ? 2.011 12.435 10.815 1.00 61.16 90 GLU B CA 1
ATOM 2486 C C . GLU B 1 124 ? 2.900 13.324 11.690 1.00 59.25 90 GLU B C 1
ATOM 2487 O O . GLU B 1 124 ? 3.981 13.715 11.217 1.00 56.58 90 GLU B O 1
ATOM 2493 N N . THR B 1 125 ? 2.458 13.628 12.912 1.00 62.12 91 THR B N 1
ATOM 2494 C CA . THR B 1 125 ? 3.260 14.353 13.934 1.00 65.55 91 THR B CA 1
ATOM 2495 C C . THR B 1 125 ? 4.512 13.533 14.248 1.00 64.42 91 THR B C 1
ATOM 2496 O O . THR B 1 125 ? 5.618 14.090 14.142 1.00 65.78 91 THR B O 1
ATOM 2500 N N . GLU B 1 126 ? 4.328 12.257 14.598 1.00 62.21 92 GLU B N 1
ATOM 2501 C CA . GLU B 1 126 ? 5.423 11.301 14.920 1.00 60.78 92 GLU B CA 1
ATOM 2502 C C . GLU B 1 126 ? 6.358 11.173 13.706 1.00 59.81 92 GLU B C 1
ATOM 2503 O O . GLU B 1 126 ? 7.588 11.257 13.904 1.00 55.23 92 GLU B O 1
ATOM 2509 N N . LEU B 1 127 ? 5.797 11.017 12.499 1.00 57.60 93 LEU B N 1
ATOM 2510 C CA . LEU B 1 127 ? 6.563 11.013 11.222 1.00 55.17 93 LEU B CA 1
ATOM 2511 C C . LEU B 1 127 ? 7.372 12.308 11.106 1.00 54.70 93 LEU B C 1
ATOM 2512 O O . LEU B 1 127 ? 8.543 12.226 10.696 1.00 57.39 93 LEU B O 1
ATOM 2517 N N . LYS B 1 128 ? 6.777 13.449 11.465 1.00 53.90 94 LYS B N 1
ATOM 2518 C CA . LYS B 1 128 ? 7.462 14.772 11.492 1.00 55.04 94 LYS B CA 1
ATOM 2519 C C . LYS B 1 128 ? 8.556 14.758 12.569 1.00 56.26 94 LYS B C 1
ATOM 2520 O O . LYS B 1 128 ? 9.715 15.089 12.240 1.00 55.45 94 LYS B O 1
ATOM 2522 N N . LEU B 1 129 ? 8.198 14.367 13.798 1.00 58.13 95 LEU B N 1
ATOM 2523 C CA . LEU B 1 129 ? 9.089 14.360 14.992 1.00 59.12 95 LEU B CA 1
ATOM 2524 C C . LEU B 1 129 ? 10.312 13.476 14.727 1.00 60.94 95 LEU B C 1
ATOM 2525 O O . LEU B 1 129 ? 11.438 13.971 14.914 1.00 58.03 95 LEU B O 1
ATOM 2530 N N . ILE B 1 130 ? 10.091 12.227 14.294 1.00 67.00 96 ILE B N 1
ATOM 2531 C CA . ILE B 1 130 ? 11.155 11.195 14.088 1.00 67.95 96 ILE B CA 1
ATOM 2532 C C . ILE B 1 130 ? 12.117 11.696 13.006 1.00 69.76 96 ILE B C 1
ATOM 2533 O O . ILE B 1 130 ? 13.337 11.746 13.279 1.00 70.64 96 ILE B O 1
ATOM 2538 N N . CYS B 1 131 ? 11.586 12.036 11.825 1.00 68.98 97 CYS B N 1
ATOM 2539 C CA . CYS B 1 131 ? 12.364 12.535 10.659 1.00 69.64 97 CYS B CA 1
ATOM 2540 C C . CYS B 1 131 ? 13.257 13.697 11.096 1.00 72.47 97 CYS B C 1
ATOM 2541 O O . CYS B 1 131 ? 14.478 13.631 10.845 1.00 73.47 97 CYS B O 1
ATOM 2544 N N . CYS B 1 132 ? 12.661 14.704 11.745 1.00 73.18 98 CYS B N 1
ATOM 2545 C CA . CYS B 1 132 ? 13.328 15.964 12.168 1.00 70.63 98 CYS B CA 1
ATOM 2546 C C . CYS B 1 132 ? 14.335 15.689 13.293 1.00 69.25 98 CYS B C 1
ATOM 2547 O O . CYS B 1 132 ? 15.322 16.446 13.376 1.00 70.36 98 CYS B O 1
ATOM 2550 N N . ASP B 1 133 ? 14.111 14.653 14.111 1.00 66.12 99 ASP B N 1
ATOM 2551 C CA . ASP B 1 133 ? 15.076 14.210 15.152 1.00 67.61 99 ASP B CA 1
ATOM 2552 C C . ASP B 1 133 ? 16.388 13.827 14.459 1.00 70.13 99 ASP B C 1
ATOM 2553 O O . ASP B 1 133 ? 17.425 14.429 14.792 1.00 71.45 99 ASP B O 1
ATOM 2558 N N . ILE B 1 134 ? 16.336 12.885 13.510 1.00 72.18 100 ILE B N 1
ATOM 2559 C CA . ILE B 1 134 ? 17.550 12.252 12.906 1.00 71.90 100 ILE B CA 1
ATOM 2560 C C . ILE B 1 134 ? 18.262 13.259 11.995 1.00 71.94 100 ILE B C 1
ATOM 2561 O O . ILE B 1 134 ? 19.496 13.361 12.102 1.00 71.38 100 ILE B O 1
ATOM 2566 N N . LEU B 1 135 ? 17.524 13.972 11.140 1.00 73.76 101 LEU B N 1
ATOM 2567 C CA . LEU B 1 135 ? 18.080 15.053 10.280 1.00 77.60 101 LEU B CA 1
ATOM 2568 C C . LEU B 1 135 ? 18.891 16.015 11.160 1.00 80.11 101 LEU B C 1
ATOM 2569 O O . LEU B 1 135 ? 20.019 16.383 10.760 1.00 79.50 101 LEU B O 1
ATOM 2574 N N . ASP B 1 136 ? 18.344 16.379 12.327 1.00 78.27 102 ASP B N 1
ATOM 2575 C CA . ASP B 1 136 ? 18.971 17.319 13.292 1.00 77.99 102 ASP B CA 1
ATOM 2576 C C . ASP B 1 136 ? 20.297 16.730 13.781 1.00 77.99 102 ASP B C 1
ATOM 2577 O O . ASP B 1 136 ? 21.238 17.508 13.967 1.00 83.07 102 ASP B O 1
ATOM 2582 N N . VAL B 1 137 ? 20.376 15.410 13.969 1.00 77.82 103 VAL B N 1
ATOM 2583 C CA . VAL B 1 137 ? 21.629 14.711 14.394 1.00 78.76 103 VAL B CA 1
ATOM 2584 C C . VAL B 1 137 ? 22.640 14.765 13.240 1.00 77.40 103 VAL B C 1
ATOM 2585 O O . VAL B 1 137 ? 23.846 14.869 13.518 1.00 71.90 103 VAL B O 1
ATOM 2589 N N . LEU B 1 138 ? 22.164 14.697 11.993 1.00 81.52 104 LEU B N 1
ATOM 2590 C CA . LEU B 1 138 ? 23.025 14.557 10.787 1.00 86.14 104 LEU B CA 1
ATOM 2591 C C . LEU B 1 138 ? 23.793 15.863 10.532 1.00 89.48 104 LEU B C 1
ATOM 2592 O O . LEU B 1 138 ? 25.044 15.805 10.508 1.00 85.55 104 LEU B O 1
ATOM 2597 N N . ASP B 1 139 ? 23.085 16.987 10.360 1.00 91.90 105 ASP B N 1
ATOM 2598 C CA . ASP B 1 139 ? 23.682 18.285 9.932 1.00 94.30 105 ASP B CA 1
ATOM 2599 C C . ASP B 1 139 ? 24.459 18.924 11.099 1.00 93.79 105 ASP B C 1
ATOM 2600 O O . ASP B 1 139 ? 25.388 19.712 10.815 1.00 94.13 105 ASP B O 1
ATOM 2605 N N . LYS B 1 140 ? 24.124 18.589 12.352 1.00 91.63 106 LYS B N 1
ATOM 2606 C CA . LYS B 1 140 ? 24.786 19.142 13.568 1.00 92.41 106 LYS B CA 1
ATOM 2607 C C . LYS B 1 140 ? 25.964 18.251 13.990 1.00 97.73 106 LYS B C 1
ATOM 2608 O O . LYS B 1 140 ? 27.070 18.798 14.162 1.00 100.04 106 LYS B O 1
ATOM 2614 N N . HIS B 1 141 ? 25.736 16.941 14.165 1.00 104.02 107 HIS B N 1
ATOM 2615 C CA . HIS B 1 141 ? 26.656 16.003 14.873 1.00 106.39 107 HIS B CA 1
ATOM 2616 C C . HIS B 1 141 ? 27.427 15.094 13.901 1.00 106.45 107 HIS B C 1
ATOM 2617 O O . HIS B 1 141 ? 28.646 14.923 14.111 1.00 108.84 107 HIS B O 1
ATOM 2624 N N . LEU B 1 142 ? 26.754 14.508 12.904 1.00 105.82 108 LEU B N 1
ATOM 2625 C CA . LEU B 1 142 ? 27.321 13.425 12.052 1.00 105.02 108 LEU B CA 1
ATOM 2626 C C . LEU B 1 142 ? 28.052 14.013 10.838 1.00 101.85 108 LEU B C 1
ATOM 2627 O O . LEU B 1 142 ? 29.260 13.729 10.700 1.00 98.76 108 LEU B O 1
ATOM 2632 N N . ILE B 1 143 ? 27.348 14.780 9.993 1.00 97.03 109 ILE B N 1
ATOM 2633 C CA . ILE B 1 143 ? 27.856 15.271 8.673 1.00 93.81 109 ILE B CA 1
ATOM 2634 C C . ILE B 1 143 ? 29.139 16.072 8.896 1.00 91.76 109 ILE B C 1
ATOM 2635 O O . ILE B 1 143 ? 30.170 15.742 8.315 1.00 92.39 109 ILE B O 1
ATOM 2640 N N . PRO B 1 144 ? 29.134 17.144 9.722 1.00 88.56 110 PRO B N 1
ATOM 2641 C CA . PRO B 1 144 ? 30.379 17.812 10.104 1.00 90.96 110 PRO B CA 1
ATOM 2642 C C . PRO B 1 144 ? 31.511 16.851 10.510 1.00 95.65 110 PRO B C 1
ATOM 2643 O O . PRO B 1 144 ? 32.608 17.019 10.013 1.00 99.52 110 PRO B O 1
ATOM 2647 N N . ALA B 1 145 ? 31.212 15.863 11.363 1.00 97.89 111 ALA B N 1
ATOM 2648 C CA . ALA B 1 145 ? 32.191 14.930 11.978 1.00 99.14 111 ALA B CA 1
ATOM 2649 C C . ALA B 1 145 ? 32.721 13.908 10.957 1.00 101.22 111 ALA B C 1
ATOM 2650 O O . ALA B 1 145 ? 33.711 13.219 11.288 1.00 101.62 111 ALA B O 1
ATOM 2652 N N . ALA B 1 146 ? 32.093 13.794 9.779 1.00 102.08 112 ALA B N 1
ATOM 2653 C CA . ALA B 1 146 ? 32.456 12.832 8.708 1.00 102.39 112 ALA B CA 1
ATOM 2654 C C . ALA B 1 146 ? 33.735 13.291 7.996 1.00 103.73 112 ALA B C 1
ATOM 2655 O O . ALA B 1 146 ? 33.858 14.506 7.735 1.00 107.35 112 ALA B O 1
ATOM 2657 N N . ASN B 1 147 ? 34.641 12.355 7.687 1.00 103.25 113 ASN B N 1
ATOM 2658 C CA . ASN B 1 147 ? 35.943 12.650 7.027 1.00 101.71 113 ASN B CA 1
ATOM 2659 C C . ASN B 1 147 ? 36.427 11.472 6.160 1.00 104.27 113 ASN B C 1
ATOM 2660 O O . ASN B 1 147 ? 37.649 11.413 5.901 1.00 110.57 113 ASN B O 1
ATOM 2665 N N . THR B 1 148 ? 35.524 10.589 5.705 1.00 98.21 114 THR B N 1
ATOM 2666 C CA . THR B 1 148 ? 35.812 9.478 4.752 1.00 89.99 114 THR B CA 1
ATOM 2667 C C . THR B 1 148 ? 34.725 9.438 3.680 1.00 84.82 114 THR B C 1
ATOM 2668 O O . THR B 1 148 ? 33.566 9.725 4.021 1.00 83.52 114 THR B O 1
ATOM 2672 N N . GLY B 1 149 ? 35.093 9.062 2.452 1.00 82.99 115 GLY B N 1
ATOM 2673 C CA . GLY B 1 149 ? 34.169 8.958 1.306 1.00 82.98 115 GLY B CA 1
ATOM 2674 C C . GLY B 1 149 ? 32.883 8.252 1.694 1.00 80.40 115 GLY B C 1
ATOM 2675 O O . GLY B 1 149 ? 31.801 8.847 1.500 1.00 77.19 115 GLY B O 1
ATOM 2676 N N . GLU B 1 150 ? 33.001 7.041 2.252 1.00 77.07 116 GLU B N 1
ATOM 2677 C CA . GLU B 1 150 ? 31.853 6.179 2.640 1.00 79.09 116 GLU B CA 1
ATOM 2678 C C . GLU B 1 150 ? 30.919 6.964 3.568 1.00 78.64 116 GLU B C 1
ATOM 2679 O O . GLU B 1 150 ? 29.774 7.243 3.146 1.00 77.51 116 GLU B O 1
ATOM 2685 N N . SER B 1 151 ? 31.401 7.323 4.765 1.00 76.16 117 SER B N 1
ATOM 2686 C CA . SER B 1 151 ? 30.608 7.979 5.841 1.00 75.64 117 SER B CA 1
ATOM 2687 C C . SER B 1 151 ? 30.072 9.334 5.353 1.00 74.17 117 SER B C 1
ATOM 2688 O O . SER B 1 151 ? 28.919 9.656 5.679 1.00 73.98 117 SER B O 1
ATOM 2691 N N . LYS B 1 152 ? 30.865 10.085 4.584 1.00 73.21 118 LYS B N 1
ATOM 2692 C CA . LYS B 1 152 ? 30.425 11.347 3.927 1.00 74.50 118 LYS B CA 1
ATOM 2693 C C . LYS B 1 152 ? 29.181 11.064 3.069 1.00 71.60 118 LYS B C 1
ATOM 2694 O O . LYS B 1 152 ? 28.159 11.746 3.280 1.00 68.02 118 LYS B O 1
ATOM 2698 N N . VAL B 1 153 ? 29.259 10.085 2.159 1.00 70.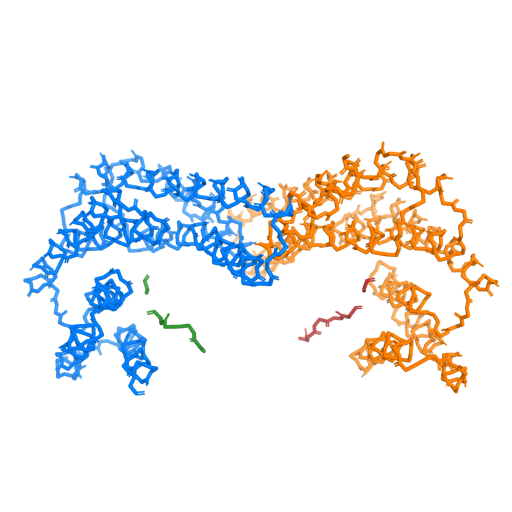43 119 VAL B N 1
ATOM 2699 C CA . VAL B 1 153 ? 28.172 9.726 1.192 1.00 71.62 119 VAL B CA 1
ATOM 2700 C C . VAL B 1 153 ? 27.010 9.065 1.944 1.00 71.86 119 VAL B C 1
ATOM 2701 O O . VAL B 1 153 ? 25.835 9.288 1.551 1.00 70.01 119 VAL B O 1
ATOM 2705 N N . PHE B 1 154 ? 27.333 8.262 2.961 1.00 67.56 120 PHE B N 1
ATOM 2706 C CA . PHE B 1 154 ? 26.369 7.524 3.817 1.00 64.96 120 PHE B CA 1
ATOM 2707 C C . PHE B 1 154 ? 25.328 8.488 4.402 1.00 63.28 120 PHE B C 1
ATOM 2708 O O . PHE B 1 154 ? 24.125 8.174 4.330 1.00 62.12 120 PHE B O 1
ATOM 2716 N N . TYR B 1 155 ? 25.780 9.622 4.952 1.00 61.16 121 TYR B N 1
ATOM 2717 C CA . TYR B 1 155 ? 24.953 10.571 5.742 1.00 58.43 121 TYR B CA 1
ATOM 2718 C C . TYR B 1 155 ? 24.115 11.455 4.814 1.00 59.52 121 TYR B C 1
ATOM 2719 O O . TYR B 1 155 ? 22.937 11.688 5.134 1.00 59.83 121 TYR B O 1
ATOM 2728 N N . TYR B 1 156 ? 24.674 11.935 3.704 1.00 63.88 122 TYR B N 1
ATOM 2729 C CA . TYR B 1 156 ? 23.926 12.789 2.742 1.00 73.16 122 TYR B CA 1
ATOM 2730 C C . TYR B 1 156 ? 22.738 11.988 2.180 1.00 71.57 122 TYR B C 1
ATOM 2731 O O . TYR B 1 156 ? 21.617 12.545 2.117 1.00 63.81 122 TYR B O 1
ATOM 2740 N N . LYS B 1 157 ? 22.972 10.719 1.816 1.00 73.13 123 LYS B N 1
ATOM 2741 C CA . LYS B 1 157 ? 21.932 9.751 1.361 1.00 73.01 123 LYS B CA 1
ATOM 2742 C C . LYS B 1 157 ? 20.836 9.649 2.429 1.00 73.32 123 LYS B C 1
ATOM 2743 O O . LYS B 1 157 ? 19.634 9.795 2.081 1.00 69.94 123 LYS B O 1
ATOM 2749 N N . MET B 1 158 ? 21.263 9.381 3.669 1.00 71.49 124 MET B N 1
ATOM 2750 C CA . MET B 1 158 ? 20.423 9.342 4.897 1.00 69.31 124 MET B CA 1
ATOM 2751 C C . MET B 1 158 ? 19.558 10.605 4.949 1.00 67.94 124 MET B C 1
ATOM 2752 O O . MET B 1 158 ? 18.323 10.470 5.080 1.00 65.36 124 MET B O 1
ATOM 2757 N N . LYS B 1 159 ? 20.183 11.780 4.808 1.00 67.58 125 LYS B N 1
ATOM 2758 C CA . LYS B 1 159 ? 19.481 13.092 4.834 1.00 67.78 125 LYS B CA 1
ATOM 2759 C C . LYS B 1 159 ? 18.388 13.087 3.759 1.00 63.30 125 LYS B C 1
ATOM 2760 O O . LYS B 1 159 ? 17.268 13.532 4.061 1.00 59.13 125 LYS B O 1
ATOM 2766 N N . GLY B 1 160 ? 18.701 12.583 2.563 1.00 63.07 126 GLY B N 1
ATOM 2767 C CA . GLY B 1 160 ? 17.743 12.455 1.448 1.00 61.60 126 GLY B CA 1
ATOM 2768 C C . GLY B 1 160 ? 16.527 11.641 1.852 1.00 60.62 126 GLY B C 1
ATOM 2769 O O . GLY B 1 160 ? 15.391 12.092 1.576 1.00 54.64 126 GLY B O 1
ATOM 2770 N N . ASP B 1 161 ? 16.761 10.500 2.508 1.00 62.35 127 ASP B N 1
ATOM 2771 C CA . ASP B 1 161 ? 15.720 9.489 2.844 1.00 64.86 127 ASP B CA 1
ATOM 2772 C C . ASP B 1 161 ? 14.654 10.119 3.750 1.00 61.75 127 ASP B C 1
ATOM 2773 O O . ASP B 1 161 ? 13.456 10.005 3.417 1.00 59.01 127 ASP B O 1
ATOM 2778 N N . TYR B 1 162 ? 15.067 10.772 4.838 1.00 59.54 128 TYR B N 1
ATOM 2779 C CA . TYR B 1 162 ? 14.151 11.272 5.899 1.00 61.14 128 TYR B CA 1
ATOM 2780 C C . TYR B 1 162 ? 13.376 12.497 5.386 1.00 61.44 128 TYR B C 1
ATOM 2781 O O . TYR B 1 162 ? 12.152 12.554 5.633 1.00 59.96 128 TYR B O 1
ATOM 2790 N N . HIS B 1 163 ? 14.025 13.410 4.653 1.00 62.02 129 HIS B N 1
ATOM 2791 C CA . HIS B 1 163 ? 13.342 14.494 3.889 1.00 62.43 129 HIS B CA 1
ATOM 2792 C C . HIS B 1 163 ? 12.314 13.853 2.940 1.00 62.30 129 HIS B C 1
ATOM 2793 O O . HIS B 1 163 ? 11.192 14.389 2.825 1.00 59.15 129 HIS B O 1
ATOM 2800 N N . ARG B 1 164 ? 12.673 12.734 2.301 1.00 64.17 130 ARG B N 1
ATOM 2801 C CA . ARG B 1 164 ? 11.766 11.966 1.405 1.00 65.88 130 ARG B CA 1
ATOM 2802 C C . ARG B 1 164 ? 10.566 11.455 2.214 1.00 66.11 130 ARG B C 1
ATOM 2803 O O . ARG B 1 164 ? 9.424 11.640 1.740 1.00 65.58 130 ARG B O 1
ATOM 2811 N N . TYR B 1 165 ? 10.808 10.843 3.380 1.00 64.83 131 TYR B N 1
ATOM 2812 C CA . TYR B 1 165 ? 9.740 10.284 4.255 1.00 67.33 131 TYR B CA 1
ATOM 2813 C C . TYR B 1 165 ? 8.808 11.417 4.703 1.00 68.87 131 TYR B C 1
ATOM 2814 O O . TYR B 1 165 ? 7.584 11.188 4.765 1.00 65.44 131 TYR B O 1
ATOM 2823 N N . LEU B 1 166 ? 9.366 12.597 4.999 1.00 72.19 132 LEU B N 1
ATOM 2824 C CA . LEU B 1 166 ? 8.585 13.839 5.253 1.00 74.98 132 LEU B CA 1
ATOM 2825 C C . LEU B 1 166 ? 7.689 14.115 4.040 1.00 76.96 132 LEU B C 1
ATOM 2826 O O . LEU B 1 166 ? 6.467 14.277 4.231 1.00 83.20 132 LEU B O 1
ATOM 2831 N N . ALA B 1 167 ? 8.280 14.138 2.840 1.00 74.43 133 ALA B N 1
ATOM 2832 C CA . ALA B 1 167 ? 7.593 14.411 1.555 1.00 71.11 133 ALA B CA 1
ATOM 2833 C C . ALA B 1 167 ? 6.551 13.325 1.258 1.00 69.01 133 ALA B C 1
ATOM 2834 O O . ALA B 1 167 ? 5.570 13.638 0.560 1.00 66.16 133 ALA B O 1
ATOM 2836 N N . GLU B 1 168 ? 6.755 12.103 1.763 1.00 69.11 134 GLU B N 1
ATOM 2837 C CA . GLU B 1 168 ? 5.893 10.920 1.479 1.00 70.68 134 GLU B CA 1
ATOM 2838 C C . GLU B 1 168 ? 4.440 11.193 1.899 1.00 68.86 134 GLU B C 1
ATOM 2839 O O . GLU B 1 168 ? 3.536 10.768 1.155 1.00 64.91 134 GLU B O 1
ATOM 2845 N N . PHE B 1 169 ? 4.214 11.852 3.042 1.00 70.17 135 PHE B N 1
ATOM 2846 C CA . PHE B 1 169 ? 2.863 12.025 3.644 1.00 74.31 135 PHE B CA 1
ATOM 2847 C C . PHE B 1 169 ? 2.318 13.438 3.394 1.00 80.00 135 PHE B C 1
ATOM 2848 O O . PHE B 1 169 ? 1.078 13.565 3.349 1.00 82.39 135 PHE B O 1
ATOM 2856 N N . ALA B 1 170 ? 3.198 14.437 3.225 1.00 84.13 136 ALA B N 1
ATOM 2857 C CA . ALA B 1 170 ? 2.879 15.889 3.175 1.00 84.34 136 ALA B CA 1
ATOM 2858 C C . ALA B 1 170 ? 2.006 16.235 1.955 1.00 87.11 136 ALA B C 1
ATOM 2859 O O . ALA B 1 170 ? 1.759 15.343 1.110 1.00 83.96 136 ALA B O 1
ATOM 2861 N N . THR B 1 171 ? 1.557 17.495 1.880 1.00 88.98 137 THR B N 1
ATOM 2862 C CA . THR B 1 171 ? 0.686 18.055 0.808 1.00 89.85 137 THR B CA 1
ATOM 2863 C C . THR B 1 171 ? 1.110 19.501 0.510 1.00 94.82 137 THR B C 1
ATOM 2864 O O . THR B 1 171 ? 1.772 20.108 1.381 1.00 97.00 137 THR B O 1
ATOM 2868 N N . GLY B 1 172 ? 0.766 20.010 -0.682 1.00 96.14 138 GLY B N 1
ATOM 2869 C CA . GLY B 1 172 ? 0.880 21.433 -1.071 1.00 98.81 138 GLY B CA 1
ATOM 2870 C C . GLY B 1 172 ? 2.322 21.915 -1.113 1.00 105.55 138 GLY B C 1
ATOM 2871 O O . GLY B 1 172 ? 3.154 21.230 -1.752 1.00 107.37 138 GLY B O 1
ATOM 2872 N N . ASN B 1 173 ? 2.604 23.049 -0.454 1.00 109.07 139 ASN B N 1
ATOM 2873 C CA . ASN B 1 173 ? 3.940 23.709 -0.398 1.00 109.14 139 ASN B CA 1
ATOM 2874 C C . ASN B 1 173 ? 4.755 23.172 0.791 1.00 107.55 139 ASN B C 1
ATOM 2875 O O . ASN B 1 173 ? 5.844 23.722 1.051 1.00 108.91 139 ASN B O 1
ATOM 2877 N N . ASP B 1 174 ? 4.250 22.150 1.491 1.00 105.73 140 ASP B N 1
ATOM 2878 C CA . ASP B 1 174 ? 4.990 21.387 2.532 1.00 103.08 140 ASP B CA 1
ATOM 2879 C C . ASP B 1 174 ? 5.795 20.275 1.847 1.00 99.96 140 ASP B C 1
ATOM 2880 O O . ASP B 1 174 ? 6.951 20.048 2.262 1.00 90.99 140 ASP B O 1
ATOM 2882 N N . ARG B 1 175 ? 5.200 19.621 0.838 1.00 100.87 141 ARG B N 1
ATOM 2883 C CA . ARG B 1 175 ? 5.844 18.569 -0.001 1.00 97.62 141 ARG B CA 1
ATOM 2884 C C . ARG B 1 175 ? 7.051 19.167 -0.728 1.00 96.49 141 ARG B C 1
ATOM 2885 O O . ARG B 1 175 ? 8.165 18.640 -0.543 1.00 94.42 141 ARG B O 1
ATOM 2888 N N . LYS B 1 176 ? 6.816 20.227 -1.512 1.00 92.77 142 LYS B N 1
ATOM 2889 C CA . LYS B 1 176 ? 7.815 20.885 -2.398 1.00 92.72 142 LYS B CA 1
ATOM 2890 C C . LYS B 1 176 ? 9.058 21.296 -1.591 1.00 97.20 142 LYS B C 1
ATOM 2891 O O . LYS B 1 176 ? 10.172 21.198 -2.155 1.00 96.27 142 LYS B O 1
ATOM 2893 N N . GLU B 1 177 ? 8.877 21.717 -0.328 1.00 100.79 143 GLU B N 1
ATOM 2894 C CA . GLU B 1 177 ? 9.947 22.223 0.586 1.00 99.12 143 GLU B CA 1
ATOM 2895 C C . GLU B 1 177 ? 10.958 21.108 0.901 1.00 93.63 143 GLU B C 1
ATOM 2896 O O . GLU B 1 177 ? 12.168 21.350 0.731 1.00 84.53 143 GLU B O 1
ATOM 2902 N N . ALA B 1 178 ? 10.481 19.949 1.368 1.00 90.32 144 ALA B N 1
ATOM 2903 C CA . ALA B 1 178 ? 11.306 18.780 1.758 1.00 82.44 144 ALA B CA 1
ATOM 2904 C C . ALA B 1 178 ? 11.681 17.963 0.513 1.00 75.93 144 ALA B C 1
ATOM 2905 O O . ALA B 1 178 ? 12.735 17.303 0.537 1.00 67.31 144 ALA B O 1
ATOM 2907 N N . ALA B 1 179 ? 10.856 18.009 -0.538 1.00 75.78 145 ALA B N 1
ATOM 2908 C CA . ALA B 1 179 ? 11.135 17.379 -1.852 1.00 76.55 145 ALA B CA 1
ATOM 2909 C C . ALA B 1 179 ? 12.432 17.964 -2.425 1.00 75.35 145 ALA B C 1
ATOM 2910 O O . ALA B 1 179 ? 13.328 17.173 -2.784 1.00 76.06 145 ALA B O 1
ATOM 2912 N N . GLU B 1 180 ? 12.538 19.298 -2.477 1.00 70.74 146 GLU B N 1
ATOM 2913 C CA . GLU B 1 180 ? 13.727 20.018 -3.014 1.00 69.49 146 GLU B CA 1
ATOM 2914 C C . GLU B 1 180 ? 14.902 19.909 -2.029 1.00 68.13 146 GLU B C 1
ATOM 2915 O O . GLU B 1 180 ? 16.053 20.051 -2.491 1.00 60.55 146 GLU B O 1
ATOM 2917 N N . ASN B 1 181 ? 14.618 19.670 -0.738 1.00 71.00 147 ASN B N 1
ATOM 2918 C CA . ASN B 1 181 ? 15.609 19.567 0.374 1.00 72.31 147 ASN B CA 1
ATOM 2919 C C . ASN B 1 181 ? 16.210 18.155 0.407 1.00 74.31 147 ASN B C 1
ATOM 2920 O O . ASN B 1 181 ? 17.277 17.979 1.036 1.00 73.24 147 ASN B O 1
ATOM 2925 N N . SER B 1 182 ? 15.514 17.187 -0.204 1.00 76.26 148 SER B N 1
ATOM 2926 C CA . SER B 1 182 ? 15.972 15.794 -0.448 1.00 75.57 148 SER B CA 1
ATOM 2927 C C . SER B 1 182 ? 16.805 15.769 -1.732 1.00 73.03 148 SER B C 1
ATOM 2928 O O . SER B 1 182 ? 18.002 15.428 -1.657 1.00 67.30 148 SER B O 1
ATOM 2931 N N . LEU B 1 183 ? 16.180 16.164 -2.848 1.00 73.09 149 LEU B N 1
ATOM 2932 C CA . LEU B 1 183 ? 16.757 16.200 -4.221 1.00 72.71 149 LEU B CA 1
ATOM 2933 C C . LEU B 1 183 ? 18.140 16.860 -4.199 1.00 73.98 149 LEU B C 1
ATOM 2934 O O . LEU B 1 183 ? 18.993 16.467 -5.019 1.00 73.22 149 LEU B O 1
ATOM 2939 N N . VAL B 1 184 ? 18.339 17.831 -3.302 1.00 77.41 150 VAL B N 1
ATOM 2940 C CA . VAL B 1 184 ? 19.648 18.501 -3.039 1.00 80.78 150 VAL B CA 1
ATOM 2941 C C . VAL B 1 184 ? 20.568 17.523 -2.298 1.00 82.64 150 VAL B C 1
ATOM 2942 O O . VAL B 1 184 ? 21.716 17.341 -2.748 1.00 86.63 150 VAL B O 1
ATOM 2946 N N . ALA B 1 185 ? 20.080 16.927 -1.204 1.00 83.18 151 ALA B N 1
ATOM 2947 C CA . ALA B 1 185 ? 20.860 16.084 -0.266 1.00 85.41 151 ALA B CA 1
ATOM 2948 C C . ALA B 1 185 ? 21.237 14.743 -0.912 1.00 85.42 151 ALA B C 1
ATOM 2949 O O . ALA B 1 185 ? 22.328 14.231 -0.587 1.00 86.89 151 ALA B O 1
ATOM 2951 N N . TYR B 1 186 ? 20.368 14.184 -1.765 1.00 82.80 152 TYR B N 1
ATOM 2952 C CA . TYR B 1 186 ? 20.656 12.981 -2.595 1.00 78.91 152 TYR B CA 1
ATOM 2953 C C . TYR B 1 186 ? 21.751 13.332 -3.610 1.00 76.11 152 TYR B C 1
ATOM 2954 O O . TYR B 1 186 ? 22.793 12.645 -3.631 1.00 71.25 152 TYR B O 1
ATOM 2963 N N . LYS B 1 187 ? 21.517 14.394 -4.395 1.00 74.67 153 LYS B N 1
ATOM 2964 C CA . LYS B 1 187 ? 22.437 14.929 -5.441 1.00 71.28 153 LYS B CA 1
ATOM 2965 C C . LYS B 1 187 ? 23.813 15.246 -4.840 1.00 70.54 153 LYS B C 1
ATOM 2966 O O . LYS B 1 187 ? 24.795 15.195 -5.599 1.00 72.67 153 LYS B O 1
ATOM 2968 N N . ALA B 1 188 ? 23.883 15.567 -3.543 1.00 71.17 154 ALA B N 1
ATOM 2969 C CA . ALA B 1 188 ? 25.133 15.895 -2.813 1.00 77.47 154 ALA B CA 1
ATOM 2970 C C . ALA B 1 188 ? 25.965 14.626 -2.577 1.00 80.12 154 ALA B C 1
ATOM 2971 O O . ALA B 1 188 ? 27.197 14.677 -2.791 1.00 79.06 154 ALA B O 1
ATOM 2973 N N . ALA B 1 189 ? 25.321 13.539 -2.133 1.00 80.35 155 ALA B N 1
ATOM 2974 C CA . ALA B 1 189 ? 25.942 12.206 -1.936 1.00 78.33 155 ALA B CA 1
ATOM 2975 C C . ALA B 1 189 ? 26.301 11.607 -3.301 1.00 75.76 155 ALA B C 1
ATOM 2976 O O . ALA B 1 189 ? 27.381 10.996 -3.412 1.00 72.82 155 ALA B O 1
ATOM 2978 N N . SER B 1 190 ? 25.419 11.777 -4.292 1.00 73.15 156 SER B N 1
ATOM 2979 C CA . SER B 1 190 ? 25.631 11.376 -5.707 1.00 74.13 156 SER B CA 1
ATOM 2980 C C . SER B 1 190 ? 26.996 11.888 -6.178 1.00 78.82 156 SER B C 1
ATOM 2981 O O . SER B 1 190 ? 27.796 11.070 -6.678 1.00 84.27 156 SER B O 1
ATOM 2984 N N . ASP B 1 191 ? 27.239 13.191 -5.998 1.00 80.35 157 ASP B N 1
ATOM 2985 C CA . ASP B 1 191 ? 28.443 13.915 -6.489 1.00 80.58 157 ASP B CA 1
ATOM 2986 C C . ASP B 1 191 ? 29.684 13.418 -5.736 1.00 80.71 157 ASP B C 1
ATOM 2987 O O . ASP B 1 191 ? 30.695 13.113 -6.407 1.00 81.66 157 ASP B O 1
ATOM 2992 N N . ILE B 1 192 ? 29.607 13.323 -4.404 1.00 78.72 158 ILE B N 1
ATOM 2993 C CA . ILE B 1 192 ? 30.738 12.890 -3.526 1.00 80.67 158 ILE B CA 1
ATOM 2994 C C . ILE B 1 192 ? 31.020 11.399 -3.773 1.00 78.77 158 ILE B C 1
ATOM 2995 O O . ILE B 1 192 ? 32.192 10.989 -3.639 1.00 75.59 158 ILE B O 1
ATOM 3000 N N . ALA B 1 193 ? 29.992 10.623 -4.135 1.00 78.44 159 ALA B N 1
ATOM 3001 C CA . ALA B 1 193 ? 30.088 9.173 -4.429 1.00 79.32 159 ALA B CA 1
ATOM 3002 C C . ALA B 1 193 ? 30.884 8.948 -5.716 1.00 79.28 159 ALA B C 1
ATOM 3003 O O . ALA B 1 193 ? 31.747 8.054 -5.724 1.00 75.87 159 ALA B O 1
ATOM 3005 N N . MET B 1 194 ? 30.598 9.743 -6.752 1.00 82.70 160 MET B N 1
ATOM 3006 C CA . MET B 1 194 ? 31.061 9.515 -8.147 1.00 84.42 160 MET B CA 1
ATOM 3007 C C . MET B 1 194 ? 32.573 9.737 -8.274 1.00 82.05 160 MET B C 1
ATOM 3008 O O . MET B 1 194 ? 33.111 9.384 -9.340 1.00 80.25 160 MET B O 1
ATOM 3013 N N . THR B 1 195 ? 33.227 10.293 -7.248 1.00 83.16 161 THR B N 1
ATOM 3014 C CA . THR B 1 195 ? 34.700 10.514 -7.204 1.00 87.78 161 THR B CA 1
ATOM 3015 C C . THR B 1 195 ? 35.355 9.597 -6.159 1.00 87.23 161 THR B C 1
ATOM 3016 O O . THR B 1 195 ? 36.431 9.041 -6.463 1.00 85.09 161 THR B O 1
ATOM 3020 N N . GLU B 1 196 ? 34.744 9.449 -4.978 1.00 86.55 162 GLU B N 1
ATOM 3021 C CA . GLU B 1 196 ? 35.375 8.811 -3.788 1.00 86.61 162 GLU B CA 1
ATOM 3022 C C . GLU B 1 196 ? 35.072 7.303 -3.765 1.00 83.22 162 GLU B C 1
ATOM 3023 O O . GLU B 1 196 ? 35.990 6.533 -3.401 1.00 77.17 162 GLU B O 1
ATOM 3029 N N . LEU B 1 197 ? 33.851 6.899 -4.148 1.00 81.80 163 LEU B N 1
ATOM 3030 C CA . LEU B 1 197 ? 33.371 5.485 -4.144 1.00 77.20 163 LEU B CA 1
ATOM 3031 C C . LEU B 1 197 ? 33.328 4.934 -5.570 1.00 74.94 163 LEU B C 1
ATOM 3032 O O . LEU B 1 197 ? 32.960 5.648 -6.504 1.00 76.60 163 LEU B O 1
ATOM 3037 N N . PRO B 1 198 ? 33.657 3.637 -5.782 1.00 70.11 164 PRO B N 1
ATOM 3038 C CA . PRO B 1 198 ? 33.463 2.997 -7.085 1.00 69.21 164 PRO B CA 1
ATOM 3039 C C . PRO B 1 198 ? 31.984 2.719 -7.362 1.00 68.91 164 PRO B C 1
ATOM 3040 O O . PRO B 1 198 ? 31.153 2.825 -6.462 1.00 70.48 164 PRO B O 1
ATOM 3044 N N . PRO B 1 199 ? 31.598 2.355 -8.608 1.00 67.34 165 PRO B N 1
ATOM 3045 C CA . PRO B 1 199 ? 30.186 2.153 -8.949 1.00 67.17 165 PRO B CA 1
ATOM 3046 C C . PRO B 1 199 ? 29.564 0.882 -8.347 1.00 67.81 165 PRO B C 1
ATOM 3047 O O . PRO B 1 199 ? 28.348 0.773 -8.352 1.00 68.57 165 PRO B O 1
ATOM 3051 N N . THR B 1 200 ? 30.407 -0.036 -7.861 1.00 66.48 166 THR B N 1
ATOM 3052 C CA . THR B 1 200 ? 30.028 -1.362 -7.305 1.00 65.62 166 THR B CA 1
ATOM 3053 C C . THR B 1 200 ? 29.917 -1.298 -5.779 1.00 65.19 166 THR B C 1
ATOM 3054 O O . THR B 1 200 ? 29.516 -2.322 -5.179 1.00 63.43 166 THR B O 1
ATOM 3058 N N . HIS B 1 201 ? 30.271 -0.155 -5.180 1.00 64.35 167 HIS B N 1
ATOM 3059 C CA . HIS B 1 201 ? 30.173 0.094 -3.719 1.00 63.92 167 HIS B CA 1
ATOM 3060 C C . HIS B 1 201 ? 28.702 0.171 -3.321 1.00 64.41 167 HIS B C 1
ATOM 3061 O O . HIS B 1 201 ? 27.948 0.963 -3.886 1.00 62.70 167 HIS B O 1
ATOM 3068 N N . PRO B 1 202 ? 28.263 -0.641 -2.327 1.00 65.35 168 PRO B N 1
ATOM 3069 C CA . PRO B 1 202 ? 26.841 -0.790 -2.014 1.00 64.81 168 PRO B CA 1
ATOM 3070 C C . PRO B 1 202 ? 26.173 0.513 -1.547 1.00 64.12 168 PRO B C 1
ATOM 3071 O O . PRO B 1 202 ? 25.036 0.730 -1.927 1.00 62.53 168 PRO B O 1
ATOM 3075 N N . ILE B 1 203 ? 26.883 1.333 -0.761 1.00 64.09 169 ILE B N 1
ATOM 3076 C CA . ILE B 1 203 ? 26.376 2.630 -0.211 1.00 65.79 169 ILE B CA 1
ATOM 3077 C C . ILE B 1 203 ? 25.946 3.519 -1.385 1.00 66.76 169 ILE B C 1
ATOM 3078 O O . ILE B 1 203 ? 24.873 4.152 -1.295 1.00 65.88 169 ILE B O 1
ATOM 3083 N N . ARG B 1 204 ? 26.766 3.559 -2.439 1.00 66.74 170 ARG B N 1
ATOM 3084 C CA . ARG B 1 204 ? 26.489 4.313 -3.687 1.00 66.38 170 ARG B CA 1
ATOM 3085 C C . ARG B 1 204 ? 25.289 3.684 -4.404 1.00 63.41 170 ARG B C 1
ATOM 3086 O O . ARG B 1 204 ? 24.436 4.445 -4.903 1.00 61.47 170 ARG B O 1
ATOM 3094 N N . LEU B 1 205 ? 25.237 2.349 -4.463 1.00 61.78 171 LEU B N 1
ATOM 3095 C CA . LEU B 1 205 ? 24.178 1.582 -5.179 1.00 60.12 171 LEU B CA 1
ATOM 3096 C C . LEU B 1 205 ? 22.837 1.733 -4.448 1.00 58.77 171 LEU B C 1
ATOM 3097 O O . LEU B 1 205 ? 21.806 1.858 -5.140 1.00 56.67 171 LEU B O 1
ATOM 3102 N N . GLY B 1 206 ? 22.859 1.710 -3.110 1.00 56.97 172 GLY B N 1
ATOM 3103 C CA . GLY B 1 206 ? 21.684 1.950 -2.250 1.00 55.54 172 GLY B CA 1
ATOM 3104 C C . GLY B 1 206 ? 21.172 3.368 -2.414 1.00 55.27 172 GLY B C 1
ATOM 3105 O O . GLY B 1 206 ? 19.942 3.571 -2.363 1.00 54.27 172 GLY B O 1
ATOM 3106 N N . LEU B 1 207 ? 22.088 4.320 -2.610 1.00 55.59 173 LEU B N 1
ATOM 3107 C CA . LEU B 1 207 ? 21.756 5.739 -2.902 1.00 56.76 173 LEU B CA 1
ATOM 3108 C C . LEU B 1 207 ? 20.865 5.778 -4.146 1.00 54.36 173 LEU B C 1
ATOM 3109 O O . LEU B 1 207 ? 19.732 6.282 -4.052 1.00 53.98 173 LEU B O 1
ATOM 3114 N N . ALA B 1 208 ? 21.366 5.236 -5.258 1.00 54.43 174 ALA B N 1
ATOM 3115 C CA . ALA B 1 208 ? 20.676 5.193 -6.567 1.00 55.30 174 ALA B CA 1
ATOM 3116 C C . ALA B 1 208 ? 19.343 4.453 -6.412 1.00 54.72 174 ALA B C 1
ATOM 3117 O O . ALA B 1 208 ? 18.357 4.874 -7.044 1.00 55.46 174 ALA B O 1
ATOM 3119 N N . LEU B 1 209 ? 19.321 3.394 -5.598 1.00 54.43 175 LEU B N 1
ATOM 3120 C CA . LEU B 1 209 ? 18.096 2.604 -5.314 1.00 54.68 175 LEU B CA 1
ATOM 3121 C C . LEU B 1 209 ? 17.047 3.540 -4.710 1.00 57.68 175 LEU B C 1
ATOM 3122 O O . LEU B 1 209 ? 15.900 3.547 -5.204 1.00 58.42 175 LEU B O 1
ATOM 3127 N N . ASN B 1 210 ? 17.447 4.308 -3.692 1.00 60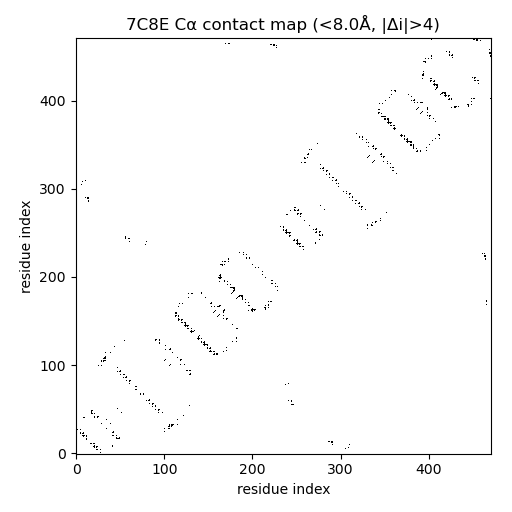.16 176 ASN B N 1
ATOM 3128 C CA . ASN B 1 210 ? 16.563 5.248 -2.952 1.00 60.12 176 ASN B CA 1
ATOM 3129 C C . ASN B 1 210 ? 16.279 6.478 -3.823 1.00 62.12 176 ASN B C 1
ATOM 3130 O O . ASN B 1 210 ? 15.111 6.915 -3.838 1.00 66.17 176 ASN B O 1
ATOM 3135 N N . PHE B 1 211 ? 17.290 7.006 -4.525 1.00 60.98 177 PHE B N 1
ATOM 3136 C CA . PHE B 1 211 ? 17.158 8.182 -5.426 1.00 61.79 177 PHE B CA 1
ATOM 3137 C C . PHE B 1 211 ? 16.149 7.843 -6.536 1.00 62.62 177 PHE B C 1
ATOM 3138 O O . PHE B 1 211 ? 15.213 8.632 -6.755 1.00 62.21 177 PHE B O 1
ATOM 3146 N N . SER B 1 212 ? 16.311 6.696 -7.205 1.00 62.94 178 SER B N 1
ATOM 3147 C CA . SER B 1 212 ? 15.358 6.190 -8.229 1.00 64.61 178 SER B CA 1
ATOM 3148 C C . SER B 1 212 ? 13.951 6.157 -7.622 1.00 65.20 178 SER B C 1
ATOM 3149 O O . SER B 1 212 ? 12.995 6.601 -8.285 1.00 61.39 178 SER B O 1
ATOM 3152 N N . VAL B 1 213 ? 13.841 5.663 -6.388 1.00 69.38 179 VAL B N 1
ATOM 3153 C CA . VAL B 1 213 ? 12.565 5.621 -5.614 1.00 72.43 179 VAL B CA 1
ATOM 3154 C C . VAL B 1 213 ? 12.022 7.052 -5.497 1.00 71.31 179 VAL B C 1
ATOM 3155 O O . VAL B 1 213 ? 10.817 7.236 -5.751 1.00 72.43 179 VAL B O 1
ATOM 3159 N N . PHE B 1 214 ? 12.884 8.018 -5.158 1.00 71.63 180 PHE B N 1
ATOM 3160 C CA . PHE B 1 214 ? 12.539 9.455 -4.963 1.00 76.67 180 PHE B CA 1
ATOM 3161 C C . PHE B 1 214 ? 11.801 10.000 -6.195 1.00 77.50 180 PHE B C 1
ATOM 3162 O O . PHE B 1 214 ? 10.789 10.705 -6.007 1.00 78.32 180 PHE B O 1
ATOM 3170 N N . TYR B 1 215 ? 12.280 9.697 -7.408 1.00 72.85 181 TYR B N 1
ATOM 3171 C CA . TYR B 1 215 ? 11.670 10.167 -8.681 1.00 70.20 181 TYR B CA 1
ATOM 3172 C C . TYR B 1 215 ? 10.313 9.485 -8.890 1.00 69.87 181 TYR B C 1
ATOM 3173 O O . TYR B 1 215 ? 9.323 10.195 -9.134 1.00 73.58 181 TYR B O 1
ATOM 3182 N N . TYR B 1 216 ? 10.268 8.153 -8.807 1.00 70.14 182 TYR B N 1
ATOM 3183 C CA . TYR B 1 216 ? 9.053 7.345 -9.098 1.00 70.01 182 TYR B CA 1
ATOM 3184 C C . TYR B 1 216 ? 7.940 7.725 -8.119 1.00 73.77 182 TYR B C 1
ATOM 3185 O O . TYR B 1 216 ? 6.761 7.806 -8.546 1.00 74.43 182 TYR B O 1
ATOM 3194 N N . GLU B 1 217 ? 8.312 7.928 -6.850 1.00 74.91 183 GLU B N 1
ATOM 3195 C CA . GLU B 1 217 ? 7.386 8.272 -5.741 1.00 77.64 183 GLU B CA 1
ATOM 3196 C C . GLU B 1 217 ? 7.209 9.797 -5.678 1.00 80.37 183 GLU B C 1
ATOM 3197 O O . GLU B 1 217 ? 6.154 10.288 -6.137 1.00 85.43 183 GLU B O 1
ATOM 3203 N N . ILE B 1 218 ? 8.209 10.514 -5.155 1.00 78.97 184 ILE B N 1
ATOM 3204 C CA . ILE B 1 218 ? 8.091 11.945 -4.736 1.00 79.63 184 ILE B CA 1
ATOM 3205 C C . ILE B 1 218 ? 7.687 12.790 -5.951 1.00 82.18 184 ILE B C 1
ATOM 3206 O O . ILE B 1 218 ? 6.604 13.412 -5.892 1.00 87.26 184 ILE B O 1
ATOM 3211 N N . LEU B 1 219 ? 8.508 12.782 -7.010 1.00 79.56 185 LEU B N 1
ATOM 3212 C CA . LEU B 1 219 ? 8.372 13.666 -8.203 1.00 74.25 185 LEU B CA 1
ATOM 3213 C C . LEU B 1 219 ? 7.439 13.044 -9.254 1.00 70.27 185 LEU B C 1
ATOM 3214 O O . LEU B 1 219 ? 7.191 13.717 -10.263 1.00 70.16 185 LEU B O 1
ATOM 3219 N N . ASN B 1 220 ? 6.956 11.814 -9.053 1.00 68.47 186 ASN B N 1
ATOM 3220 C CA . ASN B 1 220 ? 6.017 11.138 -9.989 1.00 71.60 186 ASN B CA 1
ATOM 3221 C C . ASN B 1 220 ? 6.655 11.041 -11.387 1.00 71.43 186 ASN B C 1
ATOM 3222 O O . ASN B 1 220 ? 5.932 11.263 -12.377 1.00 73.06 186 ASN B O 1
ATOM 3227 N N . SER B 1 221 ? 7.955 10.724 -11.469 1.00 69.43 187 SER B N 1
ATOM 3228 C CA . SER B 1 221 ? 8.724 10.560 -12.735 1.00 67.73 187 SER B CA 1
ATOM 3229 C C . SER B 1 221 ? 9.123 9.095 -12.912 1.00 68.01 187 SER B C 1
ATOM 3230 O O . SER B 1 221 ? 10.213 8.696 -12.506 1.00 64.27 187 SER B O 1
ATOM 3235 N N . PRO B 1 222 ? 8.266 8.244 -13.527 1.00 70.92 188 PRO B N 1
ATOM 3236 C CA . PRO B 1 222 ? 8.571 6.819 -13.668 1.00 69.70 188 PRO B CA 1
ATOM 3237 C C . PRO B 1 222 ? 9.805 6.559 -14.545 1.00 71.39 188 PRO B C 1
ATOM 3238 O O . PRO B 1 222 ? 10.517 5.622 -14.257 1.00 68.06 188 PRO B O 1
ATOM 3242 N N . ASP B 1 223 ? 10.027 7.395 -15.566 1.00 77.47 189 ASP B N 1
ATOM 3243 C CA . ASP B 1 223 ? 11.125 7.242 -16.560 1.00 82.88 189 ASP B CA 1
ATOM 3244 C C . ASP B 1 223 ? 12.479 7.482 -15.880 1.00 82.88 189 ASP B C 1
ATOM 3245 O O . ASP B 1 223 ? 13.289 6.540 -15.855 1.00 85.06 189 ASP B O 1
ATOM 3250 N N . ARG B 1 224 ? 12.713 8.686 -15.348 1.00 81.28 190 ARG B N 1
ATOM 3251 C CA . ARG B 1 224 ? 14.004 9.075 -14.713 1.00 80.17 190 ARG B CA 1
ATOM 3252 C C . ARG B 1 224 ? 14.349 8.103 -13.576 1.00 78.94 190 ARG B C 1
ATOM 3253 O O . ARG B 1 224 ? 15.553 7.899 -13.334 1.00 85.18 190 ARG B O 1
ATOM 3261 N N . ALA B 1 225 ? 13.345 7.539 -12.898 1.00 73.15 191 ALA B N 1
ATOM 3262 C CA . ALA B 1 225 ? 13.519 6.521 -11.834 1.00 71.18 191 ALA B CA 1
ATOM 3263 C C . ALA B 1 225 ? 14.258 5.306 -12.402 1.00 66.65 191 ALA B C 1
ATOM 3264 O O . ALA B 1 225 ? 15.335 4.961 -11.883 1.00 64.37 191 ALA B O 1
ATOM 3266 N N . CYS B 1 226 ? 13.684 4.695 -13.438 1.00 64.99 192 CYS B N 1
ATOM 3267 C CA . CYS B 1 226 ? 14.204 3.482 -14.121 1.00 64.94 192 CYS B CA 1
ATOM 3268 C C . CYS B 1 226 ? 15.575 3.779 -14.738 1.00 66.22 192 CYS B C 1
ATOM 3269 O O . CYS B 1 226 ? 16.525 3.028 -14.447 1.00 69.59 192 CYS B O 1
ATOM 3272 N N . ARG B 1 227 ? 15.674 4.840 -15.542 1.00 66.96 193 ARG B N 1
ATOM 3273 C CA . ARG B 1 227 ? 16.949 5.286 -16.168 1.00 68.58 193 ARG B CA 1
ATOM 3274 C C . ARG B 1 227 ? 18.044 5.325 -15.091 1.00 65.90 193 ARG B C 1
ATOM 3275 O O . ARG B 1 227 ? 19.136 4.799 -15.355 1.00 65.15 193 ARG B O 1
ATOM 3283 N N . LEU B 1 228 ? 17.751 5.901 -13.919 1.00 63.91 194 LEU B N 1
ATOM 3284 C CA . LEU B 1 228 ? 18.712 6.045 -12.792 1.00 64.67 194 LEU B CA 1
ATOM 3285 C C . LEU B 1 228 ? 18.960 4.676 -12.150 1.00 65.47 194 LEU B C 1
ATOM 3286 O O . LEU B 1 228 ? 20.114 4.408 -11.764 1.00 66.95 194 LEU B O 1
ATOM 3291 N N . ALA B 1 229 ? 17.915 3.853 -12.027 1.00 66.23 195 ALA B N 1
ATOM 3292 C CA . ALA B 1 229 ? 17.992 2.469 -11.502 1.00 67.32 195 ALA B CA 1
ATOM 3293 C C . ALA B 1 229 ? 18.924 1.636 -12.393 1.00 64.47 195 ALA B C 1
ATOM 3294 O O . ALA B 1 229 ? 20.011 1.262 -11.904 1.00 63.01 195 ALA B O 1
ATOM 3296 N N . LYS B 1 230 ? 18.521 1.387 -13.648 1.00 60.43 196 LYS B N 1
ATOM 3297 C CA . LYS B 1 230 ? 19.309 0.640 -14.669 1.00 59.66 196 LYS B CA 1
ATOM 3298 C C . LYS B 1 230 ? 20.735 1.207 -14.735 1.00 61.65 196 LYS B C 1
ATOM 3299 O O . LYS B 1 230 ? 21.682 0.406 -14.662 1.00 67.99 196 LYS B O 1
ATOM 3301 N N . ALA B 1 231 ? 20.884 2.530 -14.855 1.00 60.64 197 ALA B N 1
ATOM 3302 C CA . ALA B 1 231 ? 22.189 3.233 -14.897 1.00 59.43 197 ALA B CA 1
ATOM 3303 C C . ALA B 1 231 ? 23.098 2.697 -13.789 1.00 59.34 197 ALA B C 1
ATOM 3304 O O . ALA B 1 231 ? 24.216 2.255 -14.113 1.00 58.55 197 ALA B O 1
ATOM 3306 N N . ALA B 1 232 ? 22.618 2.736 -12.539 1.00 61.44 198 ALA B N 1
ATOM 3307 C CA . ALA B 1 232 ? 23.357 2.355 -11.309 1.00 61.39 198 ALA B CA 1
ATOM 3308 C C . ALA B 1 232 ? 23.756 0.876 -11.380 1.00 60.42 198 ALA B C 1
ATOM 3309 O O . ALA B 1 232 ? 24.937 0.564 -11.122 1.00 59.48 198 ALA B O 1
ATOM 3311 N N . PHE B 1 233 ? 22.793 0.013 -11.719 1.00 58.72 199 PHE B N 1
ATOM 3312 C CA . PHE B 1 233 ? 22.983 -1.434 -11.991 1.00 57.83 199 PHE B CA 1
ATOM 3313 C C . PHE B 1 233 ? 24.089 -1.606 -13.038 1.00 59.45 199 PHE B C 1
ATOM 3314 O O . PHE B 1 233 ? 25.101 -2.253 -12.722 1.00 60.52 199 PHE B O 1
ATOM 3322 N N . ASP B 1 234 ? 23.906 -1.004 -14.221 1.00 63.10 200 ASP B N 1
ATOM 3323 C CA . ASP B 1 234 ? 24.707 -1.253 -15.456 1.00 66.44 200 ASP B CA 1
ATOM 3324 C C . ASP B 1 234 ? 26.184 -0.878 -15.239 1.00 70.04 200 ASP B C 1
ATOM 3325 O O . ASP B 1 234 ? 27.052 -1.609 -15.766 1.00 77.64 200 ASP B O 1
ATOM 3330 N N . ASP B 1 235 ? 26.473 0.193 -14.493 1.00 67.10 201 ASP B N 1
ATOM 3331 C CA . ASP B 1 235 ? 27.864 0.660 -14.236 1.00 66.98 201 ASP B CA 1
ATOM 3332 C C . ASP B 1 235 ? 28.575 -0.325 -13.302 1.00 65.99 201 ASP B C 1
ATOM 3333 O O . ASP B 1 235 ? 29.821 -0.397 -13.358 1.00 68.76 201 ASP B O 1
ATOM 3338 N N . ALA B 1 236 ? 27.812 -1.046 -12.476 1.00 63.35 202 ALA B N 1
ATOM 3339 C CA . ALA B 1 236 ? 28.331 -1.974 -11.445 1.00 61.67 202 ALA B CA 1
ATOM 3340 C C . ALA B 1 236 ? 28.872 -3.243 -12.102 1.00 58.11 202 ALA B C 1
ATOM 3341 O O . ALA B 1 236 ? 29.879 -3.760 -11.600 1.00 62.94 202 ALA B O 1
ATOM 3343 N N . ILE B 1 237 ? 28.241 -3.703 -13.188 1.00 51.49 203 ILE B N 1
ATOM 3344 C CA . ILE B 1 237 ? 28.476 -5.048 -13.800 1.00 48.31 203 ILE B CA 1
ATOM 3345 C C . ILE B 1 237 ? 29.981 -5.259 -14.032 1.00 49.26 203 ILE B C 1
ATOM 3346 O O . ILE B 1 237 ? 30.482 -6.351 -13.706 1.00 46.35 203 ILE B O 1
ATOM 3351 N N . ALA B 1 238 ? 30.672 -4.244 -14.558 1.00 51.80 204 ALA B N 1
ATOM 3352 C CA . ALA B 1 238 ? 32.075 -4.314 -15.027 1.00 54.18 204 ALA B CA 1
ATOM 3353 C C . ALA B 1 238 ? 33.019 -4.747 -13.897 1.00 58.19 204 ALA B C 1
ATOM 3354 O O . ALA B 1 238 ? 33.738 -5.758 -14.082 1.00 59.90 204 ALA B O 1
ATOM 3356 N N . GLU B 1 239 ? 33.011 -4.014 -12.777 1.00 62.14 205 GLU B N 1
ATOM 3357 C CA . GLU B 1 239 ? 34.130 -3.973 -11.788 1.00 65.61 205 GLU B CA 1
ATOM 3358 C C . GLU B 1 239 ? 34.007 -5.081 -10.727 1.00 61.04 205 GLU B C 1
ATOM 3359 O O . GLU B 1 239 ? 34.948 -5.202 -9.908 1.00 58.58 205 GLU B O 1
ATOM 3365 N N . LEU B 1 240 ? 32.929 -5.874 -10.736 1.00 57.99 206 LEU B N 1
ATOM 3366 C CA . LEU B 1 240 ? 32.727 -6.988 -9.767 1.00 58.26 206 LEU B CA 1
ATOM 3367 C C . LEU B 1 240 ? 33.905 -7.973 -9.842 1.00 61.65 206 LEU B C 1
ATOM 3368 O O . LEU B 1 240 ? 34.234 -8.548 -8.788 1.00 62.06 206 LEU B O 1
ATOM 3373 N N . ASP B 1 241 ? 34.507 -8.167 -11.029 1.00 64.43 207 ASP B N 1
ATOM 3374 C CA . ASP B 1 241 ? 35.742 -8.981 -11.232 1.00 64.25 207 ASP B CA 1
ATOM 3375 C C . ASP B 1 241 ? 36.683 -8.769 -10.035 1.00 67.67 207 ASP B C 1
ATOM 3376 O O . ASP B 1 241 ? 37.098 -9.770 -9.413 1.00 64.96 207 ASP B O 1
ATOM 3381 N N . THR B 1 242 ? 36.967 -7.501 -9.711 1.00 70.93 208 THR B N 1
ATOM 3382 C CA . THR B 1 242 ? 38.128 -7.052 -8.907 1.00 73.49 208 THR B CA 1
ATOM 3383 C C . THR B 1 242 ? 37.881 -7.195 -7.399 1.00 76.23 208 THR B C 1
ATOM 3384 O O . THR B 1 242 ? 38.883 -7.366 -6.675 1.00 81.72 208 THR B O 1
ATOM 3386 N N . LEU B 1 243 ? 36.629 -7.119 -6.930 1.00 74.05 209 LEU B N 1
ATOM 3387 C CA . LEU B 1 243 ? 36.318 -6.962 -5.476 1.00 73.42 209 LEU B CA 1
ATOM 3388 C C . LEU B 1 243 ? 36.289 -8.327 -4.758 1.00 70.92 209 LEU B C 1
ATOM 3389 O O . LEU B 1 243 ? 36.459 -9.362 -5.435 1.00 65.31 209 LEU B O 1
ATOM 3394 N N . SER B 1 244 ? 36.124 -8.306 -3.426 1.00 72.04 210 SER B N 1
ATOM 3395 C CA . SER B 1 244 ? 36.214 -9.468 -2.494 1.00 71.67 210 SER B CA 1
ATOM 3396 C C . SER B 1 244 ? 34.977 -10.359 -2.635 1.00 70.06 210 SER B C 1
ATOM 3397 O O . SER B 1 244 ? 34.018 -9.921 -3.290 1.00 76.44 210 SER B O 1
ATOM 3400 N N . GLU B 1 245 ? 34.988 -11.545 -2.014 1.00 66.77 211 GLU B N 1
ATOM 3401 C CA . GLU B 1 245 ? 33.840 -12.498 -2.018 1.00 64.48 211 GLU B CA 1
ATOM 3402 C C . GLU B 1 245 ? 32.708 -11.944 -1.141 1.00 64.27 211 GLU B C 1
ATOM 3403 O O . GLU B 1 245 ? 31.539 -12.114 -1.520 1.00 63.04 211 GLU B O 1
ATOM 3405 N N . GLU B 1 246 ? 33.038 -11.295 -0.020 1.00 67.20 212 GLU B N 1
ATOM 3406 C CA . GLU B 1 246 ? 32.043 -10.669 0.895 1.00 69.12 212 GLU B CA 1
ATOM 3407 C C . GLU B 1 246 ? 31.571 -9.332 0.307 1.00 67.06 212 GLU B C 1
ATOM 3408 O O . GLU B 1 246 ? 30.380 -8.999 0.483 1.00 66.58 212 GLU B O 1
ATOM 3414 N N . SER B 1 247 ? 32.473 -8.591 -0.347 1.00 64.04 213 SER B N 1
ATOM 3415 C CA . SER B 1 247 ? 32.197 -7.284 -0.999 1.00 61.00 213 SER B CA 1
ATOM 3416 C C . SER B 1 247 ? 31.388 -7.508 -2.283 1.00 59.67 213 SER B C 1
ATOM 3417 O O . SER B 1 247 ? 30.608 -6.605 -2.653 1.00 59.77 213 SER B O 1
ATOM 3419 N N . TYR B 1 248 ? 31.568 -8.665 -2.931 1.00 58.61 214 TYR B N 1
ATOM 3420 C CA . TYR B 1 248 ? 30.757 -9.136 -4.088 1.00 59.74 214 TYR B CA 1
ATOM 3421 C C . TYR B 1 248 ? 29.328 -9.438 -3.620 1.00 60.66 214 TYR B C 1
ATOM 3422 O O . TYR B 1 248 ? 28.382 -9.110 -4.359 1.00 62.13 214 TYR B O 1
ATOM 3431 N N . LYS B 1 249 ? 29.189 -10.069 -2.446 1.00 60.36 215 LYS B N 1
ATOM 3432 C CA . LYS B 1 249 ? 27.886 -10.410 -1.812 1.00 59.14 215 LYS B CA 1
ATOM 3433 C C . LYS B 1 249 ? 27.085 -9.124 -1.581 1.00 59.93 215 LYS B C 1
ATOM 3434 O O . LYS B 1 249 ? 25.930 -9.059 -2.047 1.00 59.64 215 LYS B O 1
ATOM 3436 N N . ASP B 1 250 ? 27.694 -8.142 -0.904 1.00 61.95 216 ASP B N 1
ATOM 3437 C CA . ASP B 1 250 ? 27.064 -6.849 -0.517 1.00 62.44 216 ASP B CA 1
ATOM 3438 C C . ASP B 1 250 ? 26.551 -6.129 -1.769 1.00 58.11 216 ASP B C 1
ATOM 3439 O O . ASP B 1 250 ? 25.415 -5.623 -1.729 1.00 57.32 216 ASP B O 1
ATOM 3444 N N . SER B 1 251 ? 27.364 -6.081 -2.830 1.00 55.58 217 SER B N 1
ATOM 3445 C CA . SER B 1 251 ? 27.043 -5.400 -4.113 1.00 56.57 217 SER B CA 1
ATOM 3446 C C . SER B 1 251 ? 25.855 -6.101 -4.790 1.00 55.91 217 SER B C 1
ATOM 3447 O O . SER B 1 251 ? 24.832 -5.432 -5.033 1.00 56.55 217 SER B O 1
ATOM 3449 N N . THR B 1 252 ? 25.977 -7.409 -5.038 1.00 55.35 218 THR B N 1
ATOM 3450 C CA . THR B 1 252 ? 24.999 -8.247 -5.784 1.00 55.88 218 THR B CA 1
ATOM 3451 C C . THR B 1 252 ? 23.589 -8.096 -5.193 1.00 56.80 218 THR B C 1
ATOM 3452 O O . THR B 1 252 ? 22.631 -8.013 -5.994 1.00 56.22 218 THR B O 1
ATOM 3456 N N . LEU B 1 253 ? 23.457 -8.093 -3.859 1.00 57.19 219 LEU B N 1
ATOM 3457 C CA . LEU B 1 253 ? 22.142 -8.018 -3.160 1.00 57.13 219 LEU B CA 1
ATOM 3458 C C . LEU B 1 253 ? 21.439 -6.723 -3.573 1.00 54.78 219 LEU B C 1
ATOM 3459 O O . LEU B 1 253 ? 20.241 -6.780 -3.911 1.00 55.78 219 LEU B O 1
ATOM 3464 N N . ILE B 1 254 ? 22.163 -5.603 -3.542 1.00 51.58 220 ILE B N 1
ATOM 3465 C CA . ILE B 1 254 ? 21.598 -4.250 -3.815 1.00 50.73 220 ILE B CA 1
ATOM 3466 C C . ILE B 1 254 ? 21.320 -4.128 -5.319 1.00 48.76 220 ILE B C 1
ATOM 3467 O O . ILE B 1 254 ? 20.373 -3.416 -5.684 1.00 50.80 220 ILE B O 1
ATOM 3474 N N . MET B 1 255 ? 22.081 -4.833 -6.155 1.00 47.36 221 MET B N 1
ATOM 3475 C CA . MET B 1 255 ? 21.835 -4.905 -7.619 1.00 46.83 221 MET B CA 1
ATOM 3476 C C . MET B 1 255 ? 20.530 -5.660 -7.875 1.00 47.90 221 MET B C 1
ATOM 3477 O O . MET B 1 255 ? 19.804 -5.269 -8.810 1.00 46.77 221 MET B O 1
ATOM 3482 N N . GLN B 1 256 ? 20.251 -6.690 -7.066 1.00 51.64 222 GLN B N 1
ATOM 3483 C CA . GLN B 1 256 ? 19.009 -7.513 -7.122 1.00 55.31 222 GLN B CA 1
ATOM 3484 C C . GLN B 1 256 ? 17.800 -6.609 -6.833 1.00 55.09 222 GLN B C 1
ATOM 3485 O O . GLN B 1 256 ? 16.811 -6.684 -7.596 1.00 52.51 222 GLN B O 1
ATOM 3491 N N . LEU B 1 257 ? 17.895 -5.771 -5.793 1.00 54.22 223 LEU B N 1
ATOM 3492 C CA . LEU B 1 257 ? 16.844 -4.794 -5.395 1.00 54.08 223 LEU B CA 1
ATOM 3493 C C . LEU B 1 257 ? 16.600 -3.800 -6.537 1.00 54.07 223 LEU B C 1
ATOM 3494 O O . LEU B 1 257 ? 15.428 -3.624 -6.919 1.00 54.31 223 LEU B O 1
ATOM 3499 N N . LEU B 1 258 ? 17.662 -3.162 -7.041 1.00 54.07 224 LEU B N 1
ATOM 3500 C CA . LEU B 1 258 ? 17.619 -2.257 -8.226 1.00 56.53 224 LEU B CA 1
ATOM 3501 C C . LEU B 1 258 ? 16.862 -2.950 -9.370 1.00 57.85 224 LEU B C 1
ATOM 3502 O O . LEU B 1 258 ? 15.927 -2.330 -9.929 1.00 53.42 224 LEU B O 1
ATOM 3507 N N . ARG B 1 259 ? 17.243 -4.196 -9.681 1.00 59.81 225 ARG B N 1
ATOM 3508 C CA . ARG B 1 259 ? 16.671 -5.006 -10.789 1.00 62.07 225 ARG B CA 1
ATOM 3509 C C . ARG B 1 259 ? 15.210 -5.353 -10.463 1.00 63.06 225 ARG B C 1
ATOM 3510 O O . ARG B 1 259 ? 14.372 -5.281 -11.384 1.00 63.10 225 ARG B O 1
ATOM 3518 N N . ASP B 1 260 ? 14.918 -5.703 -9.204 1.00 63.10 226 ASP B N 1
ATOM 3519 C CA . ASP B 1 260 ? 13.558 -6.067 -8.713 1.00 62.80 226 ASP B CA 1
ATOM 3520 C C . ASP B 1 260 ? 12.581 -4.902 -8.928 1.00 60.76 226 ASP B C 1
ATOM 3521 O O . ASP B 1 260 ? 11.397 -5.177 -9.210 1.00 60.60 226 ASP B O 1
ATOM 3526 N N . ASN B 1 261 ? 13.041 -3.656 -8.764 1.00 58.27 227 ASN B N 1
ATOM 3527 C CA . ASN B 1 261 ? 12.216 -2.436 -8.975 1.00 56.03 227 ASN B CA 1
ATOM 3528 C C . ASN B 1 261 ? 11.929 -2.312 -10.473 1.00 54.08 227 ASN B C 1
ATOM 3529 O O . ASN B 1 261 ? 10.739 -2.306 -10.845 1.00 52.78 227 ASN B O 1
ATOM 3534 N N . LEU B 1 262 ? 12.988 -2.237 -11.289 1.00 52.63 228 LEU B N 1
ATOM 3535 C CA . LEU B 1 262 ? 12.905 -2.180 -12.774 1.00 51.89 228 LEU B CA 1
ATOM 3536 C C . LEU B 1 262 ? 11.956 -3.270 -13.275 1.00 52.15 228 LEU B C 1
ATOM 3537 O O . LEU B 1 262 ? 11.160 -2.986 -14.185 1.00 54.09 228 LEU B O 1
ATOM 3542 N N . THR B 1 263 ? 12.048 -4.473 -12.707 1.00 51.55 229 THR B N 1
ATOM 3543 C CA . THR B 1 263 ? 11.107 -5.586 -12.982 1.00 51.86 229 THR B CA 1
ATOM 3544 C C . THR B 1 263 ? 9.687 -5.092 -12.677 1.00 53.07 229 THR B C 1
ATOM 3545 O O . THR B 1 263 ? 8.885 -5.044 -13.627 1.00 55.95 229 THR B O 1
ATOM 3549 N N . LEU B 1 264 ? 9.414 -4.680 -11.430 1.00 53.78 230 LEU B N 1
ATOM 3550 C CA . LEU B 1 264 ? 8.055 -4.302 -10.939 1.00 53.47 230 LEU B CA 1
ATOM 3551 C C . LEU B 1 264 ? 7.525 -3.097 -11.730 1.00 52.97 230 LEU B C 1
ATOM 3552 O O . LEU B 1 264 ? 6.396 -3.198 -12.247 1.00 51.33 230 LEU B O 1
ATOM 3554 N N . TRP B 1 265 ? 8.325 -2.030 -11.865 1.00 54.60 231 TRP B N 1
ATOM 3555 C CA . TRP B 1 265 ? 7.942 -0.745 -12.521 1.00 57.13 231 TRP B CA 1
ATOM 3556 C C . TRP B 1 265 ? 7.842 -0.869 -14.052 1.00 61.87 231 TRP B C 1
ATOM 3557 O O . TRP B 1 265 ? 7.626 0.185 -14.691 1.00 63.11 231 TRP B O 1
ATOM 3568 N N . THR B 1 266 ? 8.043 -2.064 -14.630 1.00 64.37 232 THR B N 1
ATOM 3569 C CA . THR B 1 266 ? 7.831 -2.372 -16.076 1.00 61.53 232 THR B CA 1
ATOM 3570 C C . THR B 1 266 ? 7.377 -3.833 -16.207 1.00 61.32 232 THR B C 1
ATOM 3571 O O . THR B 1 266 ? 6.364 -4.167 -16.816 1.00 62.27 232 THR B O 1
ATOM 3575 N N . ARG C 2 7 ? 9.046 -24.670 14.383 1.00 87.82 7 ARG C N 1
ATOM 3576 C CA . ARG C 2 7 ? 7.684 -24.083 14.592 1.00 85.72 7 ARG C CA 1
ATOM 3577 C C . ARG C 2 7 ? 7.448 -23.851 16.090 1.00 80.23 7 ARG C C 1
ATOM 3578 O O . ARG C 2 7 ? 7.949 -24.646 16.909 1.00 79.79 7 ARG C O 1
ATOM 3586 N N . ARG C 2 8 ? 6.701 -22.799 16.421 1.00 74.27 8 ARG C N 1
ATOM 3587 C CA . ARG C 2 8 ? 6.330 -22.439 17.812 1.00 69.63 8 ARG C CA 1
ATOM 3588 C C . ARG C 2 8 ? 4.932 -22.992 18.100 1.00 65.45 8 ARG C C 1
ATOM 3589 O O . ARG C 2 8 ? 3.989 -22.583 17.399 1.00 67.25 8 ARG C O 1
ATOM 3597 N N . ARG C 2 9 ? 4.815 -23.905 19.069 1.00 62.05 9 ARG C N 1
ATOM 3598 C CA . ARG C 2 9 ? 3.516 -24.439 19.569 1.00 60.84 9 ARG C CA 1
ATOM 3599 C C . ARG C 2 9 ? 2.501 -23.296 19.646 1.00 59.29 9 ARG C C 1
ATOM 3600 O O . ARG C 2 9 ? 2.891 -22.187 20.063 1.00 59.94 9 ARG C O 1
ATOM 3608 N N . ASN C 2 10 ? 1.256 -23.556 19.239 1.00 56.60 10 ASN C N 1
ATOM 3609 C CA . ASN C 2 10 ? 0.179 -22.533 19.201 1.00 53.31 10 ASN C CA 1
ATOM 3610 C C . ASN C 2 10 ? -0.367 -22.346 20.611 1.00 53.31 10 ASN C C 1
ATOM 3611 O O . ASN C 2 10 ? -0.542 -23.312 21.355 1.00 51.85 10 ASN C O 1
ATOM 3626 N N . ASN C 2 12 ? -3.688 -19.710 22.092 1.00 57.32 12 ASN C N 1
ATOM 3627 C CA . ASN C 2 12 ? -4.721 -18.750 21.744 1.00 60.98 12 ASN C CA 1
ATOM 3628 C C . ASN C 2 12 ? -5.049 -17.922 22.989 1.00 62.62 12 ASN C C 1
ATOM 3629 O O . ASN C 2 12 ? -4.173 -17.231 23.513 1.00 66.25 12 ASN C O 1
ATOM 3635 N N . GLY D 2 6 ? -0.141 -5.387 -5.725 1.00 87.94 6 GLY D N 1
ATOM 3636 C CA . GLY D 2 6 ? 1.280 -5.245 -6.165 1.00 86.55 6 GLY D CA 1
ATOM 3637 C C . GLY D 2 6 ? 2.238 -5.304 -4.987 1.00 85.65 6 GLY D C 1
ATOM 3638 O O . GLY D 2 6 ? 2.061 -4.498 -4.053 1.00 89.41 6 GLY D O 1
ATOM 3639 N N . ARG D 2 7 ? 3.207 -6.230 -5.012 1.00 82.74 7 ARG D N 1
ATOM 3640 C CA . ARG D 2 7 ? 4.243 -6.373 -3.947 1.00 79.48 7 ARG D CA 1
ATOM 3641 C C . ARG D 2 7 ? 5.102 -5.105 -3.944 1.00 74.17 7 ARG D C 1
ATOM 3642 O O . ARG D 2 7 ? 5.249 -4.487 -5.015 1.00 74.39 7 ARG D O 1
ATOM 3650 N N . ARG D 2 8 ? 5.630 -4.731 -2.777 1.00 67.74 8 ARG D N 1
ATOM 3651 C CA . ARG D 2 8 ? 6.195 -3.381 -2.515 1.00 63.29 8 ARG D CA 1
ATOM 3652 C C . ARG D 2 8 ? 7.581 -3.239 -3.154 1.00 58.86 8 ARG D C 1
ATOM 3653 O O . ARG D 2 8 ? 8.334 -4.235 -3.179 1.00 57.06 8 ARG D O 1
ATOM 3661 N N . ARG D 2 9 ? 7.883 -2.025 -3.629 1.00 56.00 9 ARG D N 1
ATOM 3662 C CA . ARG D 2 9 ? 9.206 -1.570 -4.144 1.00 54.50 9 ARG D CA 1
ATOM 3663 C C . ARG D 2 9 ? 10.298 -1.786 -3.090 1.00 52.35 9 ARG D C 1
ATOM 3664 O O . ARG D 2 9 ? 9.959 -1.977 -1.909 1.00 52.83 9 ARG D O 1
ATOM 3672 N N . ASN D 2 10 ? 11.562 -1.696 -3.508 1.00 51.09 10 ASN D N 1
ATOM 3673 C CA . ASN D 2 10 ? 12.756 -1.876 -2.641 1.00 50.53 10 ASN D CA 1
ATOM 3674 C C . ASN D 2 10 ? 13.353 -0.510 -2.323 1.00 51.32 10 ASN D C 1
ATOM 3675 O O . ASN D 2 10 ? 13.454 0.344 -3.201 1.00 50.08 10 ASN D O 1
ATOM 3690 N N . ASN D 2 12 ? 16.672 0.855 0.590 1.00 57.72 12 ASN D N 1
ATOM 3691 C CA . ASN D 2 12 ? 17.678 0.394 1.528 1.00 60.31 12 ASN D CA 1
ATOM 3692 C C . ASN D 2 12 ? 18.180 1.598 2.326 1.00 62.14 12 ASN D C 1
ATOM 3693 O O . ASN D 2 12 ? 19.112 2.276 1.898 1.00 64.69 12 ASN D O 1
#